Protein AF-A0A9W6WST9-F1 (afdb_monomer_lite)

Structure (mmCIF, N/CA/C/O backbone):
data_AF-A0A9W6WST9-F1
#
_entry.id   AF-A0A9W6WST9-F1
#
loop_
_atom_site.group_PDB
_atom_site.id
_atom_site.type_symbol
_atom_site.label_atom_id
_atom_site.label_alt_id
_atom_site.label_comp_id
_atom_site.label_asym_id
_atom_site.label_entity_id
_atom_site.label_seq_id
_atom_site.pdbx_PDB_ins_code
_atom_site.Cartn_x
_atom_site.Cartn_y
_atom_site.Cartn_z
_atom_site.occupancy
_atom_site.B_iso_or_equiv
_atom_site.auth_seq_id
_atom_site.auth_comp_id
_atom_site.auth_asym_id
_atom_site.auth_atom_id
_atom_site.pdbx_PDB_model_num
ATOM 1 N N . MET A 1 1 ? -61.943 37.077 -4.898 1.00 39.25 1 MET A N 1
ATOM 2 C CA . MET A 1 1 ? -61.217 36.122 -5.769 1.00 39.25 1 MET A CA 1
ATOM 3 C C . MET A 1 1 ? -59.759 36.062 -5.311 1.00 39.25 1 MET A C 1
ATOM 5 O O . MET A 1 1 ? -58.909 36.697 -5.909 1.00 39.25 1 MET A O 1
ATOM 9 N N . GLU A 1 2 ? -59.405 35.470 -4.170 1.00 43.00 2 GLU A N 1
ATOM 10 C CA . GLU A 1 2 ? -60.018 34.331 -3.465 1.00 43.00 2 GLU A CA 1
ATOM 11 C C . GLU A 1 2 ? -59.965 33.047 -4.301 1.00 43.00 2 GLU A C 1
ATOM 13 O O . GLU A 1 2 ? -60.730 32.877 -5.249 1.00 43.00 2 GLU A O 1
ATOM 18 N N . SER A 1 3 ? -59.009 32.182 -3.962 1.00 46.44 3 SER A N 1
ATOM 19 C CA . SER A 1 3 ? -58.945 30.764 -4.328 1.00 46.44 3 SER A CA 1
ATOM 20 C C . SER A 1 3 ? -57.929 30.072 -3.418 1.00 46.44 3 SER A C 1
ATOM 22 O O . SER A 1 3 ? -56.729 30.329 -3.503 1.00 46.44 3 SER A O 1
ATOM 24 N N . ASP A 1 4 ? -58.439 29.214 -2.536 1.00 48.09 4 ASP A N 1
ATOM 25 C CA . ASP A 1 4 ? -57.673 28.337 -1.647 1.00 48.09 4 ASP A CA 1
ATOM 26 C C . ASP A 1 4 ? -56.637 27.489 -2.410 1.00 48.09 4 ASP A C 1
ATOM 28 O O . ASP A 1 4 ? -56.954 26.872 -3.430 1.00 48.09 4 ASP A O 1
ATOM 32 N N . ARG A 1 5 ? -55.452 27.295 -1.815 1.00 50.59 5 ARG A N 1
ATOM 33 C CA . ARG A 1 5 ? -54.716 26.024 -1.935 1.00 50.59 5 ARG A CA 1
ATOM 34 C C . ARG A 1 5 ? -54.197 25.571 -0.575 1.00 50.59 5 ARG A C 1
ATOM 36 O O . ARG A 1 5 ? -53.368 26.229 0.043 1.00 50.59 5 ARG A O 1
ATOM 43 N N . ARG A 1 6 ? -54.705 24.419 -0.135 1.00 49.38 6 ARG A N 1
ATOM 44 C CA . ARG A 1 6 ? -54.267 23.679 1.057 1.00 49.38 6 ARG A CA 1
ATOM 45 C C . ARG A 1 6 ? -53.210 22.643 0.666 1.00 49.38 6 ARG A C 1
ATOM 47 O O . ARG A 1 6 ? -53.208 22.177 -0.471 1.00 49.38 6 ARG A O 1
ATOM 54 N N . GLY A 1 7 ? -52.411 22.223 1.645 1.00 35.31 7 GLY A N 1
ATOM 55 C CA . GLY A 1 7 ? -51.417 21.148 1.528 1.00 35.31 7 GLY A CA 1
ATOM 56 C C . GLY A 1 7 ? -49.984 21.680 1.654 1.00 35.31 7 GLY A C 1
ATOM 57 O O . GLY A 1 7 ? -49.627 22.619 0.954 1.00 35.31 7 GLY A O 1
ATOM 58 N N . SER A 1 8 ? -49.122 21.168 2.532 1.00 37.03 8 SER A N 1
ATOM 59 C CA . SER A 1 8 ? -49.278 20.084 3.521 1.00 37.03 8 SER A CA 1
ATOM 60 C C . SER A 1 8 ? -48.327 20.346 4.702 1.00 37.03 8 SER A C 1
ATOM 62 O O . SER A 1 8 ? -47.291 20.977 4.489 1.00 37.03 8 SER A O 1
ATOM 64 N N . PRO A 1 9 ? -48.620 19.891 5.936 1.00 49.28 9 PRO A N 1
ATOM 65 C CA . PRO A 1 9 ? -47.694 20.073 7.051 1.00 49.28 9 PRO A CA 1
ATOM 66 C C . PRO A 1 9 ? -46.430 19.223 6.857 1.00 49.28 9 PRO A C 1
ATOM 68 O O . PRO A 1 9 ? -46.511 18.032 6.556 1.00 49.28 9 PRO A O 1
ATOM 71 N N . LEU A 1 10 ? -45.261 19.840 7.051 1.00 43.59 10 LEU A N 1
ATOM 72 C CA . LEU A 1 10 ? -43.971 19.149 7.060 1.00 43.59 10 LEU A CA 1
ATOM 73 C C . LEU A 1 10 ? -43.929 18.123 8.203 1.00 43.59 10 LEU A C 1
ATOM 75 O O . LEU A 1 10 ? -44.200 18.456 9.356 1.00 43.59 10 LEU A O 1
ATOM 79 N N . TYR A 1 11 ? -43.528 16.891 7.894 1.00 47.59 11 TYR A N 1
ATOM 80 C CA . TYR A 1 11 ? -43.219 15.882 8.904 1.00 47.59 11 TYR A CA 1
ATOM 81 C C . TYR A 1 11 ? -41.920 16.261 9.630 1.00 47.59 11 TYR A C 1
ATOM 83 O O . TYR A 1 11 ? -40.860 16.327 9.009 1.00 47.59 11 TYR A O 1
ATOM 91 N N . GLN A 1 12 ? -42.002 16.509 10.939 1.00 48.19 12 GLN A N 1
ATOM 92 C CA . GLN A 1 12 ? -40.854 16.855 11.779 1.00 48.19 12 GLN A CA 1
ATOM 93 C C . GLN A 1 12 ? -40.499 15.668 12.696 1.00 48.19 12 GLN A C 1
ATOM 95 O O . GLN A 1 12 ? -41.168 15.463 13.714 1.00 48.19 12 GLN A O 1
ATOM 100 N N . PRO A 1 13 ? -39.468 14.863 12.372 1.00 38.69 13 PRO A N 1
ATOM 101 C CA . PRO A 1 13 ? -39.020 13.792 13.256 1.00 38.69 13 PRO A CA 1
ATOM 102 C C . PRO A 1 13 ? -38.357 14.394 14.506 1.00 38.69 13 PRO A C 1
ATOM 104 O O . PRO A 1 13 ? -37.389 15.142 14.392 1.00 38.69 13 PRO A O 1
ATOM 107 N N . GLY A 1 14 ? -38.873 14.074 15.701 1.00 46.78 14 GLY A N 1
ATOM 108 C CA . GLY A 1 14 ? -38.251 14.481 16.974 1.00 46.78 14 GLY A CA 1
ATOM 109 C C . GLY A 1 14 ? -39.188 14.782 18.154 1.00 46.78 14 GLY A C 1
ATOM 110 O O . GLY A 1 14 ? -38.707 14.921 19.275 1.00 46.78 14 GLY A O 1
ATOM 111 N N . SER A 1 15 ? -40.511 14.864 17.963 1.00 42.41 15 SER A N 1
ATOM 112 C CA . SER A 1 15 ? -41.445 15.146 19.072 1.00 42.41 15 SER A CA 1
ATOM 113 C C . SER A 1 15 ? -41.842 13.875 19.841 1.00 42.41 15 SER A C 1
ATOM 115 O O . SER A 1 15 ? -42.818 13.197 19.514 1.00 42.41 15 SER A O 1
ATOM 117 N N . GLY A 1 16 ? -41.074 13.534 20.879 1.00 51.88 16 GLY A N 1
ATOM 118 C CA . GLY A 1 16 ? -41.308 12.368 21.740 1.00 51.88 16 GLY A CA 1
ATOM 119 C C . GLY A 1 16 ? -42.516 12.513 22.677 1.00 51.88 16 GLY A C 1
ATOM 120 O O . GLY A 1 16 ? -42.343 12.743 23.870 1.00 51.88 16 GLY A O 1
ATOM 121 N N . ARG A 1 17 ? -43.745 12.368 22.158 1.00 48.97 17 ARG A N 1
ATOM 122 C CA . ARG A 1 17 ? -45.002 12.433 22.945 1.00 48.97 17 ARG A CA 1
ATOM 123 C C . ARG A 1 17 ? -46.016 11.312 22.649 1.00 48.97 17 ARG A C 1
ATOM 125 O O . ARG A 1 17 ? -47.220 11.528 22.715 1.00 48.97 17 ARG A O 1
ATOM 132 N N . VAL A 1 18 ? -45.547 10.099 22.352 1.00 49.22 18 VAL A N 1
ATOM 133 C CA . VAL A 1 18 ? -46.431 8.940 22.072 1.00 49.22 18 VAL A CA 1
ATOM 134 C C . VAL A 1 18 ? -46.782 8.126 23.335 1.00 49.22 18 VAL A C 1
ATOM 136 O O . VAL A 1 18 ? -47.789 7.425 23.359 1.00 49.22 18 VAL A O 1
ATOM 139 N N . LEU A 1 19 ? -46.010 8.244 24.424 1.00 49.03 19 LEU A N 1
ATOM 140 C CA . LEU A 1 19 ? -46.149 7.376 25.608 1.00 49.03 19 LEU A CA 1
ATOM 141 C C . LEU A 1 19 ? -47.163 7.843 26.672 1.00 49.03 19 LEU A C 1
ATOM 143 O O . LEU A 1 19 ? -47.475 7.083 27.584 1.00 49.03 19 LEU A O 1
ATOM 147 N N . SER A 1 20 ? -47.737 9.046 26.569 1.00 48.44 20 SER A N 1
ATOM 148 C CA . SER A 1 20 ? -48.661 9.571 27.593 1.00 48.44 20 SER A CA 1
ATOM 149 C C . SER A 1 20 ? -50.091 9.011 27.530 1.00 48.44 20 SER A C 1
ATOM 151 O O . SER A 1 20 ? -50.913 9.394 28.356 1.00 48.44 20 SER A O 1
ATOM 153 N N . HIS A 1 21 ? -50.414 8.134 26.571 1.00 43.66 21 HIS A N 1
ATOM 154 C CA . HIS A 1 21 ? -51.786 7.644 26.360 1.00 43.66 21 HIS A CA 1
ATOM 155 C C . HIS A 1 21 ? -52.118 6.282 26.995 1.00 43.66 21 HIS A C 1
ATOM 157 O O . HIS A 1 21 ? -53.292 5.922 27.039 1.00 43.66 21 HIS A O 1
ATOM 163 N N . PHE A 1 22 ? -51.129 5.541 27.510 1.00 49.09 22 PHE A N 1
ATOM 164 C CA . PHE A 1 22 ? -51.334 4.180 28.038 1.00 49.09 22 PHE A CA 1
ATOM 165 C C . PHE A 1 22 ? -51.337 4.076 29.575 1.00 49.09 22 PHE A C 1
ATOM 167 O O . PHE A 1 22 ? -51.704 3.038 30.118 1.00 49.09 22 PHE A O 1
ATOM 174 N N . ALA A 1 23 ? -51.013 5.151 30.298 1.00 45.59 23 ALA A N 1
ATOM 175 C CA . ALA A 1 23 ? -50.882 5.154 31.761 1.00 45.59 23 ALA A CA 1
ATOM 176 C C . ALA A 1 23 ? -52.216 5.258 32.545 1.00 45.59 23 ALA A C 1
ATOM 178 O O . ALA A 1 23 ? -52.215 5.636 33.713 1.00 45.59 23 ALA A O 1
ATOM 179 N N . SER A 1 24 ? -53.367 4.974 31.921 1.00 37.88 24 SER A N 1
ATOM 180 C CA . SER A 1 24 ? -54.700 5.216 32.515 1.00 37.88 24 SER A CA 1
ATOM 181 C C . SER A 1 24 ? -55.632 3.997 32.534 1.00 37.88 24 SER A C 1
ATOM 183 O O . SER A 1 24 ? -56.822 4.153 32.792 1.00 37.88 24 SER A O 1
ATOM 185 N N . ILE A 1 25 ? -55.123 2.788 32.265 1.00 41.78 25 ILE A N 1
ATOM 186 C CA . ILE A 1 25 ? -55.935 1.559 32.158 1.00 41.78 25 ILE A CA 1
ATOM 187 C C . ILE A 1 25 ? -55.352 0.433 33.035 1.00 41.78 25 ILE A C 1
ATOM 189 O O . ILE A 1 25 ? -54.963 -0.613 32.526 1.00 41.78 25 ILE A O 1
ATOM 193 N N . ALA A 1 26 ? -55.261 0.645 34.357 1.00 37.31 26 ALA A N 1
ATOM 194 C CA . ALA A 1 26 ? -54.903 -0.415 35.316 1.00 37.31 26 ALA A CA 1
ATOM 195 C C . ALA A 1 26 ? -55.245 -0.081 36.789 1.00 37.31 26 ALA A C 1
ATOM 197 O O . ALA A 1 26 ? -54.353 0.063 37.621 1.00 37.31 26 ALA A O 1
ATOM 198 N N . THR A 1 27 ? -56.530 -0.018 37.149 1.00 41.38 27 THR A N 1
ATOM 199 C CA . THR A 1 27 ? -56.964 -0.119 38.560 1.00 41.38 27 THR A CA 1
ATOM 200 C C . THR A 1 27 ? -58.239 -0.960 38.685 1.00 41.38 27 THR A C 1
ATOM 202 O O . THR A 1 27 ? -59.324 -0.475 38.364 1.00 41.38 27 THR A O 1
ATOM 205 N N . PRO A 1 28 ? -58.153 -2.218 39.159 1.00 45.47 28 PRO A N 1
ATOM 206 C CA . PRO A 1 28 ? -59.321 -2.963 39.600 1.00 45.47 28 PRO A CA 1
ATOM 207 C C . PRO A 1 28 ? -59.690 -2.587 41.043 1.00 45.47 28 PRO A C 1
ATOM 209 O O . PRO A 1 28 ? -58.858 -2.588 41.949 1.00 45.47 28 PRO A O 1
ATOM 212 N N . ASP A 1 29 ? -60.969 -2.278 41.233 1.00 43.41 29 ASP A N 1
ATOM 213 C CA . ASP A 1 29 ? -61.613 -1.994 42.515 1.00 43.41 29 ASP A CA 1
ATOM 214 C C . ASP A 1 29 ? -61.688 -3.268 43.386 1.00 43.41 29 ASP A C 1
ATOM 216 O O . ASP A 1 29 ? -62.162 -4.311 42.926 1.00 43.41 29 ASP A O 1
ATOM 220 N N . ALA A 1 30 ? -61.219 -3.203 44.638 1.00 37.31 30 ALA A N 1
ATOM 221 C CA . ALA A 1 30 ? -61.157 -4.345 45.555 1.00 37.31 30 ALA A CA 1
ATOM 222 C C . ALA A 1 30 ? -61.988 -4.082 46.821 1.00 37.31 30 ALA A C 1
ATOM 224 O O . ALA A 1 30 ? -61.817 -3.087 47.526 1.00 37.31 30 ALA A O 1
ATOM 225 N N . ARG A 1 31 ? -62.934 -4.988 47.085 1.00 34.94 31 ARG A N 1
ATOM 226 C CA . ARG A 1 31 ? -64.040 -4.778 48.027 1.00 34.94 31 ARG A CA 1
ATOM 227 C C . ARG A 1 31 ? -63.653 -4.971 49.496 1.00 34.94 31 ARG A C 1
ATOM 229 O O . ARG A 1 31 ? -62.709 -5.671 49.840 1.00 34.94 31 ARG A O 1
ATOM 236 N N . LYS A 1 32 ? -64.485 -4.368 50.350 1.00 40.84 32 LYS A N 1
ATOM 237 C CA . LYS A 1 32 ? -64.546 -4.553 51.808 1.00 40.84 32 LYS A CA 1
ATOM 238 C C . LYS A 1 32 ? -64.665 -6.033 52.191 1.00 40.84 32 LYS A C 1
ATOM 240 O O . LYS A 1 32 ? -65.528 -6.702 51.639 1.00 40.84 32 LYS A O 1
ATOM 245 N N . ASP A 1 33 ? -63.962 -6.426 53.251 1.00 33.44 33 ASP A N 1
ATOM 246 C CA . ASP A 1 33 ? -64.473 -7.343 54.280 1.00 33.44 33 ASP A CA 1
ATOM 247 C C . ASP A 1 33 ? -63.847 -7.013 55.653 1.00 33.44 33 ASP A C 1
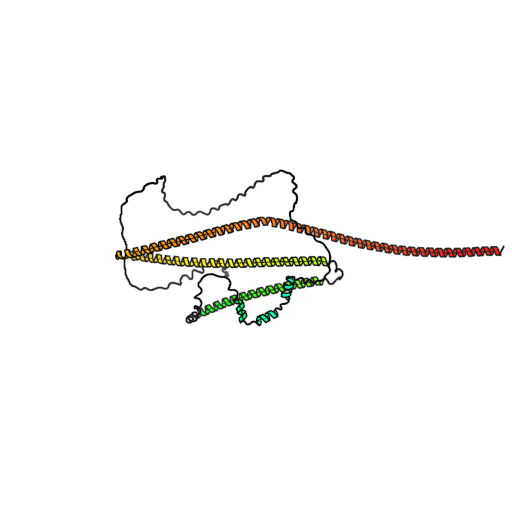ATOM 249 O O . ASP A 1 33 ? -63.050 -6.077 55.764 1.00 33.44 33 ASP A O 1
ATOM 253 N N . GLN A 1 34 ? -64.347 -7.625 56.733 1.00 34.53 34 GLN A N 1
ATOM 254 C CA . GLN A 1 34 ? -64.560 -6.914 58.006 1.00 34.53 34 GLN A CA 1
ATOM 255 C C . GLN A 1 34 ? -64.258 -7.790 59.261 1.00 34.53 34 GLN A C 1
ATOM 257 O O . GLN A 1 34 ? -64.481 -8.993 59.220 1.00 34.53 34 GLN A O 1
ATOM 262 N N . TRP A 1 35 ? -63.892 -7.155 60.399 1.00 31.58 35 TRP A N 1
ATOM 263 C CA . TRP A 1 35 ? -63.718 -7.693 61.791 1.00 31.58 35 TRP A CA 1
ATOM 264 C C . TRP A 1 35 ? -62.331 -8.319 62.179 1.00 31.58 35 TRP A C 1
ATOM 266 O O . TRP A 1 35 ? -61.585 -8.716 61.295 1.00 31.58 35 TRP A O 1
ATOM 276 N N . PRO A 1 36 ? -61.940 -8.414 63.487 1.00 60.44 36 PRO A N 1
ATOM 277 C CA . PRO A 1 36 ? -61.729 -7.277 64.417 1.00 60.44 36 PRO A CA 1
ATOM 278 C C . PRO A 1 36 ? -60.570 -7.449 65.473 1.00 60.44 36 PRO A C 1
ATOM 280 O O . PRO A 1 36 ? -60.089 -8.550 65.706 1.00 60.44 36 PRO A O 1
ATOM 283 N N . ARG A 1 37 ? -60.305 -6.391 66.282 1.00 35.78 37 ARG A N 1
ATOM 284 C CA . ARG A 1 37 ? -59.493 -6.343 67.554 1.00 35.78 37 ARG A CA 1
ATOM 285 C C . ARG A 1 37 ? -57.951 -6.430 67.381 1.00 35.78 37 ARG A C 1
ATOM 287 O O . ARG A 1 37 ? -57.485 -7.111 66.488 1.00 35.78 37 ARG A O 1
ATOM 294 N N . GLY A 1 38 ? -57.099 -5.771 68.190 1.00 33.12 38 GLY A N 1
ATOM 295 C CA . GLY A 1 38 ? -57.303 -4.907 69.376 1.00 33.12 3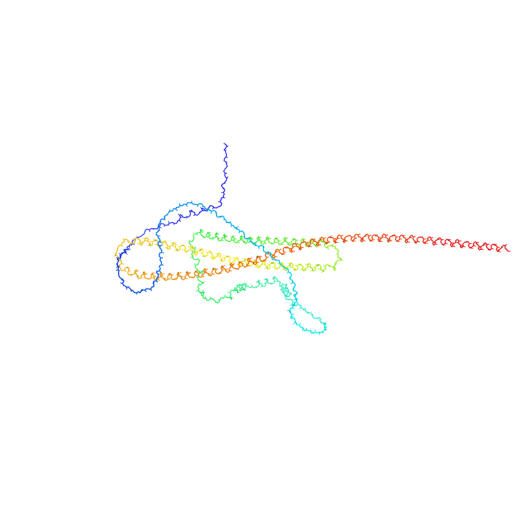8 GLY A CA 1
ATOM 296 C C . GLY A 1 38 ? -56.062 -4.039 69.745 1.00 33.12 38 GLY A C 1
ATOM 297 O O . GLY A 1 38 ? -55.073 -4.050 69.027 1.00 33.12 38 GLY A O 1
ATOM 298 N N . ALA A 1 39 ? -56.150 -3.252 70.833 1.00 42.41 39 ALA A N 1
ATOM 299 C CA . ALA A 1 39 ? -55.135 -2.318 71.403 1.00 42.41 39 ALA A CA 1
ATOM 300 C C . ALA A 1 39 ? -53.803 -3.011 71.868 1.00 42.41 39 ALA A C 1
ATOM 302 O O . ALA A 1 39 ? -53.830 -4.230 71.981 1.00 42.41 39 ALA A O 1
ATOM 303 N N . ALA A 1 40 ? -52.625 -2.413 72.195 1.00 44.94 40 ALA A N 1
ATOM 304 C CA . ALA A 1 40 ? -52.197 -1.061 72.663 1.00 44.94 40 ALA A CA 1
ATOM 305 C C . ALA A 1 40 ? -50.624 -0.864 72.667 1.00 44.94 40 ALA A C 1
ATOM 307 O O . ALA A 1 40 ? -49.932 -1.827 72.371 1.00 44.94 40 ALA A O 1
ATOM 308 N N . ARG A 1 41 ? -49.939 0.194 73.204 1.00 52.31 41 ARG A N 1
ATOM 309 C CA . ARG A 1 41 ? -49.946 1.677 72.951 1.00 52.31 41 ARG A CA 1
ATOM 310 C C . ARG A 1 41 ? -49.236 2.589 74.019 1.00 52.31 41 ARG A C 1
ATOM 312 O O . ARG A 1 41 ? -49.938 3.304 74.719 1.00 52.31 41 ARG A O 1
ATOM 319 N N . SER A 1 42 ? -47.897 2.709 74.121 1.00 56.62 42 SER A N 1
ATOM 320 C CA . SER A 1 42 ? -47.188 3.844 74.835 1.00 56.62 42 SER A CA 1
ATOM 321 C C . SER A 1 42 ? -47.361 3.974 76.391 1.00 56.62 42 SER A C 1
ATOM 323 O O . SER A 1 42 ? -48.300 3.411 76.935 1.00 56.62 42 SER A O 1
ATOM 325 N N . VAL A 1 43 ? -46.598 4.696 77.239 1.00 47.09 43 VAL A N 1
ATOM 326 C CA . VAL A 1 43 ? -45.298 5.431 77.253 1.00 47.09 43 VAL A CA 1
ATOM 327 C C . VAL A 1 43 ? -45.019 5.841 78.729 1.00 47.09 43 VAL A C 1
ATOM 329 O O . VAL A 1 43 ? -45.997 6.055 79.443 1.00 47.09 43 VAL A O 1
ATOM 332 N N . SER A 1 44 ? -43.756 6.014 79.186 1.00 31.78 44 SER A N 1
ATOM 333 C CA . SER A 1 44 ? -43.295 7.141 80.066 1.00 31.78 44 SER A CA 1
ATOM 334 C C . SER A 1 44 ? -41.870 7.010 80.663 1.00 31.78 44 SER A C 1
ATOM 336 O O . SER A 1 44 ? -41.436 5.940 81.073 1.00 31.78 44 SER A O 1
ATOM 338 N N . ARG A 1 45 ? -41.179 8.163 80.730 1.00 42.97 45 ARG A N 1
ATOM 339 C CA . ARG A 1 45 ? -39.933 8.542 81.469 1.00 42.97 45 ARG A CA 1
ATOM 340 C C . ARG A 1 45 ? -40.247 8.780 82.980 1.00 42.97 45 ARG A C 1
ATOM 342 O O . ARG A 1 45 ? -41.438 8.737 83.284 1.00 42.97 45 ARG A O 1
ATOM 349 N N . PRO A 1 46 ? -39.329 9.203 83.902 1.00 62.41 46 PRO A N 1
ATOM 350 C CA . PRO A 1 46 ? -37.852 9.389 83.910 1.00 62.41 46 PRO A CA 1
ATOM 351 C C . PRO A 1 46 ? -37.223 8.576 85.108 1.00 62.41 46 PRO A C 1
ATOM 353 O O . PRO A 1 46 ? -37.648 7.430 85.215 1.00 62.41 46 PRO A O 1
ATOM 356 N N . PRO A 1 47 ? -36.335 9.027 86.053 1.00 54.41 47 PRO A N 1
ATOM 357 C CA . PRO A 1 47 ? -35.283 10.077 86.103 1.00 54.41 47 PRO A CA 1
ATOM 358 C C . PRO A 1 47 ? -33.893 9.705 86.741 1.00 54.41 47 PRO A C 1
ATOM 360 O O . PRO A 1 47 ? -33.780 8.800 87.548 1.00 54.41 47 PRO A O 1
ATOM 363 N N . ARG A 1 48 ? -32.876 10.544 86.438 1.00 38.47 48 ARG A N 1
ATOM 364 C CA . ARG A 1 48 ? -31.718 11.069 87.241 1.00 38.47 48 ARG A CA 1
ATOM 365 C C . ARG A 1 48 ? -30.831 10.226 88.210 1.00 38.47 48 ARG A C 1
ATOM 367 O O . ARG A 1 48 ? -31.324 9.589 89.124 1.00 38.47 48 ARG A O 1
ATOM 374 N N . GLN A 1 49 ? -29.527 10.593 88.162 1.00 36.69 49 GLN A N 1
ATOM 375 C CA . GLN A 1 49 ? -28.456 10.530 89.204 1.00 36.69 49 GLN A CA 1
ATOM 376 C C . GLN A 1 49 ? -27.886 9.120 89.523 1.00 36.69 49 GLN A C 1
ATOM 378 O O . GLN A 1 49 ? -28.603 8.142 89.394 1.00 36.69 49 GLN A O 1
ATOM 383 N N . SER A 1 50 ? -26.602 8.911 89.873 1.00 35.25 50 SER A N 1
ATOM 384 C CA . SER A 1 50 ? -25.457 9.797 90.217 1.00 35.25 50 SER A CA 1
ATOM 385 C C . SER A 1 50 ? -24.084 9.173 89.843 1.00 35.25 50 SER A C 1
ATOM 387 O O . SER A 1 50 ? -23.990 7.963 89.673 1.00 35.25 50 SER A O 1
ATOM 389 N N . ALA A 1 51 ? -23.008 9.975 89.776 1.00 37.66 51 ALA A N 1
ATOM 390 C CA . ALA A 1 51 ? -21.606 9.507 89.645 1.00 37.66 51 ALA A CA 1
ATOM 391 C C . ALA A 1 51 ? -21.039 8.957 90.990 1.00 37.66 51 ALA A C 1
ATOM 393 O O . ALA A 1 51 ? -21.717 9.142 92.007 1.00 37.66 51 ALA A O 1
ATOM 394 N N . PRO A 1 52 ? -19.838 8.315 91.049 1.00 52.56 52 PRO A N 1
ATOM 395 C CA . PRO A 1 52 ? -18.576 9.090 91.042 1.00 52.56 52 PRO A CA 1
ATOM 396 C C . PRO A 1 52 ? -17.282 8.435 90.458 1.00 52.56 52 PRO A C 1
ATOM 398 O O . PRO A 1 52 ? -16.949 7.303 90.777 1.00 52.56 52 PRO A O 1
ATOM 401 N N . LYS A 1 53 ? -16.473 9.291 89.801 1.00 42.91 53 LYS A N 1
ATOM 402 C CA . LYS A 1 53 ? -14.993 9.461 89.897 1.00 42.91 53 LYS A CA 1
ATOM 403 C C . LYS A 1 53 ? -13.961 8.395 89.424 1.00 42.91 53 LYS A C 1
ATOM 405 O O . LYS A 1 53 ? -14.144 7.194 89.533 1.00 42.91 53 LYS A O 1
ATOM 410 N N . VAL A 1 54 ? -12.784 8.967 89.106 1.00 36.22 54 VAL A N 1
ATOM 411 C CA . VAL A 1 54 ? -11.403 8.430 89.009 1.00 36.22 54 VAL A CA 1
ATOM 412 C C . VAL A 1 54 ? -11.010 7.681 87.721 1.00 36.22 54 VAL A C 1
ATOM 414 O O . VAL A 1 54 ? -11.018 6.457 87.674 1.00 36.22 54 VAL A O 1
ATOM 417 N N . PHE A 1 55 ? -10.520 8.419 86.718 1.00 39.28 55 PHE A N 1
ATOM 418 C CA . PHE A 1 55 ? -9.073 8.683 86.625 1.00 39.28 55 PHE A CA 1
ATOM 419 C C . PHE A 1 55 ? -8.793 9.981 85.849 1.00 39.28 55 PHE A C 1
ATOM 421 O O . PHE A 1 55 ? -9.544 10.331 84.940 1.00 39.28 55 PHE A O 1
ATOM 428 N N . ASP A 1 56 ? -7.752 10.697 86.274 1.00 36.75 56 ASP A N 1
ATOM 429 C CA . ASP A 1 56 ? -7.312 11.991 85.741 1.00 36.75 56 ASP A CA 1
ATOM 430 C C . ASP A 1 56 ? -6.287 11.849 84.595 1.00 36.75 56 ASP A C 1
ATOM 432 O O . ASP A 1 56 ? -5.826 10.751 84.282 1.00 36.75 56 ASP A O 1
ATOM 436 N N . ASP A 1 57 ? -5.917 13.004 84.034 1.00 38.31 57 ASP A N 1
ATOM 437 C CA . ASP A 1 57 ? -4.739 13.282 83.205 1.00 38.31 57 ASP A CA 1
ATOM 438 C C . ASP A 1 57 ? -4.604 12.567 81.845 1.00 38.31 57 ASP A C 1
ATOM 440 O O . ASP A 1 57 ? -4.024 11.493 81.707 1.00 38.31 57 ASP A O 1
ATOM 444 N N . PHE A 1 58 ? -4.927 13.313 80.783 1.00 42.97 58 PHE A N 1
ATOM 445 C CA . PHE A 1 58 ? -3.863 14.143 80.202 1.00 42.97 58 PHE A CA 1
ATOM 446 C C . PHE A 1 58 ? -4.391 15.507 79.733 1.00 42.97 58 PHE A C 1
ATOM 448 O O . PHE A 1 58 ? -5.320 15.602 78.934 1.00 42.97 58 PHE A O 1
ATOM 455 N N . VAL A 1 59 ? -3.772 16.565 80.258 1.00 39.25 59 VAL A N 1
ATOM 456 C CA . VAL A 1 59 ? -4.020 17.969 79.906 1.00 39.25 59 VAL A CA 1
ATOM 457 C C . VAL A 1 59 ? -3.322 18.323 78.594 1.00 39.25 59 VAL A C 1
ATOM 459 O O . VAL A 1 59 ? -2.162 17.963 78.411 1.00 39.25 59 VAL A O 1
ATOM 462 N N . LEU A 1 60 ? -4.035 19.059 77.737 1.00 50.34 60 LEU A N 1
ATOM 463 C CA . LEU A 1 60 ? -3.609 20.158 76.847 1.00 50.34 60 LEU A CA 1
ATOM 464 C C . LEU A 1 60 ? -4.918 20.594 76.137 1.00 50.34 60 LEU A C 1
ATOM 466 O O . LEU A 1 60 ? -5.425 19.866 75.290 1.00 50.34 60 LEU A O 1
ATOM 470 N N . ASP A 1 61 ? -5.638 21.647 76.548 1.00 37.28 61 ASP A N 1
ATOM 471 C CA . ASP A 1 61 ? -5.199 23.053 76.638 1.00 37.28 61 ASP A CA 1
ATOM 472 C C . ASP A 1 61 ? -4.343 23.416 75.412 1.00 37.28 61 ASP A C 1
ATOM 474 O O . ASP A 1 61 ? -3.288 22.836 75.197 1.00 37.28 61 ASP A O 1
ATOM 478 N N . ASN A 1 62 ? -4.683 24.360 74.542 1.00 38.66 62 ASN A N 1
ATOM 479 C CA . ASN A 1 62 ? -5.726 25.389 74.480 1.00 38.66 62 ASN A CA 1
ATOM 480 C C . ASN A 1 62 ? -5.833 25.737 72.955 1.00 38.66 62 ASN A C 1
ATOM 482 O O . ASN A 1 62 ? -4.997 25.279 72.180 1.00 38.66 62 ASN A O 1
ATOM 486 N N . GLN A 1 63 ? -6.763 26.495 72.372 1.00 38.78 63 GLN A N 1
ATOM 487 C CA . GLN A 1 63 ? -7.430 27.725 72.795 1.00 38.78 63 GLN A CA 1
ATOM 488 C C . GLN A 1 63 ? -8.438 28.113 71.677 1.00 38.78 63 GLN A C 1
ATOM 490 O O . GLN A 1 63 ? -8.200 27.727 70.539 1.00 38.78 63 GLN A O 1
ATOM 495 N N . THR A 1 64 ? -9.504 28.857 72.019 1.00 38.47 64 THR A N 1
ATOM 496 C CA . THR A 1 64 ? -10.152 29.968 71.253 1.00 38.47 64 THR A CA 1
ATOM 497 C C . THR A 1 64 ? -10.431 29.849 69.720 1.00 38.47 64 THR A C 1
ATOM 499 O O . THR A 1 64 ? -9.715 29.233 68.951 1.00 38.47 64 THR A O 1
ATOM 502 N N . GLU A 1 65 ? -11.470 30.453 69.131 1.00 40.28 65 GLU A N 1
ATOM 503 C CA . GLU A 1 65 ? -12.463 31.423 69.613 1.00 40.28 65 GLU A CA 1
ATOM 504 C C . GLU A 1 65 ? -13.647 31.504 68.635 1.00 40.28 65 GLU A C 1
ATOM 506 O O . GLU A 1 65 ? -13.416 31.744 67.453 1.00 40.28 65 GLU A O 1
ATOM 511 N N . SER A 1 66 ? -14.886 31.521 69.149 1.00 35.38 66 SER A N 1
ATOM 512 C CA . SER A 1 66 ? -16.023 32.262 68.550 1.00 35.38 66 SER A CA 1
ATOM 513 C C . SER A 1 66 ? -16.431 31.887 67.094 1.00 35.38 66 SER A C 1
ATOM 515 O O . SER A 1 66 ? -15.855 31.007 66.471 1.00 35.38 66 SER A O 1
ATOM 517 N N . SER A 1 67 ? -17.473 32.439 66.471 1.00 39.41 67 SER A N 1
ATOM 518 C CA . SER A 1 67 ? -18.587 33.262 66.951 1.00 39.41 67 SER A CA 1
ATOM 519 C C . SER A 1 67 ? -19.822 32.937 66.108 1.00 39.41 67 SER A C 1
ATOM 521 O O . SER A 1 67 ? -19.701 32.468 64.975 1.00 39.41 67 SER A O 1
ATOM 523 N N . ASP A 1 68 ? -21.005 33.252 66.622 1.00 42.03 68 ASP A N 1
ATOM 524 C CA . ASP A 1 68 ? -22.259 33.212 65.874 1.00 42.03 68 ASP A CA 1
ATOM 525 C C . ASP A 1 68 ? -22.206 34.029 64.570 1.00 42.03 68 ASP A C 1
ATOM 527 O O . ASP A 1 68 ? -21.729 35.169 64.568 1.00 42.03 68 ASP A O 1
ATOM 531 N N . ARG A 1 69 ? -22.873 33.537 63.512 1.00 41.06 69 ARG A N 1
ATOM 532 C CA . ARG A 1 69 ? -23.965 34.315 62.894 1.00 41.06 69 ARG A CA 1
ATOM 533 C C . ARG A 1 69 ? -24.883 33.520 61.964 1.00 41.06 69 ARG A C 1
ATOM 535 O O . ARG A 1 69 ? -24.446 32.752 61.114 1.00 41.06 69 ARG A O 1
ATOM 542 N N . SER A 1 70 ? -26.173 33.781 62.150 1.00 40.22 70 SER A N 1
ATOM 543 C CA . SER A 1 70 ? -27.310 33.317 61.352 1.00 40.22 70 SER A CA 1
ATOM 544 C C . SER A 1 70 ? -27.548 34.180 60.096 1.00 40.22 70 SER A C 1
ATOM 546 O O . SER A 1 70 ? -26.792 35.112 59.829 1.00 40.22 70 SER A O 1
ATOM 548 N N . SER A 1 71 ? -28.685 33.911 59.436 1.00 37.00 71 SER A N 1
ATOM 549 C CA . SER A 1 71 ? -29.288 34.589 58.272 1.00 37.00 71 SER A CA 1
ATOM 550 C C . SER A 1 71 ? -28.694 34.160 56.924 1.00 37.00 71 SER A C 1
ATOM 552 O O . SER A 1 71 ? -27.491 34.225 56.722 1.00 37.00 71 SER A O 1
ATOM 554 N N . GLU A 1 72 ? -29.425 33.550 55.985 1.00 38.72 72 GLU A N 1
ATOM 555 C CA . GLU A 1 72 ? -30.778 33.759 55.410 1.00 38.72 72 GLU A CA 1
ATOM 556 C C . GLU A 1 72 ? -30.658 34.322 53.986 1.00 38.72 72 GLU A C 1
ATOM 558 O O . GLU A 1 72 ? -30.007 35.332 53.758 1.00 38.72 72 GLU A O 1
ATOM 563 N N . LEU A 1 73 ? -31.351 33.648 53.063 1.00 39.62 73 LEU A N 1
ATOM 564 C CA . LEU A 1 73 ? -32.030 34.190 51.880 1.00 39.62 73 LEU A CA 1
ATOM 565 C C . LEU A 1 73 ? -31.340 35.306 51.068 1.00 39.62 73 LEU A C 1
ATOM 567 O O . LEU A 1 73 ? -31.394 36.478 51.429 1.00 39.62 73 LEU A O 1
ATOM 571 N N . SER A 1 74 ? -30.974 34.984 49.824 1.00 38.59 74 SER A N 1
ATOM 572 C CA . SER A 1 74 ? -31.617 35.614 48.653 1.00 38.59 74 SER A CA 1
ATOM 573 C C . SER A 1 74 ? -31.343 34.838 47.367 1.00 38.59 74 SER A C 1
ATOM 575 O O . SER A 1 74 ? -30.279 34.249 47.191 1.00 38.59 74 SER A O 1
ATOM 577 N N . ALA A 1 75 ? -32.327 34.839 46.470 1.00 48.53 75 ALA A N 1
ATOM 578 C CA . ALA A 1 75 ? -32.158 34.411 45.090 1.00 48.53 75 ALA A CA 1
ATOM 579 C C . ALA A 1 75 ? -31.830 35.639 44.237 1.00 48.53 75 ALA A C 1
ATOM 581 O O . ALA A 1 75 ? -32.558 36.627 44.305 1.00 48.53 75 ALA A O 1
ATOM 582 N N . GLU A 1 76 ? -30.794 35.565 43.404 1.00 37.44 76 GLU A N 1
ATOM 583 C CA . GLU A 1 76 ? -30.552 36.577 42.378 1.00 37.44 76 GLU A CA 1
ATOM 584 C C . GLU A 1 76 ? -30.005 35.926 41.102 1.00 37.44 76 GLU A C 1
ATOM 586 O O . GLU A 1 76 ? -29.086 35.105 41.125 1.00 37.44 76 GLU A O 1
ATOM 591 N N . THR A 1 77 ? -30.637 36.254 39.979 1.00 49.12 77 THR A N 1
ATOM 592 C CA . THR A 1 77 ? -30.289 35.779 38.639 1.00 49.12 77 THR A CA 1
ATOM 593 C C . THR A 1 77 ? -29.077 36.529 38.099 1.00 49.12 77 THR A C 1
ATOM 595 O O . THR A 1 77 ? -29.140 37.747 37.951 1.00 49.12 77 THR A O 1
ATOM 598 N N . ALA A 1 78 ? -28.018 35.813 37.713 1.00 40.59 78 ALA A N 1
ATOM 599 C CA . ALA A 1 78 ? -26.872 36.389 37.012 1.00 40.59 78 ALA A CA 1
ATOM 600 C C . ALA A 1 78 ? -26.433 35.512 35.828 1.00 40.59 78 ALA A C 1
ATOM 602 O O . ALA A 1 78 ? -26.362 34.287 35.927 1.00 40.59 78 ALA A O 1
ATOM 603 N N . GLU A 1 79 ? -26.149 36.164 34.702 1.00 46.44 79 GLU A N 1
ATOM 604 C CA . GLU A 1 79 ? -25.756 35.553 33.429 1.00 46.44 79 GLU A CA 1
ATOM 605 C C . GLU A 1 79 ? -24.366 34.878 33.485 1.00 46.44 79 GLU A C 1
ATOM 607 O O . GLU A 1 79 ? -23.502 35.282 34.274 1.00 46.44 79 GLU A O 1
ATOM 612 N N . PRO A 1 80 ? -24.090 33.878 32.624 1.00 54.59 80 PRO A N 1
ATOM 613 C CA . PRO A 1 80 ? -22.794 33.210 32.594 1.00 54.59 80 PRO A CA 1
ATOM 614 C C . PRO A 1 80 ? -21.694 34.114 32.013 1.00 54.59 80 PRO A C 1
ATOM 616 O O . PRO A 1 80 ? -21.625 34.358 30.809 1.00 54.59 80 PRO A O 1
ATOM 619 N N . LYS A 1 81 ? -20.760 34.549 32.869 1.00 48.25 81 LYS A N 1
ATOM 620 C CA . LYS A 1 81 ? -19.502 35.182 32.441 1.00 48.25 81 LYS A CA 1
ATOM 621 C C . LYS A 1 81 ? -18.664 34.210 31.606 1.00 48.25 81 LYS A C 1
ATOM 623 O O . LYS A 1 81 ? -18.215 33.177 32.097 1.00 48.25 81 LYS A O 1
ATOM 628 N N . SER A 1 82 ? -18.391 34.587 30.360 1.00 47.94 82 SER A N 1
ATOM 629 C CA . SER A 1 82 ? -17.471 33.881 29.467 1.00 47.94 82 SER A CA 1
ATOM 630 C C . SER A 1 82 ? -16.025 33.956 29.975 1.00 47.94 82 SER A C 1
ATOM 632 O O . SER A 1 82 ? -15.448 35.043 30.045 1.00 47.94 82 SER A O 1
ATOM 634 N N . TYR A 1 83 ? -15.413 32.808 30.273 1.00 42.25 83 TYR A N 1
ATOM 635 C CA . TYR A 1 83 ? -13.979 32.723 30.563 1.00 42.25 83 TYR A CA 1
ATOM 636 C C . TYR A 1 83 ? -13.156 32.802 29.271 1.00 42.25 83 TYR A C 1
ATOM 638 O O . TYR A 1 83 ? -13.243 31.928 28.410 1.00 42.25 83 TYR A O 1
ATOM 646 N N . ALA A 1 84 ? -12.314 33.830 29.154 1.00 41.19 84 ALA A N 1
ATOM 647 C CA . ALA A 1 84 ? -11.318 33.928 28.093 1.00 41.19 84 ALA A CA 1
ATOM 648 C C . ALA A 1 84 ? -10.071 33.101 28.458 1.00 41.19 84 ALA A C 1
ATOM 650 O O . ALA A 1 84 ? -9.316 33.466 29.359 1.00 41.19 84 ALA A O 1
ATOM 651 N N . MET A 1 85 ? -9.842 31.994 27.748 1.00 45.22 85 MET A N 1
ATOM 652 C CA . MET A 1 85 ? -8.648 31.154 27.906 1.00 45.22 85 MET A CA 1
ATOM 653 C C . MET A 1 85 ? -7.460 31.753 27.137 1.00 45.22 85 MET A C 1
ATOM 655 O O . MET A 1 85 ? -7.294 31.511 25.941 1.00 45.22 85 MET A O 1
ATOM 659 N N . SER A 1 86 ? -6.618 32.536 27.814 1.00 42.81 86 SER A N 1
ATOM 660 C CA . SER A 1 86 ? -5.390 33.099 27.240 1.00 42.81 86 SER A CA 1
ATOM 661 C C . SER A 1 86 ? -4.206 32.128 27.351 1.00 42.81 86 SER A C 1
ATOM 663 O O . SER A 1 86 ? -3.492 32.082 28.352 1.00 42.81 86 SER A O 1
ATOM 665 N N . PHE A 1 87 ? -3.935 31.375 26.284 1.00 48.06 87 PHE A N 1
ATOM 666 C CA . PHE A 1 87 ? -2.708 30.579 26.179 1.00 48.06 87 PHE A CA 1
ATOM 667 C C . PHE A 1 87 ? -1.534 31.440 25.692 1.00 48.06 87 PHE A C 1
ATOM 669 O O . PHE A 1 87 ? -1.500 31.875 24.542 1.00 48.06 87 PHE A O 1
ATOM 676 N N . SER A 1 88 ? -0.542 31.657 26.560 1.00 45.88 88 SER A N 1
ATOM 677 C CA . SER A 1 88 ? 0.759 32.221 26.167 1.00 45.88 88 SER A CA 1
ATOM 678 C C . SER A 1 88 ? 1.722 31.101 25.744 1.00 45.88 88 SER A C 1
ATOM 680 O O . SER A 1 88 ? 1.893 30.153 26.512 1.00 45.88 88 SER A O 1
ATOM 682 N N . PRO A 1 89 ? 2.382 31.179 24.572 1.00 57.59 89 PRO A N 1
ATOM 683 C CA . PRO A 1 89 ? 3.303 30.138 24.118 1.00 57.59 89 PRO A CA 1
ATOM 684 C C . PRO A 1 89 ? 4.684 30.233 24.808 1.00 57.59 89 PRO A C 1
ATOM 686 O O . PRO A 1 89 ? 5.169 31.345 25.053 1.00 57.59 89 PRO A O 1
ATOM 689 N N . PRO A 1 90 ? 5.377 29.106 25.079 1.00 52.84 90 PRO A N 1
ATOM 690 C CA . PRO A 1 90 ? 6.706 29.126 25.691 1.00 52.84 90 PRO A CA 1
ATOM 691 C C . PRO A 1 90 ? 7.780 29.678 24.742 1.00 52.84 90 PRO A C 1
ATOM 693 O O . PRO A 1 90 ? 7.957 29.200 23.621 1.00 52.84 90 PRO A O 1
ATOM 696 N N . ARG A 1 91 ? 8.572 30.648 25.214 1.00 43.50 91 ARG A N 1
ATOM 697 C CA . ARG A 1 91 ? 9.781 31.106 24.513 1.00 43.50 91 ARG A CA 1
ATOM 698 C C . ARG A 1 91 ? 10.958 30.181 24.829 1.00 43.50 91 ARG A C 1
ATOM 700 O O . ARG A 1 91 ? 11.583 30.329 25.877 1.00 43.50 91 ARG A O 1
ATOM 707 N N . HIS A 1 92 ? 11.323 29.294 23.905 1.00 44.69 92 HIS A N 1
ATOM 708 C CA . HIS A 1 92 ? 12.611 28.599 23.982 1.00 44.69 92 HIS A CA 1
ATOM 709 C C . HIS A 1 92 ? 13.752 29.481 23.459 1.00 44.69 92 HIS A C 1
ATOM 711 O O . HIS A 1 92 ? 13.629 30.180 22.454 1.00 44.69 92 HIS A O 1
ATOM 717 N N . SER A 1 93 ? 14.864 29.484 24.194 1.00 37.88 93 SER A N 1
ATOM 718 C CA . SER A 1 93 ? 15.985 30.397 23.983 1.00 37.88 93 SER A CA 1
ATOM 719 C C . SER A 1 93 ? 17.081 29.766 23.120 1.00 37.88 93 SER A C 1
ATOM 721 O O . SER A 1 93 ? 17.671 28.746 23.468 1.00 37.88 93 SER A O 1
ATOM 723 N N . LEU A 1 94 ? 17.409 30.422 22.005 1.00 42.62 94 LEU A N 1
ATOM 724 C CA . LEU A 1 94 ? 18.568 30.078 21.183 1.00 42.62 94 LEU A CA 1
ATOM 725 C C . LEU A 1 94 ? 19.867 30.489 21.894 1.00 42.62 94 LEU A C 1
ATOM 727 O O . LEU A 1 94 ? 20.300 31.638 21.795 1.00 42.62 94 LEU A O 1
ATOM 731 N N . LYS A 1 95 ? 20.534 29.542 22.561 1.00 46.53 95 LYS A N 1
ATOM 732 C CA . LYS A 1 95 ? 21.949 29.684 22.935 1.00 46.53 95 LYS A CA 1
ATOM 733 C C . LYS A 1 95 ? 22.839 28.933 21.949 1.00 46.53 95 LYS A C 1
ATOM 735 O O . LYS A 1 95 ? 22.944 27.713 21.978 1.00 46.53 95 LYS A O 1
ATOM 740 N N . LYS A 1 96 ? 23.520 29.704 21.097 1.00 44.72 96 LYS A N 1
ATOM 741 C CA . LYS A 1 96 ? 24.663 29.238 20.304 1.00 44.72 96 LYS A CA 1
ATOM 742 C C . LYS A 1 96 ? 25.765 28.733 21.242 1.00 44.72 96 LYS A C 1
ATOM 744 O O . LYS A 1 96 ? 26.138 29.448 22.170 1.00 44.72 96 LYS A O 1
ATOM 749 N N . SER A 1 97 ? 26.355 27.585 20.924 1.00 41.97 97 SER A N 1
ATOM 750 C CA . SER A 1 97 ? 27.714 27.242 21.350 1.00 41.97 97 SER A CA 1
ATOM 751 C C . SER A 1 97 ? 28.559 26.976 20.108 1.00 41.97 97 SER A C 1
ATOM 753 O O . SER A 1 97 ? 28.115 26.313 19.175 1.00 41.97 97 SER A O 1
ATOM 755 N N . ARG A 1 98 ? 29.755 27.563 20.079 1.00 42.97 98 ARG A N 1
ATOM 756 C CA . ARG A 1 98 ? 30.695 27.573 18.954 1.00 42.97 98 ARG A CA 1
ATOM 757 C C . ARG A 1 98 ? 32.059 27.163 19.493 1.00 42.97 98 ARG A C 1
ATOM 759 O O . ARG A 1 98 ? 32.675 27.976 20.181 1.00 42.97 98 ARG A O 1
ATOM 766 N N . ARG A 1 99 ? 32.559 25.980 19.124 1.00 43.31 99 ARG A N 1
ATOM 767 C CA . ARG A 1 99 ? 34.000 25.751 18.914 1.00 43.31 99 ARG A CA 1
ATOM 768 C C . ARG A 1 99 ? 34.291 24.455 18.160 1.00 43.31 99 ARG A C 1
ATOM 770 O O . ARG A 1 99 ? 33.415 23.617 17.986 1.00 43.31 99 ARG A O 1
ATOM 777 N N . GLU A 1 100 ? 35.509 24.395 17.643 1.00 39.00 100 GLU A N 1
ATOM 778 C CA . GLU A 1 100 ? 35.955 23.561 16.525 1.00 39.00 100 GLU A CA 1
ATOM 779 C C . GLU A 1 100 ? 36.918 22.445 16.978 1.00 39.00 100 GLU A C 1
ATOM 781 O O . GLU A 1 100 ? 37.402 22.490 18.104 1.00 39.00 100 GLU A O 1
ATOM 786 N N . LEU A 1 101 ? 37.248 21.536 16.043 1.00 38.78 101 LEU A N 1
ATOM 787 C CA . LEU A 1 101 ? 38.464 20.693 15.964 1.00 38.78 101 LEU A CA 1
ATOM 788 C C . LEU A 1 101 ? 38.854 19.879 17.230 1.00 38.78 101 LEU A C 1
ATOM 790 O O . LEU A 1 101 ? 39.293 20.412 18.239 1.00 38.78 101 LEU A O 1
ATOM 794 N N . SER A 1 102 ? 38.957 18.546 17.181 1.00 34.25 102 SER A N 1
ATOM 795 C CA . SER A 1 102 ? 39.976 17.866 16.361 1.00 34.25 102 SER A CA 1
ATOM 796 C C . SER A 1 102 ? 39.957 16.327 16.515 1.00 34.25 102 SER A C 1
ATOM 798 O O . SER A 1 102 ? 39.640 15.791 17.569 1.00 34.25 102 SER A O 1
ATOM 800 N N . THR A 1 103 ? 40.358 15.641 15.439 1.00 33.59 103 THR A N 1
ATOM 801 C CA . THR A 1 103 ? 41.209 14.431 15.392 1.00 33.59 103 THR A CA 1
ATOM 802 C C . THR A 1 103 ? 41.064 13.320 16.454 1.00 33.59 103 THR A C 1
ATOM 804 O O . THR A 1 103 ? 41.726 13.371 17.486 1.00 33.59 103 THR A O 1
ATOM 807 N N . ALA A 1 104 ? 40.429 12.190 16.094 1.00 36.25 104 ALA A N 1
ATOM 808 C CA . ALA A 1 104 ? 40.871 10.856 16.543 1.00 36.25 104 ALA A CA 1
ATOM 809 C C . ALA A 1 104 ? 40.396 9.702 15.630 1.00 36.25 104 ALA A C 1
ATOM 811 O O . ALA A 1 104 ? 39.248 9.270 15.641 1.00 36.25 104 ALA A O 1
ATOM 812 N N . ARG A 1 105 ? 41.356 9.163 14.879 1.00 38.41 105 ARG A N 1
ATOM 813 C CA . ARG A 1 105 ? 41.380 7.850 14.214 1.00 38.41 105 ARG A CA 1
ATOM 814 C C . ARG A 1 105 ? 40.942 6.711 15.156 1.00 38.41 105 ARG A C 1
ATOM 816 O O . ARG A 1 105 ? 41.649 6.439 16.121 1.00 38.41 105 ARG A O 1
ATOM 823 N N . ALA A 1 106 ? 39.874 5.984 14.817 1.00 36.28 106 ALA A N 1
ATOM 824 C CA . ALA A 1 106 ? 39.498 4.726 15.473 1.00 36.28 106 ALA A CA 1
ATOM 825 C C . ALA A 1 106 ? 39.287 3.609 14.436 1.00 36.28 106 ALA A C 1
ATOM 827 O O . ALA A 1 106 ? 38.464 3.699 13.531 1.00 36.28 106 ALA A O 1
ATOM 828 N N . THR A 1 107 ? 40.097 2.565 14.566 1.00 36.69 107 THR A N 1
ATOM 829 C CA . THR A 1 107 ? 40.155 1.366 13.725 1.00 36.69 107 THR A CA 1
ATOM 830 C C . THR A 1 107 ? 38.870 0.540 13.722 1.00 36.69 107 THR A C 1
ATOM 832 O O . THR A 1 107 ? 38.381 0.157 14.783 1.00 36.69 107 THR A O 1
ATOM 835 N N . PHE A 1 108 ? 38.449 0.105 12.530 1.00 42.41 108 PHE A N 1
ATOM 836 C CA . PHE A 1 108 ? 37.719 -1.154 12.355 1.00 42.41 108 PHE A CA 1
ATOM 837 C C . PHE A 1 108 ? 38.487 -2.303 13.030 1.00 42.41 108 PHE A C 1
ATOM 839 O O . PHE A 1 108 ? 39.663 -2.517 12.728 1.00 42.41 108 PHE A O 1
ATOM 846 N N . ARG A 1 109 ? 37.820 -3.087 13.883 1.00 35.34 109 ARG A N 1
ATOM 847 C CA . ARG A 1 109 ? 38.294 -4.428 14.250 1.00 35.34 109 ARG A CA 1
ATOM 848 C C . ARG A 1 109 ? 37.121 -5.360 14.533 1.00 35.34 109 ARG A C 1
ATOM 850 O O . ARG A 1 109 ? 36.637 -5.458 15.656 1.00 35.34 109 ARG A O 1
ATOM 857 N N . SER A 1 110 ? 36.666 -6.027 13.480 1.00 32.06 110 SER A N 1
ATOM 858 C CA . SER A 1 110 ? 35.673 -7.094 13.568 1.00 32.06 110 SER A CA 1
ATOM 859 C C . SER A 1 110 ? 36.285 -8.319 14.252 1.00 32.06 110 SER A C 1
ATOM 861 O O . SER A 1 110 ? 37.398 -8.728 13.920 1.00 32.06 110 SER A O 1
ATOM 863 N N . SER A 1 111 ? 35.545 -8.900 15.194 1.00 37.09 111 SER A N 1
ATOM 864 C CA . SER A 1 111 ? 35.940 -10.089 15.949 1.00 37.09 111 SER A CA 1
ATOM 865 C C . SER A 1 111 ? 34.899 -11.182 15.750 1.00 37.09 111 SER A C 1
ATOM 867 O O . SER A 1 111 ? 33.875 -11.195 16.424 1.00 37.09 111 SER A O 1
ATOM 869 N N . SER A 1 112 ? 35.187 -12.118 14.851 1.00 37.97 112 SER A N 1
ATOM 870 C CA . SER A 1 112 ? 34.542 -13.429 14.831 1.00 37.97 112 SER A CA 1
ATOM 871 C C . SER A 1 112 ? 35.537 -14.472 14.328 1.00 37.97 112 SER A C 1
ATOM 873 O O . SER A 1 112 ? 35.881 -14.522 13.148 1.00 37.97 112 SER A O 1
ATOM 875 N N . SER A 1 113 ? 36.006 -15.278 15.279 1.00 37.72 113 SER A N 1
ATOM 876 C CA . SER A 1 113 ? 36.199 -16.728 15.150 1.00 37.72 113 SER A CA 1
ATOM 877 C C . SER A 1 113 ? 35.631 -17.341 13.853 1.00 37.72 113 SER A C 1
ATOM 879 O O . SER A 1 113 ? 34.455 -17.153 13.561 1.00 37.72 113 SER A O 1
ATOM 881 N N . GLY A 1 114 ? 36.354 -18.128 13.059 1.00 34.28 114 GLY A N 1
ATOM 882 C CA . GLY A 1 114 ? 37.618 -18.807 13.340 1.00 34.28 114 GLY A CA 1
ATOM 883 C C . GLY A 1 114 ? 37.402 -20.299 13.578 1.00 34.28 114 GLY A C 1
ATOM 884 O O . GLY A 1 114 ? 37.470 -20.753 14.714 1.00 34.28 114 GLY A O 1
ATOM 885 N N . LEU A 1 115 ? 37.210 -21.055 12.496 1.00 42.25 115 LEU A N 1
ATOM 886 C CA . LEU A 1 115 ? 37.553 -22.474 12.428 1.00 42.25 115 LEU A CA 1
ATOM 887 C C . LEU A 1 115 ? 38.242 -22.756 11.093 1.00 42.25 115 LEU A C 1
ATOM 889 O O . LEU A 1 115 ? 37.855 -22.242 10.046 1.00 42.25 115 LEU A O 1
ATOM 893 N N . ARG A 1 116 ? 39.311 -23.548 11.166 1.00 36.00 116 ARG A N 1
ATOM 894 C CA . ARG A 1 116 ? 40.206 -23.881 10.059 1.00 36.00 116 ARG A CA 1
ATOM 895 C C . ARG A 1 116 ? 40.420 -25.387 10.093 1.00 36.00 116 ARG A C 1
ATOM 897 O O . ARG A 1 116 ? 41.148 -25.874 10.949 1.00 36.00 116 ARG A O 1
ATOM 904 N N . ALA A 1 117 ? 39.812 -26.104 9.160 1.00 36.94 117 ALA A N 1
ATOM 905 C CA . ALA A 1 117 ? 40.113 -27.503 8.894 1.00 36.94 117 ALA A CA 1
ATOM 906 C C . ALA A 1 117 ? 40.062 -27.694 7.379 1.00 36.94 117 ALA A C 1
ATOM 908 O O . ALA A 1 117 ? 39.003 -27.585 6.771 1.00 36.94 117 ALA A O 1
ATOM 909 N N . GLY A 1 118 ? 41.226 -27.894 6.768 1.00 37.44 118 GLY A N 1
ATOM 910 C CA . GLY A 1 118 ? 41.324 -28.263 5.364 1.00 37.44 118 GLY A CA 1
ATOM 911 C C . GLY A 1 118 ? 41.698 -29.732 5.255 1.00 37.44 118 GLY A C 1
ATOM 912 O O . GLY A 1 118 ? 42.585 -30.190 5.972 1.00 37.44 118 GLY A O 1
ATOM 913 N N . SER A 1 119 ? 41.074 -30.436 4.319 1.00 36.31 119 SER A N 1
ATOM 914 C CA . SER A 1 119 ? 41.689 -31.584 3.661 1.00 36.31 119 SER A CA 1
ATOM 915 C C . SER A 1 119 ? 41.353 -31.542 2.171 1.00 36.31 119 SER A C 1
ATOM 917 O O . SER A 1 119 ? 40.490 -30.781 1.734 1.00 36.31 119 SER A O 1
ATOM 919 N N . ARG A 1 120 ? 42.124 -32.289 1.394 1.00 38.50 120 ARG A N 1
ATOM 920 C CA . ARG A 1 120 ? 42.302 -32.195 -0.059 1.00 38.50 120 ARG A CA 1
ATOM 921 C C . ARG A 1 120 ? 42.066 -33.584 -0.670 1.00 38.50 120 ARG A C 1
ATOM 923 O O . ARG A 1 120 ? 42.148 -34.560 0.066 1.00 38.50 120 ARG A O 1
ATOM 930 N N . VAL A 1 121 ? 41.949 -33.628 -2.004 1.00 36.47 121 VAL A N 1
ATOM 931 C CA . VAL A 1 121 ? 42.150 -34.784 -2.920 1.00 36.47 121 VAL A CA 1
ATOM 932 C C . VAL A 1 121 ? 40.868 -35.333 -3.585 1.00 36.47 121 VAL A C 1
ATOM 934 O O . VAL A 1 121 ? 40.109 -36.087 -2.999 1.00 36.47 121 VAL A O 1
ATOM 937 N N . GLU A 1 122 ? 40.702 -34.893 -4.840 1.00 34.97 122 GLU A N 1
ATOM 938 C CA . GLU A 1 122 ? 40.451 -35.665 -6.081 1.00 34.97 122 GLU A CA 1
ATOM 939 C C . GLU A 1 122 ? 39.215 -36.583 -6.254 1.00 34.97 122 GLU A C 1
ATOM 941 O O . GLU A 1 122 ? 39.104 -37.663 -5.693 1.00 34.97 122 GLU A O 1
ATOM 946 N N . THR A 1 123 ? 38.363 -36.146 -7.195 1.00 41.22 123 THR A N 1
ATOM 947 C CA . THR A 1 123 ? 37.689 -36.909 -8.273 1.00 41.22 123 THR A CA 1
ATOM 948 C C . THR A 1 123 ? 37.348 -38.393 -8.085 1.00 41.22 123 THR A C 1
ATOM 950 O O . THR A 1 123 ? 38.211 -39.260 -8.212 1.00 41.22 123 THR A O 1
ATOM 953 N N . ALA A 1 124 ? 36.043 -38.673 -8.111 1.00 32.25 124 ALA A N 1
ATOM 954 C CA . ALA A 1 124 ? 35.470 -39.829 -8.801 1.00 32.25 124 ALA A CA 1
ATOM 955 C C . ALA A 1 124 ? 34.185 -39.398 -9.535 1.00 32.25 124 ALA A C 1
ATOM 957 O O . ALA A 1 124 ? 33.469 -38.515 -9.065 1.00 32.25 124 ALA A O 1
ATOM 958 N N . VAL A 1 125 ? 33.925 -39.988 -10.704 1.00 47.06 125 VAL A N 1
ATOM 959 C CA . VAL A 1 125 ? 32.687 -39.798 -11.475 1.00 47.06 125 VAL A CA 1
ATOM 960 C C . VAL A 1 125 ? 31.787 -40.994 -11.193 1.00 47.06 125 VAL A C 1
ATOM 962 O O . VAL A 1 125 ? 32.086 -42.089 -11.657 1.00 47.06 125 VAL A O 1
ATOM 965 N N . GLU A 1 126 ? 30.684 -40.778 -10.481 1.00 36.78 126 GLU A N 1
ATOM 966 C CA . GLU A 1 126 ? 29.586 -41.743 -10.380 1.00 36.78 126 GLU A CA 1
ATOM 967 C C . GLU A 1 126 ? 28.254 -41.032 -10.616 1.00 36.78 126 GLU A C 1
ATOM 969 O O . GLU A 1 126 ? 27.905 -40.064 -9.943 1.00 36.78 126 GLU A O 1
ATOM 974 N N . THR A 1 127 ? 27.513 -41.515 -11.611 1.00 45.38 127 THR A N 1
ATOM 975 C CA . THR A 1 127 ? 26.134 -41.111 -11.882 1.00 45.38 127 THR A CA 1
ATOM 976 C C . THR A 1 127 ? 25.213 -41.843 -10.914 1.00 45.38 127 THR A C 1
ATOM 978 O O . THR A 1 127 ? 24.753 -42.947 -11.206 1.00 45.38 127 THR A O 1
ATOM 981 N N . VAL A 1 128 ? 24.966 -41.231 -9.760 1.00 37.78 128 VAL A N 1
ATOM 982 C CA . VAL A 1 128 ? 23.883 -41.620 -8.853 1.00 37.78 128 VAL A CA 1
ATOM 983 C C . VAL A 1 128 ? 22.709 -40.684 -9.116 1.00 37.78 128 VAL A C 1
ATOM 985 O O . VAL A 1 128 ? 22.869 -39.465 -9.056 1.00 37.78 128 VAL A O 1
ATOM 988 N N . GLU A 1 129 ? 21.535 -41.237 -9.418 1.00 47.00 129 GLU A N 1
ATOM 989 C CA . GLU A 1 129 ? 20.304 -40.450 -9.471 1.00 47.00 129 GLU A CA 1
ATOM 990 C C . GLU A 1 129 ? 19.888 -40.080 -8.042 1.00 47.00 129 GLU A C 1
ATOM 992 O O . GLU A 1 129 ? 19.193 -40.826 -7.355 1.00 47.00 129 GLU A O 1
ATOM 997 N N . GLU A 1 130 ? 20.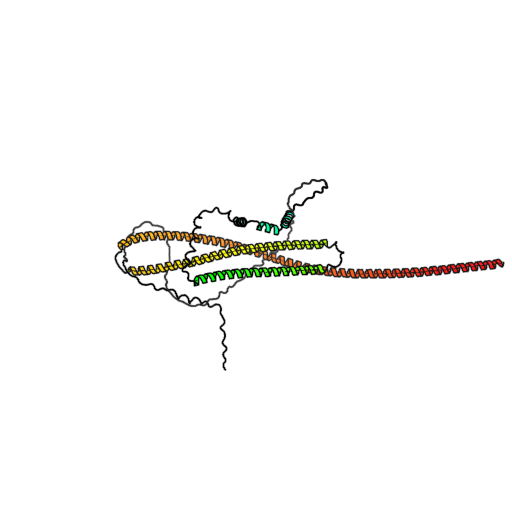348 -38.918 -7.571 1.00 42.00 130 GLU A N 1
ATOM 998 C CA . GLU A 1 130 ? 19.788 -38.281 -6.381 1.00 42.00 130 GLU A CA 1
ATOM 999 C C . GLU A 1 130 ? 18.370 -37.785 -6.697 1.00 42.00 130 GLU A C 1
ATOM 1001 O O . GLU A 1 130 ? 18.159 -36.627 -7.074 1.00 42.00 130 GLU A O 1
ATOM 1006 N N . GLU A 1 131 ? 17.384 -38.667 -6.503 1.00 49.84 131 GLU A N 1
ATOM 1007 C CA . GLU A 1 131 ? 15.983 -38.285 -6.324 1.00 49.84 131 GLU A CA 1
ATOM 1008 C C . GLU A 1 131 ? 15.899 -37.264 -5.188 1.00 49.84 131 GLU A C 1
ATOM 1010 O O . GLU A 1 131 ? 15.828 -37.594 -4.002 1.00 49.84 131 GLU A O 1
ATOM 1015 N N . SER A 1 132 ? 15.938 -35.990 -5.565 1.00 44.56 132 SER A N 1
ATOM 1016 C CA . SER A 1 132 ? 15.930 -34.862 -4.648 1.00 44.56 132 SER A CA 1
ATOM 1017 C C . SER A 1 132 ? 14.585 -34.819 -3.931 1.00 44.56 132 SER A C 1
ATOM 1019 O O . SER A 1 132 ? 13.632 -34.218 -4.428 1.00 44.56 132 SER A O 1
ATOM 1021 N N . HIS A 1 133 ? 14.517 -35.465 -2.762 1.00 52.28 133 HIS A N 1
ATOM 1022 C CA . HIS A 1 133 ? 13.347 -35.562 -1.888 1.00 52.28 133 HIS A CA 1
ATOM 1023 C C . HIS A 1 133 ? 12.987 -34.186 -1.300 1.00 52.28 133 HIS A C 1
ATOM 1025 O O . HIS A 1 133 ? 13.138 -33.905 -0.111 1.00 52.28 133 HIS A O 1
ATOM 1031 N N . SER A 1 134 ? 12.506 -33.298 -2.166 1.00 53.34 134 SER A N 1
ATOM 1032 C CA . SER A 1 134 ? 11.927 -32.022 -1.795 1.00 53.34 134 SER A CA 1
ATOM 1033 C C . SER A 1 134 ? 10.563 -32.289 -1.159 1.00 53.34 134 SER A C 1
ATOM 1035 O O . SER A 1 134 ? 9.669 -32.797 -1.845 1.00 53.34 134 SER A O 1
ATOM 1037 N N . PRO A 1 135 ? 10.337 -31.910 0.114 1.00 61.16 135 PRO A N 1
ATOM 1038 C CA . PRO A 1 135 ? 9.032 -32.091 0.749 1.00 61.16 135 PRO A CA 1
ATOM 1039 C C . PRO A 1 135 ? 7.923 -31.314 0.022 1.00 61.16 135 PRO A C 1
ATOM 1041 O O . PRO A 1 135 ? 6.751 -31.662 0.142 1.00 61.16 135 PRO A O 1
ATOM 1044 N N . VAL A 1 136 ? 8.279 -30.298 -0.776 1.00 64.19 136 VAL A N 1
ATOM 1045 C CA . VAL A 1 136 ? 7.343 -29.563 -1.636 1.00 64.19 136 VAL A CA 1
ATOM 1046 C C . VAL A 1 136 ? 6.895 -30.412 -2.829 1.00 64.19 136 VAL A C 1
ATOM 1048 O O . VAL A 1 136 ? 5.706 -30.430 -3.126 1.00 64.19 136 VAL A O 1
ATOM 1051 N N . ALA A 1 137 ? 7.803 -31.152 -3.477 1.00 67.69 137 ALA A N 1
ATOM 1052 C CA . ALA A 1 137 ? 7.462 -32.001 -4.623 1.00 67.69 137 ALA A CA 1
ATOM 1053 C C . ALA A 1 137 ? 6.507 -33.132 -4.209 1.00 67.69 137 ALA A C 1
ATOM 1055 O O . ALA A 1 137 ? 5.424 -33.252 -4.776 1.00 67.69 137 ALA A O 1
ATOM 1056 N N . ALA A 1 138 ? 6.839 -33.854 -3.133 1.00 68.50 138 ALA A N 1
ATOM 1057 C CA . ALA A 1 138 ? 5.976 -34.896 -2.574 1.00 68.50 138 ALA A CA 1
ATOM 1058 C C . ALA A 1 138 ? 4.607 -34.354 -2.109 1.00 68.50 138 ALA A C 1
ATOM 1060 O O . ALA A 1 138 ? 3.588 -35.022 -2.264 1.00 68.50 138 ALA A O 1
ATOM 1061 N N . SER A 1 139 ? 4.553 -33.123 -1.580 1.00 68.31 139 SER A N 1
ATOM 1062 C CA . SER A 1 139 ? 3.284 -32.484 -1.191 1.00 68.31 139 SER A CA 1
ATOM 1063 C C . SER A 1 139 ? 2.420 -32.095 -2.395 1.00 68.31 139 SER A C 1
ATOM 1065 O O . SER A 1 139 ? 1.198 -32.202 -2.326 1.00 68.31 139 SER A O 1
ATOM 1067 N N . VAL A 1 140 ? 3.031 -31.650 -3.498 1.00 74.69 140 VAL A N 1
ATOM 1068 C CA . VAL A 1 140 ? 2.314 -31.328 -4.743 1.00 74.69 140 VAL A CA 1
ATOM 1069 C C . VAL A 1 140 ? 1.801 -32.604 -5.407 1.00 74.69 140 VAL A C 1
ATOM 1071 O O . VAL A 1 140 ? 0.632 -32.662 -5.774 1.00 74.69 140 VAL A O 1
ATOM 1074 N N . GLU A 1 141 ? 2.620 -33.650 -5.489 1.00 75.06 141 GLU A N 1
ATOM 1075 C CA . GLU A 1 141 ? 2.220 -34.941 -6.056 1.00 75.06 141 GLU A CA 1
ATOM 1076 C C . GLU A 1 141 ? 1.098 -35.604 -5.233 1.00 75.06 141 GLU A C 1
ATOM 1078 O O . GLU A 1 141 ? 0.126 -36.103 -5.798 1.00 75.06 141 GLU A O 1
ATOM 1083 N N . PHE A 1 142 ? 1.137 -35.495 -3.900 1.00 73.25 142 PHE A N 1
ATOM 1084 C CA . PHE A 1 142 ? 0.051 -35.925 -3.008 1.00 73.25 142 PHE A CA 1
ATOM 1085 C C . PHE A 1 142 ? -1.256 -35.126 -3.175 1.00 73.25 142 PHE A C 1
ATOM 1087 O O . PHE A 1 142 ? -2.342 -35.664 -2.964 1.00 73.25 142 PHE A O 1
ATOM 1094 N N . LEU A 1 143 ? -1.179 -33.845 -3.551 1.00 70.44 143 LEU A N 1
ATOM 1095 C CA . LEU A 1 143 ? -2.362 -33.024 -3.840 1.00 70.44 143 LEU A CA 1
ATOM 1096 C C . LEU A 1 143 ? -2.916 -33.269 -5.251 1.00 70.44 143 LEU A C 1
ATOM 1098 O O . LEU A 1 143 ? -4.124 -33.188 -5.442 1.00 70.44 143 LEU A O 1
ATOM 1102 N N . MET A 1 144 ? -2.058 -33.582 -6.225 1.00 72.12 144 MET A N 1
ATOM 1103 C CA . MET A 1 144 ? -2.456 -33.840 -7.617 1.00 72.12 144 MET A CA 1
ATOM 1104 C C . MET A 1 144 ? -2.929 -35.281 -7.863 1.00 72.12 144 MET A C 1
ATOM 1106 O O . MET A 1 144 ? -3.634 -35.523 -8.837 1.00 72.12 144 MET A O 1
ATOM 1110 N N . SER A 1 145 ? -2.574 -36.229 -6.990 1.00 75.31 145 SER A N 1
ATOM 1111 C CA . SER A 1 145 ? -2.994 -37.640 -7.067 1.00 75.31 145 SER A CA 1
ATOM 1112 C C . SER A 1 145 ? -4.340 -37.944 -6.393 1.00 75.31 145 SER A C 1
ATOM 1114 O O . SER A 1 145 ? -4.803 -39.082 -6.453 1.00 75.31 145 SER A O 1
ATOM 1116 N N . ARG A 1 146 ? -4.993 -36.955 -5.768 1.00 74.25 146 ARG A N 1
ATOM 1117 C CA . ARG A 1 146 ? -6.337 -37.110 -5.189 1.00 74.25 146 ARG A CA 1
ATOM 1118 C C . ARG A 1 146 ? -7.402 -36.687 -6.191 1.00 74.25 146 ARG A C 1
ATOM 1120 O O . ARG A 1 146 ? -7.590 -35.497 -6.430 1.00 74.25 146 ARG A O 1
ATOM 1127 N N . ASP A 1 147 ? -8.128 -37.665 -6.723 1.00 75.88 147 ASP A N 1
ATOM 1128 C CA . ASP A 1 147 ? -9.354 -37.418 -7.477 1.00 75.88 147 ASP A CA 1
ATOM 1129 C C . ASP A 1 147 ? -10.491 -37.042 -6.497 1.00 75.88 147 ASP A C 1
ATOM 1131 O O . ASP A 1 147 ? -10.900 -37.879 -5.678 1.00 75.88 147 ASP A O 1
ATOM 1135 N N . PRO A 1 148 ? -11.014 -35.798 -6.532 1.00 72.56 148 PRO A N 1
ATOM 1136 C CA . PRO A 1 148 ? -12.072 -35.371 -5.621 1.00 72.56 148 PRO A CA 1
ATOM 1137 C C . PRO A 1 148 ? -13.373 -36.163 -5.815 1.00 72.56 148 PRO A C 1
ATOM 1139 O O . PRO A 1 148 ? -14.132 -36.325 -4.857 1.00 72.56 148 PRO A O 1
ATOM 1142 N N . GLU A 1 149 ? -13.629 -36.707 -7.011 1.00 77.88 149 GLU A N 1
ATOM 1143 C CA . GLU A 1 149 ? -14.817 -37.527 -7.244 1.00 77.88 149 GLU A CA 1
ATOM 1144 C C . GLU A 1 149 ? -14.720 -38.901 -6.570 1.00 77.88 149 GLU A C 1
ATOM 1146 O O . GLU A 1 149 ? -15.749 -39.505 -6.252 1.00 77.88 149 GLU A O 1
ATOM 1151 N N . GLU A 1 150 ? -13.511 -39.429 -6.363 1.00 79.56 150 GLU A N 1
ATOM 1152 C CA . GLU A 1 150 ? -13.313 -40.710 -5.684 1.00 79.56 150 GLU A CA 1
ATOM 1153 C C . GLU A 1 150 ? -13.450 -40.554 -4.161 1.00 79.56 150 GLU A C 1
ATOM 1155 O O . GLU A 1 150 ? -14.128 -41.363 -3.519 1.00 79.56 150 GLU A O 1
ATOM 1160 N N . GLU A 1 151 ? -12.942 -39.459 -3.579 1.00 73.06 151 GLU A N 1
ATOM 1161 C CA . GLU A 1 151 ? -13.183 -39.149 -2.161 1.00 73.06 151 GLU A CA 1
ATOM 1162 C C . GLU A 1 151 ? -14.665 -38.886 -1.858 1.00 73.06 151 GLU A C 1
ATOM 1164 O O . GLU A 1 151 ? -15.169 -39.372 -0.841 1.00 73.06 151 GLU A O 1
ATOM 1169 N N . GLU A 1 152 ? -15.408 -38.202 -2.738 1.00 74.50 152 GLU A N 1
ATOM 1170 C CA . GLU A 1 152 ? -16.852 -38.010 -2.549 1.00 74.50 152 GLU A CA 1
ATOM 1171 C C . GLU A 1 152 ? -17.625 -39.343 -2.620 1.00 74.50 152 GLU A C 1
ATOM 1173 O O . GLU A 1 152 ? -18.513 -39.594 -1.796 1.00 74.50 152 GLU A O 1
ATOM 1178 N N . LYS A 1 153 ? -17.245 -40.257 -3.526 1.00 79.38 153 LYS A N 1
ATOM 1179 C CA . LYS A 1 153 ? -17.812 -41.619 -3.592 1.00 79.38 153 LYS A CA 1
ATOM 1180 C C . LYS A 1 153 ? -17.515 -42.411 -2.308 1.00 79.38 153 LYS A C 1
ATOM 1182 O O . LYS A 1 153 ? -18.424 -43.038 -1.761 1.00 79.38 153 LYS A O 1
ATOM 1187 N N . VAL A 1 154 ? -16.299 -42.324 -1.760 1.00 75.50 154 VAL A N 1
ATOM 1188 C CA . VAL A 1 154 ? -15.927 -42.961 -0.478 1.00 75.50 154 VAL A CA 1
ATOM 1189 C C . VAL A 1 154 ? -16.672 -42.342 0.716 1.00 75.50 154 VAL A C 1
ATOM 1191 O O . VAL A 1 154 ? -17.077 -43.063 1.632 1.00 75.50 154 VAL A O 1
ATOM 1194 N N . LEU A 1 155 ? -16.908 -41.027 0.719 1.00 60.91 155 LEU A N 1
ATOM 1195 C CA . LEU A 1 155 ? -17.677 -40.337 1.763 1.00 60.91 155 LEU A CA 1
ATOM 1196 C C . LEU A 1 155 ? -19.186 -40.613 1.679 1.00 60.91 155 LEU A C 1
ATOM 1198 O O . LEU A 1 155 ? -19.859 -40.632 2.713 1.00 60.91 155 LEU A O 1
ATOM 1202 N N . ASN A 1 156 ? -19.727 -40.874 0.489 1.00 68.00 156 ASN A N 1
ATOM 1203 C CA . ASN A 1 156 ? -21.123 -41.281 0.308 1.00 68.00 156 ASN A CA 1
ATOM 1204 C C . ASN A 1 156 ? -21.355 -42.783 0.546 1.00 68.00 156 ASN A C 1
ATOM 1206 O O . ASN A 1 156 ? -22.444 -43.158 0.974 1.00 68.00 156 ASN A O 1
ATOM 1210 N N . ALA A 1 157 ? -20.332 -43.630 0.391 1.00 72.56 157 ALA A N 1
ATOM 1211 C CA . ALA A 1 157 ? -20.391 -45.045 0.768 1.00 72.56 157 ALA A CA 1
ATOM 1212 C C . ALA A 1 157 ? -20.385 -45.285 2.295 1.00 72.56 157 ALA A C 1
ATOM 1214 O O . ALA A 1 157 ? -20.808 -46.347 2.758 1.00 72.56 157 ALA A O 1
ATOM 1215 N N . LYS A 1 158 ? -19.925 -44.316 3.101 1.00 64.25 158 LYS A N 1
ATOM 1216 C CA . LYS A 1 158 ? -19.931 -44.420 4.569 1.00 64.25 158 LYS A CA 1
ATOM 1217 C C . LYS A 1 158 ? -21.306 -44.104 5.150 1.00 64.25 158 LYS A C 1
ATOM 1219 O O . LYS A 1 158 ? -21.809 -42.987 5.031 1.00 64.25 158 LYS A O 1
ATOM 1224 N N . SER A 1 159 ? -21.872 -45.105 5.826 1.00 64.00 159 SER A N 1
ATOM 1225 C CA . SER A 1 159 ? -23.161 -45.045 6.523 1.00 64.00 159 SER A CA 1
ATOM 1226 C C . SER A 1 159 ? -23.274 -43.816 7.432 1.00 64.00 159 SER A C 1
ATOM 1228 O O . SER A 1 159 ? -22.337 -43.486 8.162 1.00 64.00 159 SER A O 1
ATOM 1230 N N . ASP A 1 160 ? -24.461 -43.203 7.482 1.00 65.31 160 ASP A N 1
ATOM 1231 C CA . ASP A 1 160 ? -24.772 -42.051 8.349 1.00 65.31 160 ASP A CA 1
ATOM 1232 C C . ASP A 1 160 ? -24.425 -42.283 9.831 1.00 65.31 160 ASP A C 1
ATOM 1234 O O . ASP A 1 160 ? -24.149 -41.344 10.582 1.00 65.31 160 ASP A O 1
ATOM 1238 N N . LYS A 1 161 ? -24.365 -43.554 10.249 1.00 62.53 161 LYS A N 1
ATOM 1239 C CA . LYS A 1 161 ? -23.962 -43.974 11.593 1.00 62.53 161 LYS A CA 1
ATOM 1240 C C . LYS A 1 161 ? -22.491 -43.664 11.918 1.00 62.53 161 LYS A C 1
ATOM 1242 O O . LYS A 1 161 ? -22.185 -43.411 13.081 1.00 62.53 161 LYS A O 1
ATOM 1247 N N . GLU A 1 162 ? -21.598 -43.639 10.923 1.00 60.34 162 GLU A N 1
ATOM 1248 C CA . GLU A 1 162 ? -20.206 -43.182 11.081 1.00 60.34 162 GLU A CA 1
ATOM 1249 C C . GLU A 1 162 ? -20.084 -41.657 10.980 1.00 60.34 162 GLU A C 1
ATOM 1251 O O . GLU A 1 162 ? -19.343 -41.050 11.757 1.00 60.34 162 GLU A O 1
ATOM 1256 N N . LYS A 1 163 ? -20.860 -41.010 10.095 1.00 62.25 163 LYS A N 1
ATOM 1257 C CA . LYS A 1 163 ? -20.893 -39.538 9.974 1.00 62.25 163 LYS A CA 1
ATOM 1258 C C . LYS A 1 163 ? -21.290 -38.874 11.302 1.00 62.25 163 LYS A C 1
ATOM 1260 O O . LYS A 1 163 ? -20.679 -37.886 11.708 1.00 62.25 163 LYS A O 1
ATOM 1265 N N . ALA A 1 164 ? -22.218 -39.480 12.046 1.00 62.62 164 ALA A N 1
ATOM 1266 C CA . ALA A 1 164 ? -22.598 -39.046 13.393 1.00 62.62 164 ALA A CA 1
ATOM 1267 C C . ALA A 1 164 ? -21.481 -39.183 14.458 1.00 62.62 164 ALA A C 1
ATOM 1269 O O . ALA A 1 164 ? -21.528 -38.502 15.484 1.00 62.62 164 ALA A O 1
ATOM 1270 N N . TYR A 1 165 ? -20.476 -40.042 14.248 1.00 56.47 165 TYR A N 1
ATOM 1271 C CA . TYR A 1 165 ? -19.388 -40.255 15.212 1.00 56.47 165 TYR A CA 1
ATOM 1272 C C . TYR A 1 165 ? -18.291 -39.185 15.127 1.00 56.47 165 TYR A C 1
ATOM 1274 O O . TYR A 1 165 ? -17.720 -38.822 16.157 1.00 56.47 165 TYR A O 1
ATOM 1282 N N . LEU A 1 166 ? -18.031 -38.636 13.935 1.00 54.22 166 LEU A N 1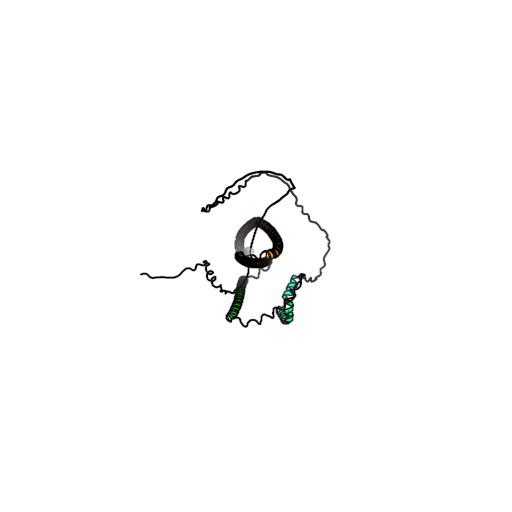
ATOM 1283 C CA . LEU A 1 166 ? -17.030 -37.579 13.736 1.00 54.22 166 LEU A CA 1
ATOM 1284 C C . LEU A 1 166 ? -17.421 -36.270 14.442 1.00 54.22 166 LEU A C 1
ATOM 1286 O O . LEU A 1 166 ? -16.596 -35.675 15.131 1.00 54.22 166 LEU A O 1
ATOM 1290 N N . TYR A 1 167 ? -18.699 -35.883 14.392 1.00 53.97 167 TYR A N 1
ATOM 1291 C CA . TYR A 1 167 ? -19.200 -34.686 15.084 1.00 53.97 167 TYR A CA 1
ATOM 1292 C C . TYR A 1 167 ? -19.288 -34.817 16.615 1.00 53.97 167 TYR A C 1
ATOM 1294 O O . TYR A 1 167 ? -19.508 -33.823 17.302 1.00 53.97 167 TYR A O 1
ATOM 1302 N N . LYS A 1 168 ? -19.095 -36.018 17.180 1.00 51.25 168 LYS A N 1
ATOM 1303 C CA . LYS A 1 168 ? -19.179 -36.253 18.632 1.00 51.25 168 LYS A CA 1
ATOM 1304 C C . LYS A 1 168 ? -17.823 -36.202 19.352 1.00 51.25 168 LYS A C 1
ATOM 1306 O O . LYS A 1 168 ? -17.789 -36.289 20.577 1.00 51.25 168 LYS A O 1
ATOM 1311 N N . LYS A 1 169 ? -16.705 -36.062 18.625 1.00 48.03 169 LYS A N 1
ATOM 1312 C CA . LYS A 1 169 ? -15.343 -36.231 19.171 1.00 48.03 169 LYS A CA 1
ATOM 1313 C C . LYS A 1 169 ? -14.513 -34.937 19.268 1.00 48.03 169 LYS A C 1
ATOM 1315 O O . LYS A 1 169 ? -13.293 -34.990 19.178 1.00 48.03 169 LYS A O 1
ATOM 1320 N N . VAL A 1 170 ? -15.166 -33.792 19.491 1.00 48.28 170 VAL A N 1
ATOM 1321 C CA . VAL A 1 170 ? -14.524 -32.474 19.724 1.00 48.28 170 VAL A CA 1
ATOM 1322 C C . VAL A 1 170 ? -15.071 -31.823 21.010 1.00 48.28 170 VAL A C 1
ATOM 1324 O O . VAL A 1 170 ? -15.438 -30.656 21.042 1.00 48.28 170 VAL A O 1
ATOM 1327 N N . GLY A 1 171 ? -15.218 -32.618 22.075 1.00 43.66 171 GLY A N 1
ATOM 1328 C CA . GLY A 1 171 ? -15.847 -32.178 23.332 1.00 43.66 171 GLY A CA 1
ATOM 1329 C C . GLY A 1 171 ? -15.412 -32.956 24.575 1.00 43.66 171 GLY A C 1
ATOM 1330 O O . GLY A 1 171 ? -16.159 -33.018 25.547 1.00 43.66 171 GLY A O 1
ATOM 1331 N N . VAL A 1 172 ? -14.240 -33.597 24.527 1.00 46.91 172 VAL A N 1
ATOM 1332 C CA . VAL A 1 172 ? -13.610 -34.282 25.664 1.00 46.91 172 VAL A CA 1
ATOM 1333 C C . VAL A 1 172 ? -12.103 -34.073 25.543 1.00 46.91 172 VAL A C 1
ATOM 1335 O O . VAL A 1 172 ? -11.522 -34.609 24.607 1.00 46.91 172 VAL A O 1
ATOM 1338 N N . GLU A 1 173 ? -11.549 -33.262 26.449 1.00 45.53 173 GLU A N 1
ATOM 1339 C CA . GLU A 1 173 ? -10.136 -33.097 26.882 1.00 45.53 173 GLU A CA 1
ATOM 1340 C C . GLU A 1 173 ? -9.914 -31.641 27.364 1.00 45.53 173 GLU A C 1
ATOM 1342 O O . GLU A 1 173 ? -9.061 -30.934 26.851 1.00 45.53 173 GLU A O 1
ATOM 1347 N N . GLU A 1 174 ? -10.737 -31.167 28.315 1.00 47.38 174 GLU A N 1
ATOM 1348 C CA . GLU A 1 174 ? -10.372 -30.173 29.348 1.00 47.38 174 GLU A CA 1
ATOM 1349 C C . GLU A 1 174 ? -11.579 -29.900 30.267 1.00 47.38 174 GLU A C 1
ATOM 1351 O O . GLU A 1 174 ? -12.545 -29.271 29.855 1.00 47.38 174 GLU A O 1
ATOM 1356 N N . GLU A 1 175 ? -11.545 -30.439 31.494 1.00 40.12 175 GLU A N 1
ATOM 1357 C CA . GLU A 1 175 ? -11.979 -29.786 32.751 1.00 40.12 175 GLU A CA 1
ATOM 1358 C C . GLU A 1 175 ? -11.994 -30.804 33.910 1.00 40.12 175 GLU A C 1
ATOM 1360 O O . GLU A 1 175 ? -12.956 -31.539 34.146 1.00 40.12 175 GLU A O 1
ATOM 1365 N N . LYS A 1 176 ? -10.924 -30.810 34.716 1.00 47.97 176 LYS A N 1
ATOM 1366 C CA . LYS A 1 176 ? -10.978 -31.339 36.089 1.00 47.97 176 LYS A CA 1
ATOM 1367 C C . LYS A 1 176 ? -11.556 -30.248 36.999 1.00 47.97 176 LYS A C 1
ATOM 1369 O O . LYS A 1 176 ? -10.800 -29.528 37.643 1.00 47.97 176 LYS A O 1
ATOM 1374 N N . GLY A 1 177 ? -12.884 -30.125 37.037 1.00 40.97 177 GLY A N 1
ATOM 1375 C CA . GLY A 1 177 ? -13.588 -29.038 37.736 1.00 40.97 177 GLY A CA 1
ATOM 1376 C C . GLY A 1 177 ? -14.900 -29.468 38.400 1.00 40.97 177 GLY A C 1
ATOM 1377 O O . GLY A 1 177 ? -15.975 -29.252 37.864 1.00 40.97 177 GLY A O 1
ATOM 1378 N N . THR A 1 178 ? -14.792 -30.100 39.570 1.00 46.88 178 THR A N 1
ATOM 1379 C CA . THR A 1 178 ? -15.823 -30.246 40.626 1.00 46.88 178 THR A CA 1
ATOM 1380 C C . THR A 1 178 ? -17.312 -29.974 40.305 1.00 46.88 178 THR A C 1
ATOM 1382 O O . THR A 1 178 ? -17.771 -28.838 40.371 1.00 46.88 178 THR A O 1
ATOM 1385 N N . GLY A 1 179 ? -18.105 -31.054 40.269 1.00 51.75 179 GLY A N 1
ATOM 1386 C CA . GLY A 1 179 ? -19.411 -31.098 40.950 1.00 51.75 179 GLY A CA 1
ATOM 1387 C C . GLY A 1 179 ? -20.663 -30.643 40.181 1.00 51.75 179 GLY A C 1
ATOM 1388 O O . GLY A 1 179 ? -20.672 -29.654 39.465 1.00 51.75 179 GLY A O 1
ATOM 1389 N N . CYS A 1 180 ? -21.772 -31.353 40.433 1.00 47.62 180 CYS A N 1
ATOM 1390 C CA . CYS A 1 180 ? -23.150 -31.009 40.037 1.00 47.62 180 CYS A CA 1
ATOM 1391 C C . CYS A 1 180 ? -23.563 -31.219 38.561 1.00 47.62 180 CYS A C 1
ATOM 1393 O O . CYS A 1 180 ? -24.022 -30.296 37.893 1.00 47.62 180 CYS A O 1
ATOM 1395 N N . ARG A 1 181 ? -23.601 -32.481 38.099 1.00 40.41 181 ARG A N 1
ATOM 1396 C CA . ARG A 1 181 ? -24.528 -32.905 37.023 1.00 40.41 181 ARG A CA 1
ATOM 1397 C C . ARG A 1 181 ? -25.338 -34.140 37.415 1.00 40.41 181 ARG A C 1
ATOM 1399 O O . ARG A 1 181 ? -24.987 -35.269 37.103 1.00 40.41 181 ARG A O 1
ATOM 1406 N N . GLY A 1 182 ? -26.464 -33.888 38.076 1.00 43.97 182 GLY A N 1
ATOM 1407 C CA . GLY A 1 182 ? -27.475 -34.893 38.399 1.00 43.97 182 GLY A CA 1
ATOM 1408 C C . GLY A 1 182 ? -28.803 -34.227 38.747 1.00 43.97 182 GLY A C 1
ATOM 1409 O O . GLY A 1 182 ? -29.088 -34.087 39.930 1.00 43.97 182 GLY A O 1
ATOM 1410 N N . LYS A 1 183 ? -29.534 -33.752 37.716 1.00 48.66 183 LYS A N 1
ATOM 1411 C CA . LYS A 1 183 ? -30.941 -33.254 37.687 1.00 48.66 183 LYS A CA 1
ATOM 1412 C C . LYS A 1 183 ? -31.189 -32.441 36.393 1.00 48.66 183 LYS A C 1
ATOM 1414 O O . LYS A 1 183 ? -31.355 -31.229 36.442 1.00 48.66 183 LYS A O 1
ATOM 1419 N N . ALA A 1 184 ? -31.154 -33.080 35.219 1.00 43.50 184 ALA A N 1
ATOM 1420 C CA . ALA A 1 184 ? -31.341 -32.372 33.935 1.00 43.50 184 ALA A CA 1
ATOM 1421 C C . ALA A 1 184 ? -32.072 -33.180 32.838 1.00 43.50 184 ALA A C 1
ATOM 1423 O O . ALA A 1 184 ? -31.984 -32.832 31.666 1.00 43.50 184 ALA A O 1
ATOM 1424 N N . LEU A 1 185 ? -32.780 -34.261 33.193 1.00 45.50 185 LEU A N 1
ATOM 1425 C CA . LEU A 1 185 ? -33.433 -35.164 32.224 1.00 45.50 185 LEU A CA 1
ATOM 1426 C C . LEU A 1 185 ? -34.929 -35.425 32.487 1.00 45.50 185 LEU A C 1
ATOM 1428 O O . LEU A 1 185 ? -35.517 -36.295 31.856 1.00 45.50 185 LEU A O 1
ATOM 1432 N N . THR A 1 186 ? -35.570 -34.661 33.377 1.00 45.47 186 THR A N 1
ATOM 1433 C CA . THR A 1 186 ? -36.998 -34.830 33.728 1.00 45.47 186 THR A CA 1
ATOM 1434 C C . THR A 1 186 ? -37.911 -33.671 33.308 1.00 45.47 186 THR A C 1
ATOM 1436 O O . THR A 1 186 ? -39.122 -33.791 33.448 1.00 45.47 186 THR A O 1
ATOM 1439 N N . CYS A 1 187 ? -37.387 -32.568 32.756 1.00 41.62 187 CYS A N 1
ATOM 1440 C CA . CYS A 1 187 ? -38.204 -31.383 32.434 1.00 41.62 187 CYS A CA 1
ATOM 1441 C C . CYS A 1 187 ? -38.846 -31.378 31.032 1.00 41.62 187 CYS A C 1
ATOM 1443 O O . CYS A 1 187 ? -39.677 -30.518 30.762 1.00 41.62 187 CYS A O 1
ATOM 1445 N N . PHE A 1 188 ? -38.510 -32.317 30.139 1.00 42.91 188 PHE A N 1
ATOM 1446 C CA . PHE A 1 188 ? -39.068 -32.345 28.774 1.00 42.91 188 PHE A CA 1
ATOM 1447 C C . PHE A 1 188 ? -40.437 -33.042 28.650 1.00 42.91 188 PHE A C 1
ATOM 1449 O O . PHE A 1 188 ? -41.055 -32.978 27.593 1.00 42.91 188 PHE A O 1
ATOM 1456 N N . GLY A 1 189 ? -40.930 -33.688 29.714 1.00 39.44 189 GLY A N 1
ATOM 1457 C CA . GLY A 1 189 ? -42.180 -34.463 29.685 1.00 39.44 189 GLY A CA 1
ATOM 1458 C C . GLY A 1 189 ? -43.466 -33.695 30.017 1.00 39.44 189 GLY A C 1
ATOM 1459 O O . GLY A 1 189 ? -44.531 -34.288 29.945 1.00 39.44 189 GLY A O 1
ATOM 1460 N N . TRP A 1 190 ? -43.392 -32.418 30.414 1.00 43.31 190 TRP A N 1
ATOM 1461 C CA . TRP A 1 190 ? -44.540 -31.670 30.970 1.00 43.31 190 TRP A CA 1
ATOM 1462 C C . TRP A 1 190 ? -45.066 -30.523 30.086 1.00 43.31 190 TRP A C 1
ATOM 1464 O O . TRP A 1 190 ? -46.010 -29.841 30.471 1.00 43.31 190 TRP A O 1
ATOM 1474 N N . LEU A 1 191 ? -44.491 -30.298 28.897 1.00 46.25 191 LEU A N 1
ATOM 1475 C CA . LEU A 1 191 ? -44.819 -29.129 28.061 1.00 46.25 191 LEU A CA 1
ATOM 1476 C C . LEU A 1 191 ? -45.903 -29.369 26.987 1.00 46.25 191 LEU A C 1
ATOM 1478 O O . LEU A 1 191 ? -46.148 -28.489 26.169 1.00 46.25 191 LEU A O 1
ATOM 1482 N N . VAL A 1 192 ? -46.529 -30.551 26.948 1.00 48.19 192 VAL A N 1
ATOM 1483 C CA . VAL A 1 192 ? -47.463 -30.939 25.865 1.00 48.19 192 VAL A CA 1
ATOM 1484 C C . VAL A 1 192 ? -48.943 -30.840 26.279 1.00 48.19 192 VAL A C 1
ATOM 1486 O O . VAL A 1 192 ? -49.811 -30.724 25.420 1.00 48.19 192 VAL A O 1
ATOM 1489 N N . GLU A 1 193 ? -49.254 -30.802 27.579 1.00 46.38 193 GLU A N 1
ATOM 1490 C CA . GLU A 1 193 ? -50.618 -31.042 28.095 1.00 46.38 193 GLU A CA 1
ATOM 1491 C C . GLU A 1 193 ? -51.354 -29.806 28.667 1.00 46.38 193 GLU A C 1
ATOM 1493 O O . GLU A 1 193 ? -52.342 -29.947 29.382 1.00 46.38 193 GLU A O 1
ATOM 1498 N N . GLN A 1 194 ? -50.925 -28.578 28.333 1.00 47.50 194 GLN A N 1
ATOM 1499 C CA . GLN A 1 194 ? -51.588 -27.329 28.778 1.00 47.50 194 GLN A CA 1
ATOM 1500 C C . GLN A 1 194 ? -52.219 -26.460 27.665 1.00 47.50 194 GLN A C 1
ATOM 1502 O O . GLN A 1 194 ? -52.768 -25.399 27.954 1.00 47.50 194 GLN A O 1
ATOM 1507 N N . HIS A 1 195 ? -52.230 -26.895 26.401 1.00 47.62 195 HIS A N 1
ATOM 1508 C CA . HIS A 1 195 ? -52.711 -26.082 25.264 1.00 47.62 195 HIS A CA 1
ATOM 1509 C C . HIS A 1 195 ? -54.209 -26.244 24.908 1.00 47.62 195 HIS A C 1
ATOM 1511 O O . HIS A 1 195 ? -54.572 -26.195 23.736 1.00 47.62 195 HIS A O 1
ATOM 1517 N N . LEU A 1 196 ? -55.100 -26.404 25.897 1.00 50.06 196 LEU A N 1
ATOM 1518 C CA . LEU A 1 196 ? -56.555 -26.533 25.659 1.00 50.06 196 LEU A CA 1
ATOM 1519 C C . LEU A 1 196 ? -57.401 -25.284 25.979 1.00 50.06 196 LEU A C 1
ATOM 1521 O O . LEU A 1 196 ? -58.598 -25.305 25.723 1.00 50.06 196 LEU A O 1
ATOM 1525 N N . ASN A 1 197 ? -56.808 -24.198 26.492 1.00 52.25 197 ASN A N 1
ATOM 1526 C CA . ASN A 1 197 ? -57.516 -22.938 26.797 1.00 52.25 197 ASN A CA 1
ATOM 1527 C C . ASN A 1 197 ? -56.729 -21.663 26.404 1.00 52.25 197 ASN A C 1
ATOM 1529 O O . ASN A 1 197 ? -56.956 -20.591 26.962 1.00 52.25 197 ASN A O 1
ATOM 1533 N N . GLU A 1 198 ? -55.804 -21.741 25.439 1.00 51.09 198 GLU A N 1
ATOM 1534 C CA . GLU A 1 198 ? -55.261 -20.527 24.806 1.00 51.09 198 GLU A CA 1
ATOM 1535 C C . GLU A 1 198 ? -56.283 -19.973 23.793 1.00 51.09 198 GLU A C 1
ATOM 1537 O O . GLU A 1 198 ? -56.732 -20.730 22.928 1.00 51.09 198 GLU A O 1
ATOM 1542 N N . PRO A 1 199 ? -56.644 -18.674 23.838 1.00 65.50 199 PRO A N 1
ATOM 1543 C CA . PRO A 1 199 ? -57.528 -18.085 22.836 1.00 65.50 199 PRO A CA 1
ATOM 1544 C C . PRO A 1 199 ? -56.885 -18.164 21.444 1.00 65.50 199 PRO A C 1
ATOM 1546 O O . PRO A 1 199 ? -55.679 -17.942 21.291 1.00 65.50 199 PRO A O 1
ATOM 1549 N N . ALA A 1 200 ? -57.695 -18.466 20.423 1.00 71.00 200 ALA A N 1
ATOM 1550 C CA . ALA A 1 200 ? -57.228 -18.738 19.058 1.00 71.00 200 ALA A CA 1
ATOM 1551 C C . ALA A 1 200 ? -56.333 -17.620 18.484 1.00 71.00 200 ALA A C 1
ATOM 1553 O O . ALA A 1 200 ? -55.338 -17.906 17.813 1.00 71.00 200 ALA A O 1
ATOM 1554 N N . ASP A 1 201 ? -56.620 -16.365 18.835 1.00 73.56 201 ASP A N 1
ATOM 1555 C CA . ASP A 1 201 ? -55.849 -15.185 18.432 1.00 73.56 201 ASP A CA 1
ATOM 1556 C C . ASP A 1 201 ? -54.385 -15.233 18.905 1.00 73.56 201 ASP A C 1
ATOM 1558 O O . ASP A 1 201 ? -53.481 -14.801 18.191 1.00 73.56 201 ASP A O 1
ATOM 1562 N N . TYR A 1 202 ? -54.110 -15.806 20.083 1.00 77.25 202 TYR A N 1
ATOM 1563 C CA . TYR A 1 202 ? -52.753 -15.894 20.632 1.00 77.25 202 TYR A CA 1
ATOM 1564 C C . TYR A 1 202 ? -51.926 -16.999 19.953 1.00 77.25 202 TYR A C 1
ATOM 1566 O O . TYR A 1 202 ? -50.741 -16.818 19.660 1.00 77.25 202 TYR A O 1
ATOM 1574 N N . GLN A 1 203 ? -52.571 -18.116 19.602 1.00 80.62 203 GLN A N 1
ATOM 1575 C CA . GLN A 1 203 ? -51.999 -19.149 18.728 1.00 80.62 203 GLN A CA 1
ATOM 1576 C C . GLN A 1 203 ? -51.700 -18.590 17.325 1.00 80.62 203 GLN A C 1
ATOM 1578 O O . GLN A 1 203 ? -50.643 -18.873 16.753 1.00 80.62 203 GLN A O 1
ATOM 1583 N N . GLN A 1 204 ? -52.587 -17.752 16.780 1.00 84.94 204 GLN A N 1
ATOM 1584 C CA . GLN A 1 204 ? -52.372 -17.075 15.501 1.00 84.94 204 GLN A CA 1
ATOM 1585 C C . GLN A 1 204 ? -51.228 -16.050 15.575 1.00 84.94 204 GLN A C 1
ATOM 1587 O O . GLN A 1 204 ? -50.368 -16.047 14.695 1.00 84.94 204 GLN A O 1
ATOM 1592 N N . ALA A 1 205 ? -51.139 -15.255 16.646 1.00 80.56 205 ALA A N 1
ATOM 1593 C CA . ALA A 1 205 ? -50.034 -14.323 16.873 1.00 80.56 205 ALA A CA 1
ATOM 1594 C C . ALA A 1 205 ? -48.671 -15.038 16.955 1.00 80.56 205 ALA A C 1
ATOM 1596 O O . ALA A 1 205 ? -47.715 -14.608 16.307 1.00 80.56 205 ALA A O 1
ATOM 1597 N N . LYS A 1 206 ? -48.587 -16.175 17.665 1.00 86.81 206 LYS A N 1
ATOM 1598 C CA . LYS A 1 206 ? -47.381 -17.026 17.702 1.00 86.81 206 LYS A CA 1
ATOM 1599 C C . LYS A 1 206 ? -46.986 -17.539 16.311 1.00 86.81 206 LYS A C 1
ATOM 1601 O O . LYS A 1 206 ? -45.808 -17.483 15.960 1.00 86.81 206 LYS A O 1
ATOM 1606 N N . LYS A 1 207 ? -47.951 -17.989 15.496 1.00 89.94 207 LYS A N 1
ATOM 1607 C CA . LYS A 1 207 ? -47.702 -18.433 14.108 1.00 89.94 207 LYS A CA 1
ATOM 1608 C C . LYS A 1 207 ? -47.215 -17.294 13.210 1.00 89.94 207 LYS A C 1
ATOM 1610 O O . LYS A 1 207 ? -46.249 -17.483 12.478 1.00 89.94 207 LYS A O 1
ATOM 1615 N N . ILE A 1 208 ? -47.825 -16.111 13.303 1.00 87.69 208 ILE A N 1
ATOM 1616 C CA . ILE A 1 208 ? -47.382 -14.914 12.570 1.00 87.69 208 ILE A CA 1
ATOM 1617 C C . ILE A 1 208 ? -45.955 -14.537 12.989 1.00 87.69 208 ILE A C 1
ATOM 1619 O O . ILE A 1 208 ? -45.109 -14.309 12.131 1.00 87.69 208 ILE A O 1
ATOM 1623 N N . GLN A 1 209 ? -45.643 -14.540 14.289 1.00 90.38 209 GLN A N 1
ATOM 1624 C CA . GLN A 1 209 ? -44.295 -14.229 14.770 1.00 90.38 209 GLN A CA 1
ATOM 1625 C C . GLN A 1 209 ? -43.245 -15.247 14.288 1.00 90.38 209 GLN A C 1
ATOM 1627 O O . GLN A 1 209 ? -42.131 -14.848 13.948 1.00 90.38 209 GLN A O 1
ATOM 1632 N N . ALA A 1 210 ? -43.586 -16.539 14.234 1.00 90.19 210 ALA A N 1
ATOM 1633 C CA . ALA A 1 210 ? -42.714 -17.575 13.681 1.00 90.19 210 ALA A CA 1
ATOM 1634 C C . ALA A 1 210 ? -42.454 -17.353 12.180 1.00 90.19 210 ALA A C 1
ATOM 1636 O O . ALA A 1 210 ? -41.295 -17.292 11.772 1.00 90.19 210 ALA A O 1
ATOM 1637 N N . LEU A 1 211 ? -43.509 -17.117 11.392 1.00 93.50 211 LEU A N 1
ATOM 1638 C CA . LEU A 1 211 ? -43.406 -16.804 9.962 1.00 93.50 211 LEU A CA 1
ATOM 1639 C C . LEU A 1 211 ? -42.579 -15.537 9.702 1.00 93.50 211 LEU A C 1
ATOM 1641 O O . LEU A 1 211 ? -41.734 -15.536 8.815 1.00 93.50 211 LEU A O 1
ATOM 1645 N N . CYS A 1 212 ? -42.742 -14.474 10.496 1.00 90.75 212 CYS A N 1
ATOM 1646 C CA . CYS A 1 212 ? -41.922 -13.266 10.359 1.00 90.75 212 CYS A CA 1
ATOM 1647 C C . CYS A 1 212 ? -40.426 -13.539 10.597 1.00 90.75 212 CYS A C 1
ATOM 1649 O O . CYS A 1 212 ? -39.582 -12.973 9.899 1.00 90.75 212 CYS A O 1
ATOM 1651 N N . ARG A 1 213 ? -40.076 -14.419 11.548 1.00 90.56 213 ARG A N 1
ATOM 1652 C CA . ARG A 1 213 ? -38.678 -14.833 11.780 1.00 90.56 213 ARG A CA 1
ATOM 1653 C C . ARG A 1 213 ? -38.135 -15.653 10.609 1.00 90.56 213 ARG A C 1
ATOM 1655 O O . ARG A 1 213 ? -37.017 -15.404 10.171 1.00 90.56 213 ARG A O 1
ATOM 1662 N N . GLU A 1 214 ? -38.931 -16.581 10.084 1.00 93.00 214 GLU A N 1
ATOM 1663 C CA . GLU A 1 214 ? -38.571 -17.416 8.933 1.00 93.00 214 GLU A CA 1
ATOM 1664 C C . GLU A 1 214 ? -38.372 -16.582 7.657 1.00 93.00 214 GLU A C 1
ATOM 1666 O O . GLU A 1 214 ? -37.323 -16.672 7.023 1.00 93.00 214 GLU A O 1
ATOM 1671 N N . VAL A 1 215 ? -39.307 -15.678 7.343 1.00 94.69 215 VAL A N 1
ATOM 1672 C CA . VAL A 1 215 ? -39.194 -14.728 6.222 1.00 94.69 215 VAL A CA 1
ATOM 1673 C C . VAL A 1 215 ? -37.960 -13.835 6.372 1.00 94.69 215 VAL A C 1
ATOM 1675 O O . VAL A 1 215 ? -37.243 -13.630 5.397 1.00 94.69 215 VAL A O 1
ATOM 1678 N N . THR A 1 216 ? -37.654 -13.354 7.583 1.00 91.75 216 THR A N 1
ATOM 1679 C CA . THR A 1 216 ? -36.427 -12.573 7.831 1.00 91.75 216 THR A CA 1
ATOM 1680 C C . THR A 1 216 ? -35.170 -13.402 7.543 1.00 91.75 216 THR A C 1
ATOM 1682 O O . THR A 1 216 ? -34.258 -12.920 6.871 1.00 91.75 216 THR A O 1
ATOM 1685 N N . GLY A 1 217 ? -35.135 -14.666 7.981 1.00 90.25 217 GLY A N 1
ATOM 1686 C CA . GLY A 1 217 ? -34.036 -15.590 7.688 1.00 90.25 217 GLY A CA 1
ATOM 1687 C C . GLY A 1 217 ? -33.859 -15.857 6.189 1.00 90.25 217 GLY A C 1
ATOM 1688 O O . GLY A 1 217 ? -32.738 -15.799 5.686 1.00 90.25 217 GLY A O 1
ATOM 1689 N N . LEU A 1 218 ? -34.957 -16.069 5.458 1.00 90.88 218 LEU A N 1
ATOM 1690 C CA . LEU A 1 218 ? -34.939 -16.257 4.003 1.00 90.88 218 LEU A CA 1
ATOM 1691 C C . LEU A 1 218 ? -34.464 -15.000 3.259 1.00 90.88 218 LEU A C 1
ATOM 1693 O O . LEU A 1 218 ? -33.670 -15.115 2.330 1.00 90.88 218 LEU A O 1
ATOM 1697 N N . VAL A 1 219 ? -34.876 -13.800 3.685 1.00 91.69 219 VAL A N 1
ATOM 1698 C CA . VAL A 1 219 ? -34.398 -12.528 3.109 1.00 91.69 219 VAL A CA 1
ATOM 1699 C C . VAL A 1 219 ? -32.894 -12.342 3.338 1.00 91.69 219 VAL A C 1
ATOM 1701 O O . VAL A 1 219 ? -32.182 -11.947 2.414 1.00 91.69 219 VAL A O 1
ATOM 1704 N N . MET A 1 220 ? -32.379 -12.684 4.525 1.00 87.00 220 MET A N 1
ATOM 1705 C CA . MET A 1 220 ? -30.933 -12.656 4.791 1.00 87.00 220 MET A CA 1
ATOM 1706 C C . MET A 1 220 ? -30.163 -13.653 3.914 1.00 87.00 220 MET A C 1
ATOM 1708 O O . MET A 1 220 ? -29.122 -13.300 3.360 1.00 87.00 220 MET A O 1
ATOM 1712 N N . GLN A 1 221 ? -30.681 -14.873 3.738 1.00 89.06 221 GLN A N 1
ATOM 1713 C CA . GLN A 1 221 ? -30.090 -15.863 2.829 1.00 89.06 221 GLN A CA 1
ATOM 1714 C C . GLN A 1 221 ? -30.125 -15.400 1.366 1.00 89.06 221 GLN A C 1
ATOM 1716 O O . GLN A 1 221 ? -29.163 -15.632 0.635 1.00 89.06 221 GLN A O 1
ATOM 1721 N N . LEU A 1 222 ? -31.189 -14.715 0.933 1.00 91.25 222 LEU A N 1
ATOM 1722 C CA . LEU A 1 222 ? -31.277 -14.154 -0.416 1.00 91.25 222 LEU A CA 1
ATOM 1723 C C . LEU A 1 222 ? -30.182 -13.099 -0.642 1.00 91.25 222 LEU A C 1
ATOM 1725 O O . LEU A 1 222 ? -29.412 -13.221 -1.589 1.00 91.25 222 LEU A O 1
ATOM 1729 N N . GLY A 1 223 ? -30.011 -12.154 0.291 1.00 89.56 223 GLY A N 1
ATOM 1730 C CA . GLY A 1 223 ? -28.956 -11.134 0.206 1.00 89.56 223 GLY A CA 1
ATOM 1731 C C . GLY A 1 223 ? -27.526 -11.702 0.232 1.00 89.56 223 GLY A C 1
ATOM 1732 O O . GLY A 1 223 ? -26.625 -11.159 -0.412 1.00 89.56 223 GLY A O 1
ATOM 1733 N N . GLN A 1 224 ? -27.309 -12.834 0.912 1.00 87.81 224 GLN A N 1
ATOM 1734 C CA . GLN A 1 224 ? -26.041 -13.579 0.851 1.00 87.81 224 GLN A CA 1
ATOM 1735 C C . GLN A 1 224 ? -25.816 -14.235 -0.522 1.00 87.81 224 GLN A C 1
ATOM 1737 O O . GLN A 1 224 ? -24.686 -14.297 -1.004 1.00 87.81 224 GLN A O 1
ATOM 1742 N N . ARG A 1 225 ? -26.881 -14.699 -1.188 1.00 90.38 225 ARG A N 1
ATOM 1743 C CA . ARG A 1 225 ? -26.790 -15.247 -2.550 1.00 90.38 225 ARG A CA 1
ATOM 1744 C C . ARG A 1 225 ? -26.567 -14.149 -3.588 1.00 90.38 225 ARG A C 1
ATOM 1746 O O . ARG A 1 225 ? -25.739 -14.339 -4.471 1.00 90.38 225 ARG A O 1
ATOM 1753 N N . ASP A 1 226 ? -27.225 -13.001 -3.455 1.00 93.19 226 ASP A N 1
ATOM 1754 C CA . ASP A 1 226 ? -27.054 -11.867 -4.373 1.00 93.19 226 ASP A CA 1
ATOM 1755 C C . ASP A 1 226 ? -25.633 -11.282 -4.303 1.00 93.19 226 ASP A C 1
ATOM 1757 O O . ASP A 1 226 ? -25.023 -10.986 -5.331 1.00 93.19 226 ASP A O 1
ATOM 1761 N N . THR A 1 227 ? -25.052 -11.187 -3.102 1.00 90.69 227 THR A N 1
ATOM 1762 C CA . THR A 1 227 ? -23.646 -10.775 -2.930 1.00 90.69 227 THR A CA 1
ATOM 1763 C C . THR A 1 227 ? -22.661 -11.786 -3.528 1.00 90.69 227 THR A C 1
ATOM 1765 O O . THR A 1 227 ? -21.705 -11.372 -4.186 1.00 90.69 227 THR A O 1
ATOM 1768 N N . LEU A 1 228 ? -22.919 -13.095 -3.405 1.00 91.62 228 LEU A N 1
ATOM 1769 C CA . LEU A 1 228 ? -22.131 -14.135 -4.081 1.00 91.62 228 LEU A CA 1
ATOM 1770 C C . LEU A 1 228 ? -22.243 -14.056 -5.617 1.00 91.62 228 LEU A C 1
ATOM 1772 O O . LEU A 1 228 ? -21.230 -14.135 -6.307 1.00 91.62 228 LEU A O 1
ATOM 1776 N N . ILE A 1 229 ? -23.449 -13.860 -6.162 1.00 89.75 229 ILE A N 1
ATOM 1777 C CA . ILE A 1 229 ? -23.678 -13.716 -7.612 1.00 89.75 229 ILE A CA 1
ATOM 1778 C C . ILE A 1 229 ? -22.931 -12.494 -8.163 1.00 89.75 229 ILE A C 1
ATOM 1780 O O . ILE A 1 229 ? -22.280 -12.590 -9.204 1.00 89.75 229 ILE A O 1
ATOM 1784 N N . ASN A 1 230 ? -22.967 -11.364 -7.453 1.00 90.56 230 ASN A N 1
ATOM 1785 C CA . ASN A 1 230 ? -22.226 -10.165 -7.846 1.00 90.56 230 ASN A CA 1
ATOM 1786 C C . ASN A 1 230 ? -20.707 -10.402 -7.830 1.00 90.56 230 ASN A C 1
ATOM 1788 O O . ASN A 1 230 ? -20.028 -10.041 -8.789 1.00 90.56 230 ASN A O 1
ATOM 1792 N N . SER A 1 231 ? -20.185 -11.088 -6.806 1.00 90.81 231 SER A N 1
ATOM 1793 C CA . SER A 1 231 ? -18.768 -11.466 -6.733 1.00 90.81 231 SER A CA 1
ATOM 1794 C C . SER A 1 231 ? -18.334 -12.346 -7.916 1.00 90.81 231 SER A C 1
ATOM 1796 O O . SER A 1 231 ? -17.310 -12.068 -8.540 1.00 90.81 231 SER A O 1
ATOM 1798 N N . LEU A 1 232 ? -19.146 -13.339 -8.297 1.00 88.12 232 LEU A N 1
ATOM 1799 C CA . LEU A 1 232 ? -18.875 -14.207 -9.452 1.00 88.12 232 LEU A CA 1
ATOM 1800 C C . LEU A 1 232 ? -18.930 -13.453 -10.792 1.00 88.12 232 LEU A C 1
ATOM 1802 O O . LEU A 1 232 ? -18.132 -13.732 -11.690 1.00 88.12 232 LEU A O 1
ATOM 1806 N N . HIS A 1 233 ? -19.831 -12.476 -10.944 1.00 89.75 233 HIS A N 1
ATOM 1807 C CA . HIS A 1 233 ? -19.841 -11.602 -12.121 1.00 89.75 233 HIS A CA 1
ATOM 1808 C C . HIS A 1 233 ? -18.581 -10.730 -12.199 1.00 89.75 233 HIS A C 1
ATOM 1810 O O . HIS A 1 233 ? -17.971 -10.644 -13.265 1.00 89.75 233 HIS A O 1
ATOM 1816 N N . GLU A 1 234 ? -18.140 -10.140 -11.085 1.00 90.19 234 GLU A N 1
ATOM 1817 C CA . GLU A 1 234 ? -16.890 -9.379 -11.055 1.00 90.19 234 GLU A CA 1
ATOM 1818 C C . GLU A 1 234 ? -15.668 -10.236 -11.398 1.00 90.19 234 GLU A C 1
ATOM 1820 O O . GLU A 1 234 ? -14.788 -9.769 -12.123 1.00 90.19 234 GLU A O 1
ATOM 1825 N N . GLU A 1 235 ? -15.593 -11.471 -10.893 1.00 85.00 235 GLU A N 1
ATOM 1826 C CA . GLU A 1 235 ? -14.513 -12.401 -11.229 1.00 85.00 235 GLU A CA 1
ATOM 1827 C C . GLU A 1 235 ? -14.524 -12.764 -12.710 1.00 85.00 235 GLU A C 1
ATOM 1829 O O . GLU A 1 235 ? -13.496 -12.619 -13.371 1.00 85.00 235 GLU A O 1
ATOM 1834 N N . ARG A 1 236 ? -15.686 -13.123 -13.271 1.00 91.75 236 ARG A N 1
ATOM 1835 C CA . ARG A 1 236 ? -15.836 -13.378 -14.711 1.00 91.75 236 ARG A CA 1
ATOM 1836 C C . ARG A 1 236 ? -15.368 -12.182 -15.545 1.00 91.75 236 ARG A C 1
ATOM 1838 O O . ARG A 1 236 ? -14.651 -12.359 -16.529 1.00 91.75 236 ARG A O 1
ATOM 1845 N N . ASP A 1 237 ? -15.732 -10.967 -15.147 1.00 90.69 237 ASP A N 1
ATOM 1846 C CA . ASP A 1 237 ? -15.377 -9.746 -15.872 1.00 90.69 237 ASP A CA 1
ATOM 1847 C C . ASP A 1 237 ? -13.897 -9.360 -15.664 1.00 90.69 237 ASP A C 1
ATOM 1849 O O . ASP A 1 237 ? -13.273 -8.755 -16.540 1.00 90.69 237 ASP A O 1
ATOM 1853 N N . ARG A 1 238 ? -13.280 -9.723 -14.529 1.00 90.44 238 ARG A N 1
ATOM 1854 C CA . ARG A 1 238 ? -11.815 -9.682 -14.340 1.00 90.44 238 ARG A CA 1
ATOM 1855 C C . ARG A 1 238 ? -11.119 -10.687 -15.270 1.00 90.44 238 ARG A C 1
ATOM 1857 O O . ARG A 1 238 ? -10.228 -10.284 -16.012 1.00 90.44 238 ARG A O 1
ATOM 1864 N N . SER A 1 239 ? -11.564 -11.944 -15.321 1.00 86.06 239 SER A N 1
ATOM 1865 C CA . SER A 1 239 ? -11.016 -12.969 -16.223 1.00 86.06 239 SER A CA 1
ATOM 1866 C C . SER A 1 239 ? -11.159 -12.589 -17.700 1.00 86.06 239 SER A C 1
ATOM 1868 O O . SER A 1 239 ? -10.218 -12.768 -18.470 1.00 86.06 239 SER A O 1
ATOM 1870 N N . ALA A 1 240 ? -12.291 -12.005 -18.103 1.00 85.31 240 ALA A N 1
ATOM 1871 C CA . ALA A 1 240 ? -12.505 -11.531 -19.469 1.00 85.31 240 ALA A CA 1
ATOM 1872 C C . ALA A 1 240 ? -11.518 -10.418 -19.872 1.00 85.31 240 ALA A C 1
ATOM 1874 O O . ALA A 1 240 ? -11.023 -10.425 -21.000 1.00 85.31 240 ALA A O 1
ATOM 1875 N N . ARG A 1 241 ? -11.182 -9.498 -18.953 1.00 90.25 241 ARG A N 1
ATOM 1876 C CA . ARG A 1 241 ? -10.136 -8.480 -19.172 1.00 90.25 241 ARG A CA 1
ATOM 1877 C C . ARG A 1 241 ? -8.765 -9.121 -19.380 1.00 90.25 241 ARG A C 1
ATOM 1879 O O . ARG A 1 241 ? -8.154 -8.872 -20.413 1.00 90.25 241 ARG A O 1
ATOM 1886 N N . VAL A 1 242 ? -8.351 -10.027 -18.491 1.00 86.19 242 VAL A N 1
ATOM 1887 C CA . VAL A 1 242 ? -7.063 -10.743 -18.598 1.00 86.19 242 VAL A CA 1
ATOM 1888 C C . VAL A 1 242 ? -6.958 -11.546 -19.903 1.00 86.19 242 VAL A C 1
ATOM 1890 O O . VAL A 1 242 ? -5.926 -11.516 -20.568 1.00 86.19 242 VAL A O 1
ATOM 1893 N N . ILE A 1 243 ? -8.031 -12.222 -20.331 1.00 79.88 243 ILE A N 1
ATOM 1894 C CA . ILE A 1 243 ? -8.059 -12.961 -21.607 1.00 79.88 243 ILE A CA 1
ATOM 1895 C C . ILE A 1 243 ? -7.941 -12.013 -22.811 1.00 79.88 243 ILE A C 1
ATOM 1897 O O . ILE A 1 243 ? -7.284 -12.355 -23.795 1.00 79.88 243 ILE A O 1
ATOM 1901 N N . ASN A 1 244 ? -8.554 -10.829 -22.759 1.00 80.75 244 ASN A N 1
ATOM 1902 C CA . ASN A 1 244 ? -8.440 -9.840 -23.830 1.00 80.75 244 ASN A CA 1
ATOM 1903 C C . ASN A 1 244 ? -7.042 -9.200 -23.875 1.00 80.75 244 ASN A C 1
ATOM 1905 O O . ASN A 1 244 ? -6.497 -9.033 -24.963 1.00 80.75 244 ASN A O 1
ATOM 1909 N N . GLU A 1 245 ? -6.426 -8.917 -22.726 1.00 83.19 245 GLU A N 1
ATOM 1910 C CA . GLU A 1 245 ? -5.034 -8.448 -22.627 1.00 83.19 245 GLU A CA 1
ATOM 1911 C C . GLU A 1 245 ? -4.039 -9.495 -23.156 1.00 83.19 245 GLU A C 1
ATOM 1913 O O . GLU A 1 245 ? -3.146 -9.160 -23.940 1.00 83.19 245 GLU A O 1
ATOM 1918 N N . LEU A 1 246 ? -4.240 -10.778 -22.829 1.00 78.00 246 LEU A N 1
ATOM 1919 C CA . LEU A 1 246 ? -3.479 -11.897 -23.400 1.00 78.00 246 LEU A CA 1
ATOM 1920 C C . LEU A 1 246 ? -3.648 -11.992 -24.922 1.00 78.00 246 LEU A C 1
ATOM 1922 O O . LEU A 1 246 ? -2.664 -12.130 -25.640 1.00 78.00 246 LEU A O 1
ATOM 1926 N N . LYS A 1 247 ? -4.872 -11.860 -25.447 1.00 78.19 247 LYS A N 1
ATOM 1927 C CA . LYS A 1 247 ? -5.111 -11.872 -26.902 1.00 78.19 247 LYS A CA 1
ATOM 1928 C C . LYS A 1 247 ? -4.484 -10.675 -27.619 1.00 78.19 247 LYS A C 1
ATOM 1930 O O . LYS A 1 247 ? -3.981 -10.841 -28.726 1.00 78.19 247 LYS A O 1
ATOM 1935 N N . LEU A 1 248 ? -4.484 -9.491 -27.006 1.00 73.69 248 LEU A N 1
ATOM 1936 C CA . LEU A 1 248 ? -3.837 -8.297 -27.562 1.00 73.69 248 LEU A CA 1
ATOM 1937 C C . LEU A 1 248 ? -2.309 -8.428 -27.574 1.00 73.69 248 LEU A C 1
ATOM 1939 O O . LEU A 1 248 ? -1.678 -8.090 -28.572 1.00 73.69 248 LEU A O 1
ATOM 1943 N N . SER A 1 249 ? -1.714 -8.969 -26.508 1.00 72.00 249 SER A N 1
ATOM 1944 C CA . SER A 1 249 ? -0.264 -9.203 -26.436 1.00 72.00 249 SER A CA 1
ATOM 1945 C C . SER A 1 249 ? 0.199 -10.367 -27.328 1.00 72.00 249 SER A C 1
ATOM 1947 O O . SER A 1 249 ? 1.259 -10.279 -27.943 1.00 72.00 249 SER A O 1
ATOM 1949 N N . GLN A 1 250 ? -0.619 -11.409 -27.501 1.00 64.00 250 GLN A N 1
ATOM 1950 C CA . GLN A 1 250 ? -0.345 -12.523 -28.420 1.00 64.00 250 GLN A CA 1
ATOM 1951 C C . GLN A 1 250 ? -0.615 -12.171 -29.899 1.00 64.00 250 GLN A C 1
ATOM 1953 O O . GLN A 1 250 ? -0.032 -12.776 -30.794 1.00 64.00 250 GLN A O 1
ATOM 1958 N N . GLY A 1 251 ? -1.449 -11.163 -30.176 1.00 54.06 251 GLY A N 1
ATOM 1959 C CA . GLY A 1 251 ? -1.713 -10.659 -31.530 1.00 54.06 251 GLY A CA 1
ATOM 1960 C C . GLY A 1 251 ? -0.565 -9.856 -32.158 1.00 54.06 251 GLY A C 1
ATOM 1961 O O . GLY A 1 251 ? -0.598 -9.600 -33.359 1.00 54.06 251 GLY A O 1
ATOM 1962 N N . LEU A 1 252 ? 0.450 -9.471 -31.374 1.00 51.97 252 LEU A N 1
ATOM 1963 C CA . LEU A 1 252 ? 1.593 -8.665 -31.828 1.00 51.97 252 LEU A CA 1
ATOM 1964 C C . LEU A 1 252 ? 2.888 -9.473 -32.041 1.00 51.97 252 LEU A C 1
ATOM 1966 O O . LEU A 1 252 ? 3.878 -8.911 -32.499 1.00 51.97 252 LEU A O 1
ATOM 1970 N N . SER A 1 253 ? 2.897 -10.781 -31.760 1.00 45.66 253 SER A N 1
ATOM 1971 C CA . SER A 1 253 ? 4.092 -11.641 -31.863 1.00 45.66 253 SER A CA 1
ATOM 1972 C C . SER A 1 253 ? 4.169 -12.491 -33.144 1.00 45.66 253 SER A C 1
ATOM 1974 O O . SER A 1 253 ? 5.019 -13.371 -33.259 1.00 45.66 253 SER A O 1
ATOM 1976 N N . SER A 1 254 ? 3.335 -12.205 -34.151 1.00 41.16 254 SER A N 1
ATOM 1977 C CA . SER A 1 254 ? 3.364 -12.870 -35.467 1.00 41.16 254 SER A CA 1
ATOM 1978 C C . SER A 1 254 ? 4.326 -12.203 -36.471 1.00 41.16 254 SER A C 1
ATOM 1980 O O . SER A 1 254 ? 3.976 -12.011 -37.637 1.00 41.16 254 SER A O 1
ATOM 1982 N N . SER A 1 255 ? 5.548 -11.866 -36.049 1.00 43.00 255 SER A N 1
ATOM 1983 C CA . SER A 1 255 ? 6.660 -11.585 -36.970 1.00 43.00 255 SER A CA 1
ATOM 1984 C C . SER A 1 255 ? 8.011 -11.856 -36.304 1.00 43.00 255 SER A C 1
ATOM 1986 O O . SER A 1 255 ? 8.233 -11.467 -35.164 1.00 43.00 255 SER A O 1
ATOM 1988 N N . ASN A 1 256 ? 8.929 -12.444 -37.075 1.00 42.41 256 ASN A N 1
ATOM 1989 C CA . ASN A 1 256 ? 10.375 -12.534 -36.816 1.00 42.41 256 ASN A CA 1
ATOM 1990 C C . ASN A 1 256 ? 10.832 -13.562 -35.760 1.00 42.41 256 ASN A C 1
ATOM 1992 O O . ASN A 1 256 ? 11.377 -13.239 -34.705 1.00 42.41 256 ASN A O 1
ATOM 1996 N N . VAL A 1 257 ? 10.761 -14.841 -36.140 1.00 47.75 257 VAL A N 1
ATOM 1997 C CA . VAL A 1 257 ? 11.558 -15.926 -35.537 1.00 47.75 257 VAL A CA 1
ATOM 1998 C C . VAL A 1 257 ? 13.042 -15.732 -35.904 1.00 47.75 257 VAL A C 1
ATOM 2000 O O . VAL A 1 257 ? 13.530 -16.343 -36.852 1.00 47.75 257 VAL A O 1
ATOM 2003 N N . SER A 1 258 ? 13.764 -14.834 -35.219 1.00 45.44 258 SER A N 1
ATOM 2004 C CA . SER A 1 258 ? 15.215 -14.618 -35.445 1.00 45.44 258 SER A CA 1
ATOM 2005 C C . SER A 1 258 ? 16.025 -14.045 -34.263 1.00 45.44 258 SER A C 1
ATOM 2007 O O . SER A 1 258 ? 17.222 -13.834 -34.425 1.00 45.44 258 SER A O 1
ATOM 2009 N N . GLU A 1 259 ? 15.452 -13.835 -33.067 1.00 45.22 259 GLU A N 1
ATOM 2010 C CA . GLU A 1 259 ? 16.175 -13.196 -31.936 1.00 45.22 259 GLU A CA 1
ATOM 2011 C C . GLU A 1 259 ? 16.193 -14.025 -30.628 1.00 45.22 259 GLU A C 1
ATOM 2013 O O . GLU A 1 259 ? 16.325 -13.519 -29.514 1.00 45.22 259 GLU A O 1
ATOM 2018 N N . ALA A 1 260 ? 16.103 -15.351 -30.757 1.00 44.44 260 ALA A N 1
ATOM 2019 C CA . ALA A 1 260 ? 15.884 -16.299 -29.658 1.00 44.44 260 ALA A CA 1
ATOM 2020 C C . ALA A 1 260 ? 17.084 -16.560 -28.707 1.00 44.44 260 ALA A C 1
ATOM 2022 O O . ALA A 1 260 ? 17.087 -17.569 -28.005 1.00 44.44 260 ALA A O 1
ATOM 2023 N N . MET A 1 261 ? 18.113 -15.699 -28.672 1.00 48.44 261 MET A N 1
ATOM 2024 C CA . MET A 1 261 ? 19.303 -15.892 -27.812 1.00 48.44 261 MET A CA 1
ATOM 2025 C C . MET A 1 261 ? 19.777 -14.664 -27.013 1.00 48.44 261 MET A C 1
ATOM 2027 O O . MET A 1 261 ? 20.798 -14.751 -26.332 1.00 48.44 261 MET A O 1
ATOM 2031 N N . ARG A 1 262 ? 19.041 -13.540 -27.016 1.00 47.56 262 ARG A N 1
ATOM 2032 C CA . ARG A 1 262 ? 19.288 -12.427 -26.065 1.00 47.56 262 ARG A CA 1
ATOM 2033 C C . ARG A 1 262 ? 18.163 -12.195 -25.049 1.00 47.56 262 ARG A C 1
ATOM 2035 O O . ARG A 1 262 ? 18.448 -11.723 -23.954 1.00 47.56 262 ARG A O 1
ATOM 2042 N N . SER A 1 263 ? 16.926 -12.605 -25.333 1.00 51.62 263 SER A N 1
ATOM 2043 C CA . SER A 1 263 ? 15.764 -12.345 -24.460 1.00 51.62 263 SER A CA 1
ATOM 2044 C C . SER A 1 263 ? 15.646 -13.249 -23.220 1.00 51.62 263 SER A C 1
ATOM 2046 O O . SER A 1 263 ? 14.916 -12.921 -22.290 1.00 51.62 263 SER A O 1
ATOM 2048 N N . THR A 1 264 ? 16.391 -14.358 -23.128 1.00 56.75 264 THR A N 1
ATOM 2049 C CA . THR A 1 264 ? 16.363 -15.287 -21.969 1.00 56.75 264 THR A CA 1
ATOM 2050 C C . THR A 1 264 ? 16.979 -14.739 -20.670 1.00 56.75 264 THR A C 1
ATOM 2052 O O . THR A 1 264 ? 16.958 -15.430 -19.646 1.00 56.75 264 THR A O 1
ATOM 2055 N N . GLY A 1 265 ? 17.573 -13.541 -20.709 1.00 62.12 265 GLY A N 1
ATOM 2056 C CA . GLY A 1 265 ? 17.944 -12.770 -19.517 1.00 62.12 265 GLY A CA 1
ATOM 2057 C C . GLY A 1 265 ? 16.748 -11.975 -18.999 1.00 62.12 265 GLY A C 1
ATOM 2058 O O . GLY A 1 265 ? 16.224 -12.277 -17.933 1.00 62.12 265 GLY A O 1
ATOM 2059 N N . GLU A 1 266 ? 16.249 -11.048 -19.819 1.00 69.19 266 GLU A N 1
ATOM 2060 C CA . GLU A 1 266 ? 15.112 -10.172 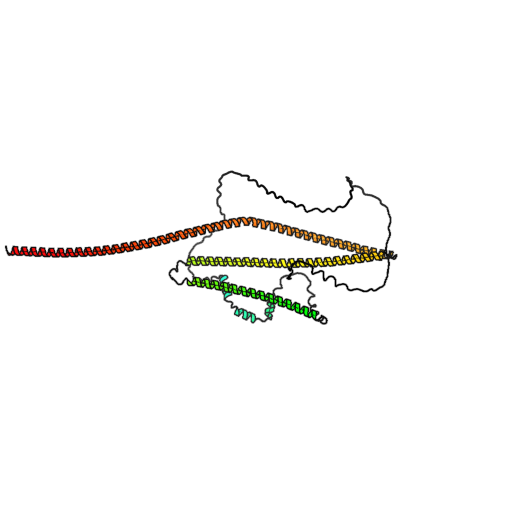-19.496 1.00 69.19 266 GLU A CA 1
ATOM 2061 C C . GLU A 1 266 ? 13.854 -10.958 -19.096 1.00 69.19 266 GLU A C 1
ATOM 2063 O O . GLU A 1 266 ? 13.164 -10.593 -18.147 1.00 69.19 266 GLU A O 1
ATOM 2068 N N . LEU A 1 267 ? 13.582 -12.089 -19.757 1.00 73.38 267 LEU A N 1
ATOM 2069 C CA . LEU A 1 267 ? 12.433 -12.939 -19.438 1.00 73.38 267 LEU A CA 1
ATOM 2070 C C . LEU A 1 267 ? 12.572 -13.610 -18.055 1.00 73.38 267 LEU A C 1
ATOM 2072 O O . LEU A 1 267 ? 11.574 -13.764 -17.355 1.00 73.38 267 LEU A O 1
ATOM 2076 N N . ARG A 1 268 ? 13.803 -13.919 -17.613 1.00 80.00 268 ARG A N 1
ATOM 2077 C CA . ARG A 1 268 ? 14.077 -14.406 -16.248 1.00 80.00 268 ARG A CA 1
ATOM 2078 C C . ARG A 1 268 ? 13.989 -13.303 -15.198 1.00 80.00 268 ARG A C 1
ATOM 2080 O O . ARG A 1 268 ? 13.554 -13.584 -14.084 1.00 80.00 268 ARG A O 1
ATOM 2087 N N . ASP A 1 269 ? 14.358 -12.071 -15.531 1.00 80.38 269 ASP A N 1
ATOM 2088 C CA . ASP A 1 269 ? 14.196 -10.933 -14.619 1.00 80.38 269 ASP A CA 1
ATOM 2089 C C . ASP A 1 269 ? 12.708 -10.598 -14.420 1.00 80.38 269 ASP A C 1
ATOM 2091 O O . ASP A 1 269 ? 12.265 -10.397 -13.288 1.00 80.38 269 ASP A O 1
ATOM 2095 N N . VAL A 1 270 ? 11.902 -10.643 -15.489 1.00 79.94 270 VAL A N 1
ATOM 2096 C CA . VAL A 1 270 ? 10.435 -10.509 -15.416 1.00 79.94 270 VAL A CA 1
ATOM 2097 C C . VAL A 1 270 ? 9.801 -11.665 -14.631 1.00 79.94 270 VAL A C 1
ATOM 2099 O O . VAL A 1 270 ? 8.916 -11.431 -13.810 1.00 79.94 270 VAL A O 1
ATOM 2102 N N . GLU A 1 271 ? 10.269 -12.903 -14.809 1.00 83.06 271 GLU A N 1
ATOM 2103 C CA . GLU A 1 271 ? 9.805 -14.055 -14.025 1.00 83.06 271 GLU A CA 1
ATOM 2104 C C . GLU A 1 271 ? 10.137 -13.907 -12.527 1.00 83.06 271 GLU A C 1
ATOM 2106 O O . GLU A 1 271 ? 9.286 -14.159 -11.670 1.00 83.06 271 GLU A O 1
ATOM 2111 N N . GLN A 1 272 ? 11.337 -13.421 -12.187 1.00 88.50 272 GLN A N 1
ATOM 2112 C CA . GLN A 1 272 ? 11.718 -13.118 -10.804 1.00 88.50 272 GLN A CA 1
ATOM 2113 C C . GLN A 1 272 ? 10.877 -11.984 -10.202 1.00 88.50 272 GLN A C 1
ATOM 2115 O O . GLN A 1 272 ? 10.438 -12.104 -9.055 1.00 88.50 272 GLN A O 1
ATOM 2120 N N . GLN A 1 273 ? 10.599 -10.920 -10.965 1.00 88.75 273 GLN A N 1
ATOM 2121 C CA . GLN A 1 273 ? 9.700 -9.838 -10.546 1.00 88.75 273 GLN A CA 1
ATOM 2122 C C . GLN A 1 273 ? 8.270 -10.343 -10.320 1.00 88.75 273 GLN A C 1
ATOM 2124 O O . GLN A 1 273 ? 7.662 -10.014 -9.301 1.00 88.75 273 GLN A O 1
ATOM 2129 N N . LEU A 1 274 ? 7.749 -11.201 -11.202 1.00 90.25 274 LEU A N 1
ATOM 2130 C CA . LEU A 1 274 ? 6.429 -11.812 -11.041 1.00 90.25 274 LEU A CA 1
ATOM 2131 C C . LEU A 1 274 ? 6.371 -12.696 -9.786 1.00 90.25 274 LEU A C 1
ATOM 2133 O O . LEU A 1 274 ? 5.425 -12.593 -9.006 1.00 90.25 274 LEU A O 1
ATOM 2137 N N . GLN A 1 275 ? 7.397 -13.515 -9.532 1.00 91.12 275 GLN A N 1
ATOM 2138 C CA . GLN A 1 275 ? 7.482 -14.288 -8.290 1.00 91.12 275 GLN A CA 1
ATOM 2139 C C . GLN A 1 275 ? 7.594 -13.394 -7.045 1.00 91.12 275 GLN A C 1
ATOM 2141 O O . GLN A 1 275 ? 7.036 -13.735 -6.002 1.00 91.12 275 GLN A O 1
ATOM 2146 N N . ALA A 1 276 ? 8.308 -12.267 -7.114 1.00 91.56 276 ALA A N 1
ATOM 2147 C CA . ALA A 1 276 ? 8.382 -11.305 -6.015 1.00 91.56 276 ALA A CA 1
ATOM 2148 C C . ALA A 1 276 ? 7.004 -10.686 -5.726 1.00 91.56 276 ALA A C 1
ATOM 2150 O O . ALA A 1 276 ? 6.542 -10.758 -4.588 1.00 91.56 276 ALA A O 1
ATOM 2151 N N . ALA A 1 277 ? 6.304 -10.206 -6.758 1.00 89.50 277 ALA A N 1
ATOM 2152 C CA . ALA A 1 277 ? 4.953 -9.655 -6.647 1.00 89.50 277 ALA A CA 1
ATOM 2153 C C . ALA A 1 277 ? 3.933 -10.686 -6.123 1.00 89.50 277 ALA A C 1
ATOM 2155 O O . ALA A 1 277 ? 3.073 -10.353 -5.308 1.00 89.50 277 ALA A O 1
ATOM 2156 N N . LEU A 1 278 ? 4.044 -11.959 -6.527 1.00 91.00 278 LEU A N 1
ATOM 2157 C CA . LEU A 1 278 ? 3.205 -13.039 -5.994 1.00 91.00 278 LEU A CA 1
ATOM 2158 C C . LEU A 1 278 ? 3.476 -13.304 -4.505 1.00 91.00 278 LEU A C 1
ATOM 2160 O O . LEU A 1 278 ? 2.521 -13.437 -3.741 1.00 91.00 278 LEU A O 1
ATOM 2164 N N . ARG A 1 279 ? 4.744 -13.324 -4.065 1.00 92.31 279 ARG A N 1
ATOM 2165 C CA . ARG A 1 279 ? 5.087 -13.441 -2.632 1.00 92.31 279 ARG A CA 1
ATOM 2166 C C . ARG A 1 279 ? 4.583 -12.241 -1.830 1.00 92.31 279 ARG A C 1
ATOM 2168 O O . ARG A 1 279 ? 4.063 -12.422 -0.734 1.00 92.31 279 ARG A O 1
ATOM 2175 N N . GLU A 1 280 ? 4.708 -11.031 -2.365 1.00 90.88 280 GLU A N 1
ATOM 2176 C CA . GLU A 1 280 ? 4.242 -9.812 -1.701 1.00 90.88 280 GLU A CA 1
ATOM 2177 C C . GLU A 1 280 ? 2.711 -9.783 -1.574 1.00 90.88 280 GLU A C 1
ATOM 2179 O O . GLU A 1 280 ? 2.190 -9.509 -0.491 1.00 90.88 280 GLU A O 1
ATOM 2184 N N . LYS A 1 281 ? 1.986 -10.189 -2.626 1.00 93.06 281 LYS A N 1
ATOM 2185 C CA . LYS A 1 281 ? 0.529 -10.391 -2.593 1.00 93.06 281 LYS A CA 1
ATOM 2186 C C . LYS A 1 281 ? 0.115 -11.459 -1.574 1.00 93.06 281 LYS A C 1
ATOM 2188 O O . LYS A 1 281 ? -0.855 -11.253 -0.849 1.00 93.06 281 LYS A O 1
ATOM 2193 N N . GLN A 1 282 ? 0.845 -12.574 -1.491 1.00 92.88 282 GLN A N 1
ATOM 2194 C CA . GLN A 1 282 ? 0.597 -13.621 -0.495 1.00 92.88 282 GLN A CA 1
ATOM 2195 C C . GLN A 1 282 ? 0.740 -13.062 0.931 1.00 92.88 282 GLN A C 1
ATOM 2197 O O . GLN A 1 282 ? -0.165 -13.215 1.747 1.00 92.88 282 GLN A O 1
ATOM 2202 N N . GLN A 1 283 ? 1.818 -12.320 1.207 1.00 92.25 283 GLN A N 1
ATOM 2203 C CA . GLN A 1 283 ? 2.014 -11.660 2.501 1.00 92.25 283 GLN A CA 1
ATOM 2204 C C . GLN A 1 283 ? 0.961 -10.577 2.789 1.00 92.25 283 GLN A C 1
ATOM 2206 O O . GLN A 1 283 ? 0.603 -10.363 3.945 1.00 92.25 283 GLN A O 1
ATOM 2211 N N . ALA A 1 284 ? 0.468 -9.861 1.773 1.00 88.19 284 ALA A N 1
ATOM 2212 C CA . ALA A 1 284 ? -0.624 -8.903 1.941 1.00 88.19 284 ALA A CA 1
ATOM 2213 C C . ALA A 1 284 ? -1.919 -9.609 2.377 1.00 88.19 284 ALA A C 1
ATOM 2215 O O . ALA A 1 284 ? -2.519 -9.201 3.370 1.00 88.19 284 ALA A O 1
ATOM 2216 N N . LEU A 1 285 ? -2.279 -10.722 1.729 1.00 91.81 285 LEU A N 1
ATOM 2217 C CA . LEU A 1 285 ? -3.424 -11.556 2.117 1.00 91.81 285 LEU A CA 1
ATOM 2218 C C . LEU A 1 285 ? -3.270 -12.154 3.525 1.00 91.81 285 LEU A C 1
ATOM 2220 O O . LEU A 1 285 ? -4.239 -12.205 4.278 1.00 91.81 285 LEU A O 1
ATOM 2224 N N . GLU A 1 286 ? -2.063 -12.562 3.924 1.00 93.62 286 GLU A N 1
ATOM 2225 C CA . GLU A 1 286 ? -1.786 -13.032 5.291 1.00 93.62 286 GLU A CA 1
ATOM 2226 C C . GLU A 1 286 ? -1.955 -11.915 6.337 1.00 93.62 286 GLU A C 1
ATOM 2228 O O . GLU A 1 286 ? -2.534 -12.143 7.405 1.00 93.62 286 GLU A O 1
ATOM 2233 N N . ARG A 1 287 ? -1.520 -10.684 6.024 1.00 91.25 287 ARG A N 1
ATOM 2234 C CA . ARG A 1 287 ? -1.747 -9.500 6.873 1.00 91.25 287 ARG A CA 1
ATOM 2235 C C . ARG A 1 287 ? -3.238 -9.170 6.978 1.00 91.25 287 ARG A C 1
ATOM 2237 O O . ARG A 1 287 ? -3.725 -8.968 8.088 1.00 91.25 287 ARG A O 1
ATOM 2244 N N . GLU A 1 288 ? -3.973 -9.175 5.866 1.00 90.12 288 GLU A N 1
ATOM 2245 C CA . GLU A 1 288 ? -5.428 -8.968 5.854 1.00 90.12 288 GLU A CA 1
ATOM 2246 C C . GLU A 1 288 ? -6.163 -10.045 6.662 1.00 90.12 288 GLU A C 1
ATOM 2248 O O . GLU A 1 288 ? -6.978 -9.715 7.522 1.00 90.12 288 GLU A O 1
ATOM 2253 N N . ALA A 1 289 ? -5.831 -11.326 6.474 1.00 92.44 289 ALA A N 1
ATOM 2254 C CA . ALA A 1 289 ? -6.415 -12.429 7.237 1.00 92.44 289 ALA A CA 1
ATOM 2255 C C . ALA A 1 289 ? -6.145 -12.300 8.749 1.00 92.44 289 ALA A C 1
ATOM 2257 O O . ALA A 1 289 ? -7.037 -12.553 9.565 1.00 92.44 289 ALA A O 1
ATOM 2258 N N . SER A 1 290 ? -4.944 -11.849 9.132 1.00 94.94 290 SER A N 1
ATOM 2259 C CA . SER A 1 290 ? -4.600 -11.544 10.525 1.00 94.94 290 SER A CA 1
ATOM 2260 C C . SER A 1 290 ? -5.447 -10.395 11.089 1.00 94.94 290 SER A C 1
ATOM 2262 O O . SER A 1 290 ? -5.987 -10.520 12.190 1.00 94.94 290 SER A O 1
ATOM 2264 N N . VAL A 1 291 ? -5.620 -9.299 10.342 1.00 93.12 291 VAL A N 1
ATOM 2265 C CA . VAL A 1 291 ? -6.459 -8.158 10.756 1.00 93.12 291 VAL A CA 1
ATOM 2266 C C . VAL A 1 291 ? -7.936 -8.557 10.850 1.00 93.12 291 VAL A C 1
ATOM 2268 O O . VAL A 1 291 ? -8.597 -8.219 11.829 1.00 93.12 291 VAL A O 1
ATOM 2271 N N . VAL A 1 292 ? -8.456 -9.344 9.904 1.00 93.00 292 VAL A N 1
ATOM 2272 C CA . VAL A 1 292 ? -9.833 -9.870 9.946 1.00 93.00 292 VAL A CA 1
ATOM 2273 C C . VAL A 1 292 ? -10.052 -10.770 11.165 1.00 93.00 292 VAL A C 1
ATOM 2275 O O . VAL A 1 292 ? -11.118 -10.714 11.780 1.00 93.00 292 VAL A O 1
ATOM 2278 N N . LYS A 1 293 ? -9.054 -11.572 11.560 1.00 94.31 293 LYS A N 1
ATOM 2279 C CA . LYS A 1 293 ? -9.113 -12.352 12.804 1.00 94.31 293 LYS A CA 1
ATOM 2280 C C . LYS A 1 293 ? -9.175 -11.437 14.033 1.00 94.31 293 LYS A C 1
ATOM 2282 O O . LYS A 1 293 ? -10.089 -11.586 14.838 1.00 94.31 293 LYS A O 1
ATOM 2287 N N . GLN A 1 294 ? -8.277 -10.454 14.133 1.00 94.44 294 GLN A N 1
ATOM 2288 C CA . GLN A 1 294 ? -8.274 -9.477 15.232 1.00 94.44 294 GLN A CA 1
ATOM 2289 C C . GLN A 1 294 ? -9.597 -8.700 15.327 1.00 94.44 294 GLN A C 1
ATOM 2291 O O . GLN A 1 294 ? -10.091 -8.454 16.425 1.00 94.44 294 GLN A O 1
ATOM 2296 N N . LEU A 1 295 ? -10.204 -8.351 14.189 1.00 94.00 295 LEU A N 1
ATOM 2297 C CA . LEU A 1 295 ? -11.483 -7.644 14.136 1.00 94.00 295 LEU A CA 1
ATOM 2298 C C . LEU A 1 295 ? -12.647 -8.522 14.627 1.00 94.00 295 LEU A C 1
ATOM 2300 O O . LEU A 1 295 ? -13.505 -8.031 15.358 1.00 94.00 295 LEU A O 1
ATOM 2304 N N . LYS A 1 296 ? -12.645 -9.827 14.317 1.00 95.38 296 LYS A N 1
ATOM 2305 C CA . LYS A 1 296 ? -13.604 -10.797 14.884 1.00 95.38 296 LYS A CA 1
ATOM 2306 C C . LYS A 1 296 ? -13.417 -10.984 16.392 1.00 95.38 296 LYS A C 1
ATOM 2308 O O . LYS A 1 296 ? -14.405 -11.008 17.123 1.00 95.38 296 LYS A O 1
ATOM 2313 N N . ASP A 1 297 ? -12.174 -11.066 16.864 1.00 94.81 297 ASP A N 1
ATOM 2314 C CA . ASP A 1 297 ? -11.867 -11.175 18.296 1.00 94.81 297 ASP A CA 1
ATOM 2315 C C . ASP A 1 297 ? -12.324 -9.910 19.061 1.00 94.81 297 ASP A C 1
ATOM 2317 O O . ASP A 1 297 ? -12.908 -10.011 20.143 1.00 94.81 297 ASP A O 1
ATOM 2321 N N . LEU A 1 298 ? -12.145 -8.720 18.468 1.00 94.69 298 LEU A N 1
ATOM 2322 C CA . LEU A 1 298 ? -12.657 -7.444 18.986 1.00 94.69 298 LEU A CA 1
ATOM 2323 C C . LEU A 1 298 ? -14.190 -7.361 18.976 1.00 94.69 298 LEU A C 1
ATOM 2325 O O . LEU A 1 298 ? -14.771 -6.897 19.957 1.00 94.69 298 LEU A O 1
ATOM 2329 N N . GLN A 1 299 ? -14.853 -7.827 17.914 1.00 95.56 299 GLN A N 1
ATOM 2330 C CA . GLN A 1 299 ? -16.317 -7.884 17.852 1.00 95.56 299 GLN A CA 1
ATOM 2331 C C . GLN A 1 299 ? -16.878 -8.781 18.967 1.00 95.56 299 GLN A C 1
ATOM 2333 O O . GLN A 1 299 ? -17.778 -8.375 19.698 1.00 95.56 299 GLN A O 1
ATOM 2338 N N . LEU A 1 300 ? -16.295 -9.965 19.167 1.00 95.75 300 LEU A N 1
ATOM 2339 C CA . LEU A 1 300 ? -16.714 -10.904 20.209 1.00 95.75 300 LEU A CA 1
ATOM 2340 C C . LEU A 1 300 ? -16.449 -10.362 21.630 1.00 95.75 300 LEU A C 1
ATOM 2342 O O . LEU A 1 300 ? -17.191 -10.664 22.567 1.00 95.75 300 LEU A O 1
ATOM 2346 N N . LEU A 1 301 ? -15.413 -9.534 21.808 1.00 95.56 301 LEU A N 1
ATOM 2347 C CA . LEU A 1 301 ? -15.196 -8.751 23.029 1.00 95.56 301 LEU A CA 1
ATOM 2348 C C . LEU A 1 301 ? -16.269 -7.669 23.225 1.00 95.56 301 LEU A C 1
ATOM 2350 O O . LEU A 1 301 ? -16.765 -7.512 24.341 1.00 95.56 301 LEU A O 1
ATOM 2354 N N . TYR A 1 302 ? -16.655 -6.956 22.164 1.00 95.81 302 TYR A N 1
ATOM 2355 C CA . TYR A 1 302 ? -17.713 -5.945 22.214 1.00 95.81 302 TYR A CA 1
ATOM 2356 C C . TYR A 1 302 ? -19.067 -6.557 22.599 1.00 95.81 302 TYR A C 1
ATOM 2358 O O . TYR A 1 302 ? -19.697 -6.082 23.541 1.00 95.81 302 TYR A O 1
ATOM 2366 N N . GLU A 1 303 ? -19.467 -7.656 21.956 1.00 95.69 303 GLU A N 1
ATOM 2367 C CA . GLU A 1 303 ? -20.713 -8.383 22.248 1.00 95.69 303 GLU A CA 1
ATOM 2368 C C . GLU A 1 303 ? -20.765 -8.867 23.712 1.00 95.69 303 GLU A C 1
ATOM 2370 O O . GLU A 1 303 ? -21.789 -8.730 24.385 1.00 95.69 303 GLU A O 1
ATOM 2375 N N . LYS A 1 304 ? -19.639 -9.350 24.263 1.00 95.94 304 LYS A N 1
ATOM 2376 C CA . LYS A 1 304 ? -19.523 -9.696 25.694 1.00 95.94 304 LYS A CA 1
ATOM 2377 C C . LYS A 1 304 ? -19.694 -8.482 26.611 1.00 95.94 304 LYS A C 1
ATOM 2379 O O . LYS A 1 304 ? -20.381 -8.580 27.629 1.00 95.94 304 LYS A O 1
ATOM 2384 N N . CYS A 1 305 ? -19.079 -7.350 26.272 1.00 93.88 305 CYS A N 1
ATOM 2385 C CA . CYS A 1 305 ? -19.212 -6.105 27.030 1.00 93.88 305 CYS A CA 1
ATOM 2386 C C . CYS A 1 305 ? -20.641 -5.544 26.974 1.00 93.88 305 CYS A C 1
ATOM 2388 O O . CYS A 1 305 ? -21.150 -5.065 27.988 1.00 93.88 305 CYS A O 1
ATOM 2390 N N . GLU A 1 306 ? -21.318 -5.640 25.829 1.00 96.12 306 GLU A N 1
ATOM 2391 C CA . GLU A 1 306 ? -22.714 -5.227 25.683 1.00 96.12 306 GLU A CA 1
ATOM 2392 C C . GLU A 1 306 ? -23.671 -6.128 26.477 1.00 96.12 306 GLU A C 1
ATOM 2394 O O . GLU A 1 306 ? -24.540 -5.617 27.191 1.00 96.12 306 GLU A O 1
ATOM 2399 N N . ALA A 1 307 ? -23.476 -7.449 26.433 1.00 92.94 307 ALA A N 1
ATOM 2400 C CA . ALA A 1 307 ? -24.246 -8.393 27.241 1.00 92.94 307 ALA A CA 1
ATOM 2401 C C . ALA A 1 307 ? -24.065 -8.134 28.748 1.00 92.94 307 ALA A C 1
ATOM 2403 O O . ALA A 1 307 ? -25.043 -8.111 29.496 1.00 92.94 307 ALA A O 1
ATOM 2404 N N . ALA A 1 308 ? -22.832 -7.860 29.195 1.00 93.50 308 ALA A N 1
ATOM 2405 C CA . ALA A 1 308 ? -22.551 -7.488 30.581 1.00 93.50 308 ALA A CA 1
ATOM 2406 C C . ALA A 1 308 ? -23.206 -6.151 30.976 1.00 93.50 308 ALA A C 1
ATOM 2408 O O . ALA A 1 308 ? -23.769 -6.043 32.065 1.00 93.50 308 ALA A O 1
ATOM 2409 N N . ARG A 1 309 ? -23.187 -5.146 30.089 1.00 93.38 309 ARG A N 1
ATOM 2410 C CA . ARG A 1 309 ? -23.865 -3.856 30.305 1.00 93.38 309 ARG A CA 1
ATOM 2411 C C . ARG A 1 309 ? -25.382 -4.025 30.429 1.00 93.38 309 ARG A C 1
ATOM 2413 O O . ARG A 1 309 ? -25.977 -3.427 31.318 1.00 93.38 309 ARG A O 1
ATOM 2420 N N . SER A 1 310 ? -25.985 -4.854 29.579 1.00 94.75 310 SER A N 1
ATOM 2421 C CA . SER A 1 310 ? -27.426 -5.139 29.611 1.00 94.75 310 SER A CA 1
ATOM 2422 C C . SER A 1 310 ? -27.815 -5.852 30.909 1.00 94.75 310 SER A C 1
ATOM 2424 O O . SER A 1 310 ? -28.691 -5.383 31.623 1.00 94.75 310 SER A O 1
ATOM 2426 N N . ALA A 1 311 ? -27.066 -6.888 31.307 1.00 93.56 311 ALA A N 1
ATOM 2427 C CA . ALA A 1 311 ? -27.292 -7.597 32.569 1.00 93.56 311 ALA A CA 1
ATOM 2428 C C . ALA A 1 311 ? -27.122 -6.708 33.821 1.00 93.56 311 ALA A C 1
ATOM 2430 O O . ALA A 1 311 ? -27.776 -6.948 34.838 1.00 93.56 311 ALA A O 1
ATOM 2431 N N . LEU A 1 312 ? -26.258 -5.685 33.761 1.00 93.12 312 LEU A N 1
ATOM 2432 C CA . LEU A 1 312 ? -26.139 -4.665 34.809 1.00 93.12 312 LEU A CA 1
ATOM 2433 C C . LEU A 1 312 ? -27.328 -3.695 34.817 1.00 93.12 312 LEU A C 1
ATOM 2435 O O . LEU A 1 312 ? -27.778 -3.340 35.903 1.00 93.12 312 LEU A O 1
ATOM 2439 N N . SER A 1 313 ? -27.861 -3.312 33.650 1.00 94.12 313 SER A N 1
ATOM 2440 C CA . SER A 1 313 ? -29.090 -2.506 33.546 1.00 94.12 313 SER A CA 1
ATOM 2441 C C . SER A 1 313 ? -30.279 -3.255 34.150 1.00 94.12 313 SER A C 1
ATOM 2443 O O . SER A 1 313 ? -30.868 -2.779 35.114 1.00 94.12 313 SER A O 1
ATOM 2445 N N . ASP A 1 314 ? -30.520 -4.496 33.714 1.00 94.00 314 ASP A N 1
ATOM 2446 C CA . ASP A 1 314 ? -31.565 -5.368 34.269 1.00 94.00 314 ASP A CA 1
ATOM 2447 C C . ASP A 1 314 ? -31.378 -5.611 35.780 1.00 94.00 314 ASP A C 1
ATOM 2449 O O . ASP A 1 314 ? -32.314 -5.951 36.505 1.00 94.00 314 ASP A O 1
ATOM 2453 N N . GLY A 1 315 ? -30.137 -5.549 36.273 1.00 94.88 315 GLY A N 1
ATOM 2454 C CA . GLY A 1 315 ? -29.810 -5.633 37.697 1.00 94.88 315 GLY A CA 1
ATOM 2455 C C . GLY A 1 315 ? -30.184 -4.367 38.471 1.00 94.88 315 GLY A C 1
ATOM 2456 O O . GLY A 1 315 ? -30.699 -4.473 39.584 1.00 94.88 315 GLY A O 1
ATOM 2457 N N . LEU A 1 316 ? -29.952 -3.193 37.878 1.00 94.06 316 LEU A N 1
ATOM 2458 C CA . LEU A 1 316 ? -30.296 -1.891 38.443 1.00 94.06 316 LEU A CA 1
ATOM 2459 C C . LEU A 1 316 ? -31.815 -1.706 38.519 1.00 94.06 316 LEU A C 1
ATOM 2461 O O . LEU A 1 316 ? -32.323 -1.388 39.592 1.00 94.06 316 LEU A O 1
ATOM 2465 N N . ASP A 1 317 ? -32.531 -2.003 37.433 1.00 93.81 317 ASP A N 1
ATOM 2466 C CA . ASP A 1 317 ? -33.987 -1.845 37.347 1.00 93.81 317 ASP A CA 1
ATOM 2467 C C . ASP A 1 317 ? -34.697 -2.694 38.421 1.00 93.81 317 ASP A C 1
ATOM 2469 O O . ASP A 1 317 ? -35.535 -2.203 39.176 1.00 93.81 317 ASP A O 1
ATOM 2473 N N . ARG A 1 318 ? -34.270 -3.955 38.604 1.00 94.00 318 ARG A N 1
ATOM 2474 C CA . ARG A 1 318 ? -34.783 -4.828 39.680 1.00 94.00 318 ARG A CA 1
ATOM 2475 C C . ARG A 1 318 ? -34.438 -4.332 41.086 1.00 94.00 318 ARG A C 1
ATOM 2477 O O . ARG A 1 318 ? -35.202 -4.580 42.019 1.00 94.00 318 ARG A O 1
ATOM 2484 N N . ALA A 1 319 ? -33.299 -3.664 41.274 1.00 92.19 319 ALA A N 1
ATOM 2485 C CA . ALA A 1 319 ? -32.953 -3.060 42.560 1.00 92.19 319 ALA A CA 1
ATOM 2486 C C . ALA A 1 319 ? -33.816 -1.816 42.847 1.00 92.19 319 ALA A C 1
ATOM 2488 O O . ALA A 1 319 ? -34.218 -1.597 43.993 1.00 92.19 319 ALA A O 1
ATOM 2489 N N . GLU A 1 320 ? -34.164 -1.034 41.821 1.00 95.44 320 GLU A N 1
ATOM 2490 C CA . GLU A 1 320 ? -35.112 0.080 41.926 1.00 95.44 320 GLU A CA 1
ATOM 2491 C C . GLU A 1 320 ? -36.533 -0.419 42.249 1.00 95.44 320 GLU A C 1
ATOM 2493 O O . GLU A 1 320 ? -37.160 0.068 43.192 1.00 95.44 320 GLU A O 1
ATOM 2498 N N . GLU A 1 321 ? -37.016 -1.471 41.581 1.00 94.12 321 GLU A N 1
ATOM 2499 C CA . GLU A 1 321 ? -38.295 -2.125 41.911 1.00 94.12 321 GLU A CA 1
ATOM 2500 C C . GLU A 1 321 ? -38.330 -2.646 43.361 1.00 94.12 321 GLU A C 1
ATOM 2502 O O . GLU A 1 321 ? -39.295 -2.419 44.093 1.00 94.12 321 GLU A O 1
ATOM 2507 N N . GLN A 1 322 ? -37.263 -3.306 43.826 1.00 95.69 322 GLN A N 1
ATOM 2508 C CA . GLN A 1 322 ? -37.187 -3.813 45.202 1.00 95.69 322 GLN A CA 1
ATOM 2509 C C . GLN A 1 322 ? -37.136 -2.687 46.242 1.00 95.69 322 GLN A C 1
ATOM 2511 O O . GLN A 1 322 ? -37.811 -2.764 47.270 1.00 95.69 322 GLN A O 1
ATOM 2516 N N . THR A 1 323 ? -36.358 -1.631 45.995 1.00 93.38 323 THR A N 1
ATOM 2517 C CA . THR A 1 323 ? -36.241 -0.504 46.935 1.00 93.38 323 THR A CA 1
ATOM 2518 C C . THR A 1 323 ? -37.511 0.343 46.983 1.00 93.38 323 THR A C 1
ATOM 2520 O O . THR A 1 323 ? -37.926 0.743 48.073 1.00 93.38 323 THR A O 1
ATOM 2523 N N . THR A 1 324 ? -38.190 0.552 45.852 1.00 92.38 324 THR A N 1
ATOM 2524 C CA . THR A 1 324 ? -39.498 1.228 45.812 1.00 92.38 324 THR A CA 1
ATOM 2525 C C . THR A 1 324 ? -40.594 0.404 46.495 1.00 92.38 324 THR A C 1
ATOM 2527 O O . THR A 1 324 ? -41.364 0.968 47.277 1.00 92.38 324 THR A O 1
ATOM 2530 N N . ALA A 1 325 ? -40.622 -0.922 46.311 1.00 93.19 325 ALA A N 1
ATOM 2531 C CA . ALA A 1 325 ? -41.546 -1.814 47.016 1.00 93.19 325 ALA A CA 1
ATOM 2532 C C . ALA A 1 325 ? -41.329 -1.803 48.542 1.00 93.19 325 ALA A C 1
ATOM 2534 O O . ALA A 1 325 ? -42.284 -1.613 49.301 1.00 93.19 325 ALA A O 1
ATOM 2535 N N . LEU A 1 326 ? -40.077 -1.921 49.004 1.00 94.19 326 LEU A N 1
ATOM 2536 C CA . LEU A 1 326 ? -39.733 -1.829 50.430 1.00 94.19 326 LEU A CA 1
ATOM 2537 C C . LEU A 1 326 ? -40.076 -0.453 51.019 1.00 94.19 326 LEU A C 1
ATOM 2539 O O . LEU A 1 326 ? -40.578 -0.367 52.141 1.00 94.19 326 LEU A O 1
ATOM 2543 N N . HIS A 1 327 ? -39.861 0.631 50.266 1.00 91.88 327 HIS A N 1
ATOM 2544 C CA . HIS A 1 327 ? -40.246 1.970 50.706 1.00 91.88 327 HIS A CA 1
ATOM 2545 C C . HIS A 1 327 ? -41.770 2.116 50.831 1.00 91.88 327 HIS A C 1
ATOM 2547 O O . HIS A 1 327 ? -42.254 2.671 51.819 1.00 91.88 327 HIS A O 1
ATOM 2553 N N . ALA A 1 328 ? -42.538 1.582 49.876 1.00 91.56 328 ALA A N 1
ATOM 2554 C CA . ALA A 1 328 ? -43.998 1.579 49.931 1.00 91.56 328 ALA A CA 1
ATOM 2555 C C . ALA A 1 328 ? -44.525 0.793 51.146 1.00 91.56 328 ALA A C 1
ATOM 2557 O O . ALA A 1 328 ? -45.388 1.301 51.868 1.00 91.56 328 ALA A O 1
ATOM 2558 N N . GLN A 1 329 ? -43.957 -0.388 51.423 1.00 94.12 329 GLN A N 1
ATOM 2559 C CA . GLN A 1 329 ? -44.269 -1.177 52.618 1.00 94.12 329 GLN A CA 1
ATOM 2560 C C . GLN A 1 329 ? -43.962 -0.390 53.901 1.00 94.12 329 GLN A C 1
ATOM 2562 O O . GLN A 1 329 ? -44.836 -0.242 54.753 1.00 94.12 329 GLN A O 1
ATOM 2567 N N . TRP A 1 330 ? -42.768 0.197 54.021 1.00 94.50 330 TRP A N 1
ATOM 2568 C CA . TRP A 1 330 ? -42.389 0.988 55.196 1.00 94.50 330 TRP A CA 1
ATOM 2569 C C . TRP A 1 330 ? -43.299 2.208 55.417 1.00 94.50 330 TRP A C 1
ATOM 2571 O O . TRP A 1 330 ? -43.684 2.510 56.548 1.00 94.50 330 TRP A O 1
ATOM 2581 N N . VAL A 1 331 ? -43.694 2.909 54.347 1.00 90.12 331 VAL A N 1
ATOM 2582 C CA . VAL A 1 331 ? -44.657 4.021 54.429 1.00 90.12 331 VAL A CA 1
ATOM 2583 C C . VAL A 1 331 ? -46.029 3.536 54.907 1.00 90.12 331 VAL A C 1
ATOM 2585 O O . VAL A 1 331 ? -46.696 4.256 55.656 1.00 90.12 331 VAL A O 1
ATOM 2588 N N . GLN A 1 332 ? -46.454 2.338 54.503 1.00 90.19 332 GLN A N 1
ATOM 2589 C CA . GLN A 1 332 ? -47.711 1.734 54.940 1.00 90.19 332 GLN A CA 1
ATOM 2590 C C . GLN A 1 332 ? -47.656 1.321 56.419 1.00 90.19 332 GLN A C 1
ATOM 2592 O O . GLN A 1 332 ? -48.475 1.796 57.206 1.00 90.19 332 GLN A O 1
ATOM 2597 N N . GLU A 1 333 ? -46.638 0.563 56.833 1.00 87.56 333 GLU A N 1
ATOM 2598 C CA . GLU A 1 333 ? -46.413 0.176 58.235 1.00 87.56 333 GLU A CA 1
ATOM 2599 C C . GLU A 1 333 ? -46.320 1.406 59.151 1.00 87.56 333 GLU A C 1
ATOM 2601 O O . GLU A 1 333 ? -46.922 1.450 60.224 1.00 87.56 333 GLU A O 1
ATOM 2606 N N . LYS A 1 334 ? -45.645 2.473 58.706 1.00 83.06 334 LYS A N 1
ATOM 2607 C CA . LYS A 1 334 ? -45.574 3.751 59.428 1.00 83.06 334 LYS A CA 1
ATOM 2608 C C . LYS A 1 334 ? -46.950 4.404 59.609 1.00 83.06 334 LYS A C 1
ATOM 2610 O O . LYS A 1 334 ? -47.220 4.944 60.683 1.00 83.06 334 LYS A O 1
ATOM 2615 N N . LYS A 1 335 ? -47.828 4.371 58.599 1.00 82.38 335 LYS A N 1
ATOM 2616 C CA . LYS A 1 335 ? -49.215 4.870 58.716 1.00 82.38 335 LYS A CA 1
ATOM 2617 C C . LYS A 1 335 ? -50.032 4.018 59.690 1.00 82.38 335 LYS A C 1
ATOM 2619 O O . LYS A 1 335 ? -50.774 4.570 60.500 1.00 82.38 335 LYS A O 1
ATOM 2624 N N . GLU A 1 336 ? -49.872 2.699 59.642 1.00 79.31 336 GLU A N 1
ATOM 2625 C CA . GLU A 1 336 ? -50.581 1.747 60.503 1.00 79.31 336 GLU A CA 1
ATOM 2626 C C . GLU A 1 336 ? -50.138 1.847 61.971 1.00 79.31 336 GLU A C 1
ATOM 2628 O O . GLU A 1 336 ? -50.984 1.896 62.865 1.00 79.31 336 GLU A O 1
ATOM 2633 N N . LEU A 1 337 ? -48.838 2.005 62.235 1.00 76.44 337 LEU A N 1
ATOM 2634 C CA . LEU A 1 337 ? -48.299 2.277 63.572 1.00 76.44 337 LEU A CA 1
ATOM 2635 C C . LEU A 1 337 ? -48.796 3.621 64.130 1.00 76.44 337 LEU A C 1
ATOM 2637 O O . LEU A 1 337 ? -49.203 3.707 65.289 1.00 76.44 337 LEU A O 1
ATOM 2641 N N . LEU A 1 338 ? -48.848 4.673 63.307 1.00 69.81 338 LEU A N 1
ATOM 2642 C CA . LEU A 1 338 ? -49.429 5.960 63.714 1.00 69.81 338 LEU A CA 1
ATOM 2643 C C . LEU A 1 338 ? -50.943 5.870 63.997 1.00 69.81 338 LEU A C 1
ATOM 2645 O O . LEU A 1 338 ? -51.467 6.665 64.782 1.00 69.81 338 LEU A O 1
ATOM 2649 N N . ALA A 1 339 ? -51.646 4.895 63.411 1.00 66.69 339 ALA A N 1
ATOM 2650 C CA . ALA A 1 339 ? -53.047 4.607 63.709 1.00 66.69 339 ALA A CA 1
ATOM 2651 C C . ALA A 1 339 ? -53.230 3.741 64.975 1.00 66.69 339 ALA A C 1
ATOM 2653 O O . ALA A 1 339 ? -54.153 3.993 65.756 1.00 66.69 339 ALA A O 1
ATOM 2654 N N . SER A 1 340 ? -52.355 2.757 65.221 1.00 61.28 340 SER A N 1
ATOM 2655 C CA . SER A 1 340 ? -52.445 1.845 66.375 1.00 61.28 340 SER A CA 1
ATOM 2656 C C . SER A 1 340 ? -52.080 2.515 67.710 1.00 61.28 340 SER A C 1
ATOM 2658 O O . SER A 1 340 ? -52.644 2.177 68.754 1.00 61.28 340 SER A O 1
ATOM 2660 N N . VAL A 1 341 ? -51.256 3.570 67.681 1.00 54.31 341 VAL A N 1
ATOM 2661 C CA . VAL A 1 341 ? -50.851 4.403 68.838 1.00 54.31 341 VAL A CA 1
ATOM 2662 C C . VAL A 1 341 ? -52.009 5.249 69.442 1.00 54.31 341 VAL A C 1
ATOM 2664 O O . VAL A 1 341 ? -51.790 6.128 70.279 1.00 54.31 341 VAL A O 1
ATOM 2667 N N . LYS A 1 342 ? -53.282 4.947 69.131 1.00 52.50 342 LYS A N 1
ATOM 2668 C CA . LYS A 1 342 ? -54.485 5.639 69.655 1.00 52.50 342 LYS A CA 1
ATOM 2669 C C . LYS A 1 342 ? -55.415 4.859 70.613 1.00 52.50 342 LYS A C 1
ATOM 2671 O O . LYS A 1 342 ? -56.379 5.467 71.071 1.00 52.50 342 LYS A O 1
ATOM 2676 N N . LYS A 1 343 ? -55.185 3.580 70.952 1.00 45.06 343 LYS A N 1
ATOM 2677 C CA . LYS A 1 343 ? -56.044 2.810 71.902 1.00 45.06 343 LYS A CA 1
ATOM 2678 C C . LYS A 1 343 ? -55.247 2.060 72.968 1.00 45.06 343 LYS A C 1
ATOM 2680 O O . LYS A 1 343 ? -54.169 1.592 72.653 1.00 45.06 343 LYS A O 1
ATOM 2685 N N . ASP A 1 344 ? -55.768 1.937 74.191 1.00 46.97 344 ASP A N 1
ATOM 2686 C CA . ASP A 1 344 ? -54.959 1.745 75.411 1.00 46.97 344 ASP A CA 1
ATOM 2687 C C . ASP A 1 344 ? -54.837 0.344 76.052 1.00 46.97 344 ASP A C 1
ATOM 2689 O O . ASP A 1 344 ? -55.598 -0.577 75.783 1.00 46.97 344 ASP A O 1
ATOM 2693 N N . ASP A 1 345 ? -53.802 0.271 76.900 1.00 49.56 345 ASP A N 1
ATOM 2694 C CA . ASP A 1 345 ? -53.478 -0.623 78.033 1.00 49.56 345 ASP A CA 1
ATOM 2695 C C . ASP A 1 345 ? -53.615 -2.159 77.954 1.00 49.56 345 ASP A C 1
ATOM 2697 O O . ASP A 1 345 ? -54.349 -2.778 78.715 1.00 49.56 345 ASP A O 1
ATOM 2701 N N . GLN A 1 346 ? -52.724 -2.795 77.176 1.00 49.09 346 GLN A N 1
ATOM 2702 C CA . GLN A 1 346 ? -52.370 -4.229 77.285 1.00 49.09 346 GLN A CA 1
ATOM 2703 C C . GLN A 1 346 ? -50.831 -4.471 77.245 1.00 49.09 346 GLN A C 1
ATOM 2705 O O . GLN A 1 346 ? -50.348 -5.453 76.691 1.00 49.09 346 GLN A O 1
ATOM 2710 N N . LYS A 1 347 ? -50.029 -3.528 77.761 1.00 53.72 347 LYS A N 1
ATOM 2711 C CA . LYS A 1 347 ? -48.675 -3.240 77.224 1.00 53.72 347 LYS A CA 1
ATOM 2712 C C . LYS A 1 347 ? -47.493 -3.969 77.886 1.00 53.72 347 LYS A C 1
ATOM 2714 O O . LYS A 1 347 ? -46.443 -4.121 77.273 1.00 53.72 347 LYS A O 1
ATOM 2719 N N . SER A 1 348 ? -47.603 -4.374 79.149 1.00 49.72 348 SER A N 1
ATOM 2720 C CA . SER A 1 348 ? -46.434 -4.789 79.949 1.00 49.72 348 SER A CA 1
ATOM 2721 C C . SER A 1 348 ? -45.893 -6.182 79.608 1.00 49.72 348 SER A C 1
ATOM 2723 O O . SER A 1 348 ? -44.680 -6.377 79.620 1.00 49.72 348 SER A O 1
ATOM 2725 N N . ALA A 1 349 ? -46.762 -7.136 79.258 1.00 53.84 349 ALA A N 1
ATOM 2726 C CA . ALA A 1 349 ? -46.343 -8.468 78.813 1.00 53.84 349 ALA A CA 1
ATOM 2727 C C . ALA A 1 349 ? -45.811 -8.456 77.368 1.00 53.84 349 ALA A C 1
ATOM 2729 O O . ALA A 1 349 ? -44.834 -9.139 77.063 1.00 53.84 349 ALA A O 1
ATOM 2730 N N . THR A 1 350 ? -46.400 -7.631 76.492 1.00 60.31 350 THR A N 1
ATOM 2731 C CA . THR A 1 350 ? -45.908 -7.449 75.120 1.00 60.31 350 THR A CA 1
ATOM 2732 C C . THR A 1 350 ? -44.530 -6.797 75.112 1.00 60.31 350 THR A C 1
ATOM 2734 O O . THR A 1 350 ? -43.664 -7.300 74.409 1.00 60.31 350 THR A O 1
ATOM 2737 N N . PHE A 1 351 ? -44.266 -5.789 75.958 1.00 60.00 351 PHE A N 1
ATOM 2738 C CA . PHE A 1 351 ? -42.935 -5.169 76.061 1.00 60.00 351 PHE A CA 1
ATOM 2739 C C . PHE A 1 351 ? -41.811 -6.155 76.430 1.00 60.00 351 PHE A C 1
ATOM 2741 O O . PHE A 1 351 ? -40.665 -5.917 76.060 1.00 60.00 351 PHE A O 1
ATOM 2748 N N . ALA A 1 352 ? -42.091 -7.254 77.140 1.00 63.75 352 ALA A N 1
ATOM 2749 C CA . ALA A 1 352 ? -41.072 -8.258 77.459 1.00 63.75 352 ALA A CA 1
ATOM 2750 C C . ALA A 1 352 ? -40.688 -9.097 76.225 1.00 63.75 352 ALA A C 1
ATOM 2752 O O . ALA A 1 352 ? -39.507 -9.199 75.893 1.00 63.75 352 ALA A O 1
ATOM 2753 N N . VAL A 1 353 ? -41.686 -9.624 75.507 1.00 75.00 353 VAL A N 1
ATOM 2754 C CA . VAL A 1 353 ? -41.492 -10.378 74.252 1.00 75.00 353 VAL A CA 1
ATOM 2755 C C . VAL A 1 353 ? -40.915 -9.476 73.157 1.00 75.00 353 VAL A C 1
ATOM 2757 O O . VAL A 1 353 ? -40.014 -9.872 72.423 1.00 75.00 353 VAL A O 1
ATOM 2760 N N . GLU A 1 354 ? -41.385 -8.233 73.080 1.00 76.31 354 GLU A N 1
ATOM 2761 C CA . GLU A 1 354 ? -40.893 -7.210 72.160 1.00 76.31 354 GLU A CA 1
ATOM 2762 C C . GLU A 1 354 ? -39.444 -6.817 72.472 1.00 76.31 354 GLU A C 1
ATOM 2764 O O . GLU A 1 354 ? -38.671 -6.608 71.548 1.00 76.31 354 GLU A O 1
ATOM 2769 N N . ARG A 1 355 ? -39.018 -6.805 73.743 1.00 74.38 355 ARG A N 1
ATOM 2770 C CA . ARG A 1 355 ? -37.611 -6.575 74.108 1.00 74.38 355 ARG A CA 1
ATOM 2771 C C . ARG A 1 355 ? -36.701 -7.741 73.719 1.00 74.38 355 ARG A C 1
ATOM 2773 O O . ARG A 1 355 ? -35.571 -7.493 73.309 1.00 74.38 355 ARG A O 1
ATOM 2780 N N . GLU A 1 356 ? -37.171 -8.986 73.814 1.00 76.81 356 GLU A N 1
ATOM 2781 C CA . GLU A 1 356 ? -36.422 -10.150 73.313 1.00 76.81 356 GLU A CA 1
ATOM 2782 C C . GLU A 1 356 ? -36.341 -10.138 71.778 1.00 76.81 356 GLU A C 1
ATOM 2784 O O . GLU A 1 356 ? -35.267 -10.353 71.214 1.00 76.81 356 GLU A O 1
ATOM 2789 N N . ARG A 1 357 ? -37.452 -9.812 71.103 1.00 87.12 357 ARG A N 1
ATOM 2790 C CA . ARG A 1 357 ? -37.501 -9.606 69.650 1.00 87.12 357 ARG A CA 1
ATOM 2791 C C . ARG A 1 357 ? -36.538 -8.501 69.217 1.00 87.12 357 ARG A C 1
ATOM 2793 O O . ARG A 1 357 ? -35.656 -8.774 68.423 1.00 87.12 357 ARG A O 1
ATOM 2800 N N . LEU A 1 358 ? -36.624 -7.305 69.798 1.00 82.00 358 LEU A N 1
ATOM 2801 C CA . LEU A 1 358 ? -35.711 -6.192 69.514 1.00 82.00 358 LEU A CA 1
ATOM 2802 C C . LEU A 1 358 ? -34.247 -6.536 69.825 1.00 82.00 358 LEU A C 1
ATOM 2804 O O . LEU A 1 358 ? -33.351 -5.982 69.198 1.00 82.00 358 LEU A O 1
ATOM 2808 N N . GLY A 1 359 ? -33.984 -7.451 70.763 1.00 85.69 359 GLY A N 1
ATOM 2809 C CA . GLY A 1 359 ? -32.653 -8.024 70.972 1.00 85.69 359 GLY A CA 1
ATOM 2810 C C . GLY A 1 359 ? -32.172 -8.827 69.760 1.00 85.69 359 GLY A C 1
ATOM 2811 O O . GLY A 1 359 ? -31.075 -8.581 69.266 1.00 85.69 359 GLY A O 1
ATOM 2812 N N . LYS A 1 360 ? -33.010 -9.736 69.246 1.00 88.38 360 LYS A N 1
ATOM 2813 C CA . LYS A 1 360 ? -32.727 -10.532 68.037 1.00 88.38 360 LYS A CA 1
ATOM 2814 C C . LYS A 1 360 ? -32.608 -9.649 66.794 1.00 88.38 360 LYS A C 1
ATOM 2816 O O . LYS A 1 360 ? -31.610 -9.756 66.092 1.00 88.38 360 LYS A O 1
ATOM 2821 N N . ASP A 1 361 ? -33.546 -8.725 66.592 1.00 85.50 361 ASP A N 1
ATOM 2822 C CA . ASP A 1 361 ? -33.552 -7.770 65.480 1.00 85.50 361 ASP A CA 1
ATOM 2823 C C . ASP A 1 361 ? -32.283 -6.883 65.508 1.00 85.50 361 ASP A C 1
ATOM 2825 O O . ASP A 1 361 ? -31.708 -6.582 64.466 1.00 85.50 361 ASP A O 1
ATOM 2829 N N . ASN A 1 362 ? -31.780 -6.499 66.691 1.00 86.31 362 ASN A N 1
ATOM 2830 C CA . ASN A 1 362 ? -30.538 -5.725 66.837 1.00 86.31 362 ASN A CA 1
ATOM 2831 C C . ASN A 1 362 ? -29.283 -6.565 66.526 1.00 86.31 362 ASN A C 1
ATOM 2833 O O . ASN A 1 362 ? -28.394 -6.089 65.823 1.00 86.31 362 ASN A O 1
ATOM 2837 N N . GLU A 1 363 ? -29.209 -7.824 66.971 1.00 90.50 363 GLU A N 1
ATOM 2838 C CA . GLU A 1 363 ? -28.119 -8.724 66.558 1.00 90.50 363 GLU A CA 1
ATOM 2839 C C . GLU A 1 363 ? -28.167 -9.047 65.054 1.00 90.50 363 GLU A C 1
ATOM 2841 O O . GLU A 1 363 ? -27.124 -9.082 64.399 1.00 90.50 363 GLU A O 1
ATOM 2846 N N . GLU A 1 364 ? -29.356 -9.191 64.463 1.00 92.75 364 GLU A N 1
ATOM 2847 C CA . GLU A 1 364 ? -29.516 -9.354 63.015 1.00 92.75 364 GLU A CA 1
ATOM 2848 C C . GLU A 1 364 ? -29.095 -8.092 62.246 1.00 92.75 364 GLU A C 1
ATOM 2850 O O . GLU A 1 364 ? -28.381 -8.195 61.245 1.00 92.75 364 GLU A O 1
ATOM 2855 N N . LEU A 1 365 ? -29.438 -6.896 62.741 1.00 90.69 365 LEU A N 1
ATOM 2856 C CA . LEU A 1 365 ? -28.975 -5.622 62.184 1.00 90.69 365 LEU A CA 1
ATOM 2857 C C . LEU A 1 365 ? -27.453 -5.464 62.286 1.00 90.69 365 LEU A C 1
ATOM 2859 O O . LEU A 1 365 ? -26.834 -5.045 61.309 1.00 90.69 365 LEU A O 1
ATOM 2863 N N . LYS A 1 366 ? -26.819 -5.854 63.402 1.00 92.88 366 LYS A N 1
ATOM 2864 C CA . LYS A 1 366 ? -25.348 -5.895 63.514 1.00 92.88 366 LYS A CA 1
ATOM 2865 C C . LYS A 1 366 ? -24.739 -6.875 62.513 1.00 92.88 366 LYS A C 1
ATOM 2867 O O . LYS A 1 366 ? -23.803 -6.517 61.804 1.00 92.88 366 LYS A O 1
ATOM 2872 N N . ALA A 1 367 ? -25.287 -8.085 62.403 1.00 92.88 367 ALA A N 1
ATOM 2873 C CA . ALA A 1 367 ? -24.829 -9.082 61.437 1.00 92.88 367 ALA A CA 1
ATOM 2874 C C . ALA A 1 367 ? -25.047 -8.629 59.980 1.00 92.88 367 ALA A C 1
ATOM 2876 O O . ALA A 1 367 ? -24.269 -8.982 59.094 1.00 92.88 367 ALA A O 1
ATOM 2877 N N . SER A 1 368 ? -26.094 -7.848 59.708 1.00 92.75 368 SER A N 1
ATOM 2878 C CA . SER A 1 368 ? -26.337 -7.209 58.411 1.00 92.75 368 SER A CA 1
ATOM 2879 C C . SER A 1 368 ? -25.323 -6.092 58.135 1.00 92.75 368 SER A C 1
ATOM 2881 O O . SER A 1 368 ? -24.703 -6.076 57.074 1.00 92.75 368 SER A O 1
ATOM 2883 N N . LEU A 1 369 ? -25.055 -5.224 59.117 1.00 93.38 369 LEU A N 1
ATOM 2884 C CA . LEU A 1 369 ? -24.072 -4.143 59.020 1.00 93.38 369 LEU A CA 1
ATOM 2885 C C . LEU A 1 369 ? -22.645 -4.674 58.801 1.00 93.38 369 LEU A C 1
ATOM 2887 O O . LEU A 1 369 ? -21.930 -4.157 57.945 1.00 93.38 369 LEU A O 1
ATOM 2891 N N . CYS A 1 370 ? -22.246 -5.739 59.504 1.00 93.00 370 CYS A N 1
ATOM 2892 C CA . CYS A 1 370 ? -20.960 -6.405 59.278 1.00 93.00 370 CYS A CA 1
ATOM 2893 C C . CYS A 1 370 ? -20.858 -6.964 57.850 1.00 93.00 370 CYS A C 1
ATOM 2895 O O . CYS A 1 370 ? -19.893 -6.655 57.151 1.00 93.00 370 CYS A O 1
ATOM 2897 N N . ARG A 1 371 ? -21.881 -7.693 57.374 1.00 94.19 371 ARG A N 1
ATOM 2898 C CA . ARG A 1 371 ? -21.941 -8.197 55.987 1.00 94.19 371 ARG A CA 1
ATOM 2899 C C . ARG A 1 371 ? -21.893 -7.065 54.954 1.00 94.19 371 ARG A C 1
ATOM 2901 O O . ARG A 1 371 ? -21.206 -7.191 53.944 1.00 94.19 371 ARG A O 1
ATOM 2908 N N . SER A 1 372 ? -22.568 -5.945 55.218 1.00 92.44 372 SER A N 1
ATOM 2909 C CA . SER A 1 372 ? -22.529 -4.750 54.367 1.00 92.44 372 SER A CA 1
ATOM 2910 C C . SER A 1 372 ? -21.131 -4.124 54.327 1.00 92.44 372 SER A C 1
ATOM 2912 O O . SER A 1 372 ? -20.648 -3.792 53.249 1.00 92.44 372 SER A O 1
ATOM 2914 N N . SER A 1 373 ? -20.446 -4.014 55.471 1.00 93.62 373 SER A N 1
ATOM 2915 C CA . SER A 1 373 ? -19.074 -3.489 55.543 1.00 93.62 373 SER A CA 1
ATOM 2916 C C . SER A 1 373 ? -18.062 -4.398 54.831 1.00 93.62 373 SER A C 1
ATOM 2918 O O . SER A 1 373 ? -17.125 -3.918 54.194 1.00 93.62 373 SER A O 1
ATOM 2920 N N . GLU A 1 374 ? -18.241 -5.719 54.892 1.00 93.88 374 GLU A N 1
ATOM 2921 C CA . GLU A 1 374 ? -17.424 -6.676 54.134 1.00 93.88 374 GLU A CA 1
ATOM 2922 C C . GLU A 1 374 ? -17.666 -6.572 52.621 1.00 93.88 374 GLU A C 1
ATOM 2924 O O . GLU A 1 374 ? -16.707 -6.566 51.842 1.00 93.88 374 GLU A O 1
ATOM 2929 N N . ALA A 1 375 ? -18.924 -6.419 52.196 1.00 93.75 375 ALA A N 1
ATOM 2930 C CA . ALA A 1 375 ? -19.274 -6.180 50.798 1.00 93.75 375 ALA A CA 1
ATOM 2931 C C . ALA A 1 375 ? -18.694 -4.851 50.277 1.00 93.75 375 ALA A C 1
ATOM 2933 O O . ALA A 1 375 ? -18.124 -4.816 49.186 1.00 93.75 375 ALA A O 1
ATOM 2934 N N . GLU A 1 376 ? -18.756 -3.782 51.074 1.00 93.31 376 GLU A N 1
ATOM 2935 C CA . GLU A 1 376 ? -18.157 -2.480 50.762 1.00 93.31 376 GLU A CA 1
ATOM 2936 C C . GLU A 1 376 ? -16.630 -2.580 50.610 1.00 93.31 376 GLU A C 1
ATOM 2938 O O . GLU A 1 376 ? -16.083 -2.154 49.593 1.00 93.31 376 GLU A O 1
ATOM 2943 N N . LYS A 1 377 ? -15.931 -3.237 51.548 1.00 96.00 377 LYS A N 1
ATOM 2944 C CA . LYS A 1 377 ? -14.480 -3.499 51.445 1.00 96.00 377 LYS A CA 1
ATOM 2945 C C . LYS A 1 377 ? -14.120 -4.274 50.175 1.00 96.00 377 LYS A C 1
ATOM 2947 O O . LYS A 1 377 ? -13.115 -3.968 49.525 1.00 96.00 377 LYS A O 1
ATOM 2952 N N . LYS A 1 378 ? -14.941 -5.257 49.786 1.00 96.00 378 LYS A N 1
ATOM 2953 C CA . LYS A 1 378 ? -14.767 -6.015 48.537 1.00 96.00 378 LYS A CA 1
ATOM 2954 C C . LYS A 1 378 ? -14.983 -5.136 47.297 1.00 96.00 378 LYS A C 1
ATOM 2956 O O . LYS A 1 378 ? -14.204 -5.235 46.346 1.00 96.00 378 LYS A O 1
ATOM 2961 N N . HIS A 1 379 ? -15.976 -4.246 47.311 1.00 94.50 379 HIS A N 1
ATOM 2962 C CA . HIS A 1 379 ? -16.182 -3.261 46.246 1.00 94.50 379 HIS A CA 1
ATOM 2963 C C . HIS A 1 379 ? -15.008 -2.281 46.133 1.00 94.50 379 HIS A C 1
ATOM 2965 O O . HIS A 1 379 ? -14.482 -2.108 45.036 1.00 94.50 379 HIS A O 1
ATOM 2971 N N . LEU A 1 380 ? -14.525 -1.721 47.246 1.00 96.38 380 LEU A N 1
ATOM 2972 C CA . LEU A 1 380 ? -13.357 -0.832 47.263 1.00 96.38 380 LEU A CA 1
ATOM 2973 C C . LEU A 1 380 ? -12.097 -1.525 46.716 1.00 96.38 380 LEU A C 1
ATOM 2975 O O . LEU A 1 380 ? -11.407 -0.961 45.871 1.00 96.38 380 LEU A O 1
ATOM 2979 N N . SER A 1 381 ? -11.852 -2.782 47.104 1.00 95.69 381 SER A N 1
ATOM 2980 C CA . SER A 1 381 ? -10.746 -3.592 46.560 1.00 95.69 381 SER A CA 1
ATOM 2981 C C . SER A 1 381 ? -10.875 -3.820 45.046 1.00 95.69 381 SER A C 1
ATOM 2983 O O . SER A 1 381 ? -9.878 -3.841 44.327 1.00 95.69 381 SER A O 1
ATOM 2985 N N . THR A 1 382 ? -12.107 -3.960 44.544 1.00 95.56 382 THR A N 1
ATOM 2986 C CA . THR A 1 382 ? -12.390 -4.127 43.109 1.00 95.56 382 THR A CA 1
ATOM 2987 C C . THR A 1 382 ? -12.155 -2.825 42.337 1.00 95.56 382 THR A C 1
ATOM 2989 O O . THR A 1 382 ? -11.533 -2.848 41.277 1.00 95.56 382 THR A O 1
ATOM 2992 N N . ILE A 1 383 ? -12.590 -1.685 42.885 1.00 94.50 383 ILE A N 1
ATOM 2993 C CA . ILE A 1 383 ? -12.363 -0.350 42.309 1.00 94.50 383 ILE A CA 1
ATOM 2994 C C . ILE A 1 383 ? -10.862 -0.037 42.245 1.00 94.50 383 ILE A C 1
ATOM 2996 O O . ILE A 1 383 ? -10.382 0.472 41.234 1.00 94.50 383 ILE A O 1
ATOM 3000 N N . GLU A 1 384 ? -10.099 -0.381 43.283 1.00 97.00 384 GLU A N 1
ATOM 3001 C CA . GLU A 1 384 ? -8.654 -0.143 43.303 1.00 97.00 384 GLU A CA 1
ATOM 3002 C C . GLU A 1 384 ? -7.910 -1.035 42.292 1.00 97.00 384 GLU A C 1
ATOM 3004 O O . GLU A 1 384 ? -7.055 -0.555 41.547 1.00 97.00 384 GLU A O 1
ATOM 3009 N N . ALA A 1 385 ? -8.305 -2.306 42.152 1.00 94.81 385 ALA A N 1
ATOM 3010 C CA . ALA A 1 385 ? -7.786 -3.175 41.093 1.00 94.81 385 ALA A CA 1
ATOM 3011 C C . ALA A 1 385 ? -8.095 -2.630 39.681 1.00 94.81 385 ALA A C 1
ATOM 3013 O O . ALA A 1 385 ? -7.233 -2.674 38.798 1.00 94.81 385 ALA A O 1
ATOM 3014 N N . GLN A 1 386 ? -9.292 -2.069 39.470 1.00 96.00 386 GLN A N 1
ATOM 3015 C CA . GLN A 1 386 ? -9.671 -1.410 38.215 1.00 96.00 386 GLN A CA 1
ATOM 3016 C C . GLN A 1 386 ? -8.862 -0.131 37.954 1.00 96.00 386 GLN A C 1
ATOM 3018 O O . GLN A 1 386 ? -8.445 0.087 36.819 1.00 96.00 386 GLN A O 1
ATOM 3023 N N . ARG A 1 387 ? -8.573 0.683 38.979 1.00 96.69 387 ARG A N 1
ATOM 3024 C CA . ARG A 1 387 ? -7.683 1.854 38.858 1.00 96.69 387 ARG A CA 1
ATOM 3025 C C . ARG A 1 387 ? -6.276 1.454 38.433 1.00 96.69 387 ARG A C 1
ATOM 3027 O O . ARG A 1 387 ? -5.772 1.983 37.448 1.00 96.69 387 ARG A O 1
ATOM 3034 N N . ILE A 1 388 ? -5.688 0.454 39.092 1.00 97.19 388 ILE A N 1
ATOM 3035 C CA . ILE A 1 388 ? -4.360 -0.074 38.740 1.00 97.19 388 ILE A CA 1
ATOM 3036 C C . ILE A 1 388 ? -4.341 -0.601 37.294 1.00 97.19 388 ILE A C 1
ATOM 3038 O O . ILE A 1 388 ? -3.360 -0.400 36.576 1.00 97.19 388 ILE A O 1
ATOM 3042 N N . ALA A 1 389 ? -5.411 -1.257 36.834 1.00 94.81 389 ALA A N 1
ATOM 3043 C CA . ALA A 1 389 ? -5.537 -1.688 35.441 1.00 94.81 389 ALA A CA 1
ATOM 3044 C C . ALA A 1 389 ? -5.659 -0.498 34.467 1.00 94.81 389 ALA A C 1
ATOM 3046 O O . ALA A 1 389 ? -4.991 -0.480 33.431 1.00 94.81 389 ALA A O 1
ATOM 3047 N N . ALA A 1 390 ? -6.449 0.521 34.815 1.00 95.44 390 ALA A N 1
ATOM 3048 C CA . ALA A 1 390 ? -6.605 1.732 34.015 1.00 95.44 390 ALA A CA 1
ATOM 3049 C C . ALA A 1 390 ? -5.287 2.514 33.893 1.00 95.44 390 ALA A C 1
ATOM 3051 O O . ALA A 1 390 ? -4.932 2.934 32.794 1.00 95.44 390 ALA A O 1
ATOM 3052 N N . ASP A 1 391 ? -4.513 2.650 34.969 1.00 97.38 391 ASP A N 1
ATOM 3053 C CA . ASP A 1 391 ? -3.233 3.366 34.937 1.00 97.38 391 ASP A CA 1
ATOM 3054 C C . ASP A 1 391 ? -2.147 2.599 34.165 1.00 97.38 391 ASP A C 1
ATOM 3056 O O . ASP A 1 391 ? -1.357 3.218 33.450 1.00 97.38 391 ASP A O 1
ATOM 3060 N N . LYS A 1 392 ? -2.176 1.257 34.181 1.00 97.56 392 LYS A N 1
ATOM 3061 C CA . LYS A 1 392 ? -1.376 0.418 33.265 1.00 97.56 392 LYS A CA 1
ATOM 3062 C C . LYS A 1 392 ? -1.773 0.598 31.797 1.00 97.56 392 LYS A C 1
ATOM 3064 O O . LYS A 1 392 ? -0.907 0.606 30.929 1.00 97.56 392 LYS A O 1
ATOM 3069 N N . SER A 1 393 ? -3.065 0.751 31.497 1.00 94.69 393 SER A N 1
ATOM 3070 C CA . SER A 1 393 ? -3.506 1.008 30.118 1.00 94.69 393 SER A CA 1
ATOM 3071 C C . SER A 1 393 ? -3.105 2.409 29.636 1.00 94.69 393 SER A C 1
ATOM 3073 O O . SER A 1 393 ? -2.626 2.548 28.514 1.00 94.69 393 SER A O 1
ATOM 3075 N N . LYS A 1 394 ? -3.183 3.432 30.501 1.00 97.88 394 LYS A N 1
ATOM 3076 C CA . LYS A 1 394 ? -2.706 4.793 30.200 1.00 97.88 394 LYS A CA 1
ATOM 3077 C C . LYS A 1 394 ? -1.204 4.830 29.924 1.00 97.88 394 LYS A C 1
ATOM 3079 O O . LYS A 1 394 ? -0.787 5.504 28.988 1.00 97.88 394 LYS A O 1
ATOM 3084 N N . SER A 1 395 ? -0.387 4.122 30.711 1.00 97.31 395 SER A N 1
ATOM 3085 C CA . SER A 1 395 ? 1.065 4.106 30.493 1.00 97.31 395 SER A CA 1
ATOM 3086 C C . SER A 1 395 ? 1.458 3.389 29.198 1.00 97.31 395 SER A C 1
ATOM 3088 O O . SER A 1 395 ? 2.388 3.840 28.530 1.00 97.31 395 SER A O 1
ATOM 3090 N N . LEU A 1 396 ? 0.717 2.346 28.801 1.00 97.94 396 LEU A N 1
ATOM 3091 C CA . LEU A 1 396 ? 0.863 1.693 27.497 1.00 97.94 396 LEU A CA 1
ATOM 3092 C C . LEU A 1 396 ? 0.471 2.626 26.339 1.00 97.94 396 LEU A C 1
ATOM 3094 O O . LEU A 1 396 ? 1.224 2.742 25.377 1.00 97.94 396 LEU A O 1
ATOM 3098 N N . ILE A 1 397 ? -0.660 3.335 26.440 1.00 96.06 397 ILE A N 1
ATOM 3099 C CA . ILE A 1 397 ? -1.082 4.327 25.432 1.00 96.06 397 ILE A CA 1
ATOM 3100 C C . ILE A 1 397 ? -0.002 5.405 25.268 1.00 96.06 397 ILE A C 1
ATOM 3102 O O . ILE A 1 397 ? 0.489 5.616 24.163 1.00 96.06 397 ILE A O 1
ATOM 3106 N N . ALA A 1 398 ? 0.474 5.982 26.374 1.00 97.06 398 ALA A N 1
ATOM 3107 C CA . ALA A 1 398 ? 1.543 6.980 26.369 1.00 97.06 398 ALA A CA 1
ATOM 3108 C C . ALA A 1 398 ? 2.918 6.430 25.927 1.00 97.06 398 ALA A C 1
ATOM 3110 O O . ALA A 1 398 ? 3.861 7.202 25.749 1.00 97.06 398 ALA A O 1
ATOM 3111 N N . GLN A 1 399 ? 3.092 5.110 25.795 1.00 98.06 399 GLN A N 1
ATOM 3112 C CA . GLN A 1 399 ? 4.246 4.506 25.122 1.00 98.06 399 GLN A CA 1
ATOM 3113 C C . GLN A 1 399 ? 4.020 4.435 23.609 1.00 98.06 399 GLN A C 1
ATOM 3115 O O . GLN A 1 399 ? 4.862 4.926 22.862 1.00 98.06 399 GLN A O 1
ATOM 3120 N N . LEU A 1 400 ? 2.878 3.906 23.169 1.00 97.19 400 LEU A N 1
ATOM 3121 C CA . LEU A 1 400 ? 2.530 3.790 21.750 1.00 97.19 400 LEU A CA 1
ATOM 3122 C C . LEU A 1 400 ? 2.452 5.159 21.051 1.00 97.19 400 LEU A C 1
ATOM 3124 O O . LEU A 1 400 ? 2.863 5.288 19.902 1.00 97.19 400 LEU A O 1
ATOM 3128 N N . GLU A 1 401 ? 1.991 6.200 21.749 1.00 98.12 401 GLU A N 1
ATOM 3129 C CA . GLU A 1 401 ? 2.011 7.583 21.250 1.00 98.12 401 GLU A CA 1
ATOM 3130 C C . GLU A 1 401 ? 3.442 8.085 20.993 1.00 98.12 401 GLU A C 1
ATOM 3132 O O . GLU A 1 401 ? 3.700 8.691 19.954 1.00 98.12 401 GLU A O 1
ATOM 3137 N N . ARG A 1 402 ? 4.399 7.767 21.879 1.00 97.88 402 ARG A N 1
ATOM 3138 C CA . ARG A 1 402 ? 5.820 8.116 21.690 1.00 97.88 402 ARG A CA 1
ATOM 3139 C C . ARG A 1 402 ? 6.460 7.341 20.540 1.00 97.88 402 ARG A C 1
ATOM 3141 O O . ARG A 1 402 ? 7.219 7.928 19.778 1.00 97.88 402 ARG A O 1
ATOM 3148 N N . GLU A 1 403 ? 6.139 6.058 20.395 1.00 97.94 403 GLU A N 1
ATOM 3149 C CA . GLU A 1 403 ? 6.610 5.236 19.270 1.00 97.94 403 GLU A CA 1
ATOM 3150 C C . GLU A 1 403 ? 6.050 5.756 17.930 1.00 97.94 403 GLU A C 1
ATOM 3152 O O . GLU A 1 403 ? 6.782 5.854 16.946 1.00 97.94 403 GLU A O 1
ATOM 3157 N N . LEU A 1 404 ? 4.784 6.192 17.891 1.00 97.88 404 LEU A N 1
ATOM 3158 C CA . LEU A 1 404 ? 4.200 6.866 16.723 1.00 97.88 404 LEU A CA 1
ATOM 3159 C C . LEU A 1 404 ? 4.893 8.198 16.401 1.00 97.88 404 LEU A C 1
ATOM 3161 O O . LEU A 1 404 ? 5.160 8.473 15.228 1.00 97.88 404 LEU A O 1
ATOM 3165 N N . ASP A 1 405 ? 5.200 9.013 17.410 1.00 97.94 405 ASP A N 1
ATOM 3166 C CA . ASP A 1 405 ? 5.934 10.271 17.228 1.00 97.94 405 ASP A CA 1
ATOM 3167 C C . ASP A 1 405 ? 7.384 10.061 16.761 1.00 97.94 405 ASP A C 1
ATOM 3169 O O . ASP A 1 405 ? 7.896 10.879 15.997 1.00 97.94 405 ASP A O 1
ATOM 3173 N N . GLU A 1 406 ? 8.028 8.950 17.132 1.00 97.94 406 GLU A N 1
ATOM 3174 C CA . GLU A 1 406 ? 9.360 8.569 16.641 1.00 97.94 406 GLU A CA 1
ATOM 3175 C C . GLU A 1 406 ? 9.338 8.013 15.202 1.00 97.94 406 GLU A C 1
ATOM 3177 O O . GLU A 1 406 ? 10.288 8.219 14.439 1.00 97.94 406 GLU A O 1
ATOM 3182 N N . LEU A 1 407 ? 8.251 7.354 14.787 1.00 97.06 407 LEU A N 1
ATOM 3183 C CA . LEU A 1 407 ? 8.092 6.821 13.426 1.00 97.06 407 LEU A CA 1
ATOM 3184 C C . LEU A 1 407 ? 7.691 7.889 12.392 1.00 97.06 407 LEU A C 1
ATOM 3186 O O . LEU A 1 407 ? 8.095 7.794 11.231 1.00 97.06 407 LEU A O 1
ATOM 3190 N N . ARG A 1 408 ? 6.949 8.932 12.790 1.00 97.81 408 ARG A N 1
ATOM 3191 C CA . ARG A 1 408 ? 6.563 10.063 11.915 1.00 97.81 408 ARG A CA 1
ATOM 3192 C C . ARG A 1 408 ? 7.737 10.689 11.134 1.00 97.81 408 ARG A C 1
ATOM 3194 O O . ARG A 1 408 ? 7.649 10.720 9.907 1.00 97.81 408 ARG A O 1
ATOM 3201 N N . PRO A 1 409 ? 8.855 11.122 11.755 1.00 97.06 409 PRO A N 1
ATOM 3202 C CA . PRO A 1 409 ? 9.982 11.690 11.012 1.00 97.06 409 PRO A CA 1
ATOM 3203 C C . PRO A 1 409 ? 10.690 10.667 10.110 1.00 97.06 409 PRO A C 1
ATOM 3205 O O . PRO A 1 409 ? 11.257 11.047 9.088 1.00 97.06 409 PRO A O 1
ATOM 3208 N N . GLN A 1 410 ? 10.642 9.367 10.433 1.00 97.50 410 GLN A N 1
ATOM 3209 C CA . GLN A 1 410 ? 11.198 8.326 9.559 1.00 97.50 410 GLN A CA 1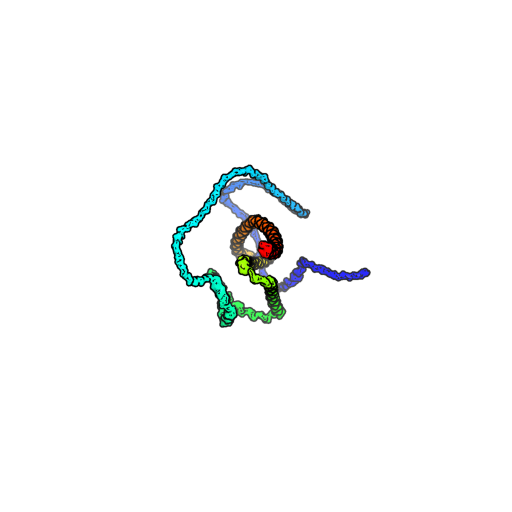
ATOM 3210 C C . GLN A 1 410 ? 10.387 8.198 8.264 1.00 97.50 410 GLN A C 1
ATOM 3212 O O . GLN A 1 410 ? 10.970 8.056 7.189 1.00 97.50 410 GLN A O 1
ATOM 3217 N N . LEU A 1 411 ? 9.057 8.311 8.350 1.00 97.19 411 LEU A N 1
ATOM 3218 C CA . LEU A 1 411 ? 8.174 8.338 7.184 1.00 97.19 411 LEU A CA 1
ATOM 3219 C C . LEU A 1 411 ? 8.466 9.543 6.275 1.00 97.19 411 LEU A C 1
ATOM 3221 O O . LEU A 1 411 ? 8.480 9.391 5.056 1.00 97.19 411 LEU A O 1
ATOM 3225 N N . ASP A 1 412 ? 8.742 10.719 6.839 1.00 96.81 412 ASP A N 1
ATOM 3226 C CA . ASP A 1 412 ? 9.065 11.908 6.040 1.00 96.81 412 ASP A CA 1
ATOM 3227 C C . ASP A 1 412 ? 10.438 11.793 5.349 1.00 96.81 412 ASP A C 1
ATOM 3229 O O . ASP A 1 412 ? 10.558 12.128 4.171 1.00 96.81 412 ASP A O 1
ATOM 3233 N N . VAL A 1 413 ? 11.442 11.194 6.004 1.00 97.75 413 VAL A N 1
ATOM 3234 C CA . VAL A 1 413 ? 12.729 10.843 5.363 1.00 97.75 413 VAL A CA 1
ATOM 3235 C C . VAL A 1 413 ? 12.554 9.806 4.243 1.00 97.75 413 VAL A C 1
ATOM 3237 O O . VAL A 1 413 ? 13.307 9.815 3.267 1.00 97.75 413 VAL A O 1
ATOM 3240 N N . LEU A 1 414 ? 11.583 8.893 4.355 1.00 97.00 414 LEU A N 1
ATOM 3241 C CA . LEU A 1 414 ? 11.262 7.951 3.278 1.00 97.00 414 LEU A CA 1
ATOM 3242 C C . LEU A 1 414 ? 10.581 8.648 2.090 1.00 97.00 414 LEU A C 1
ATOM 3244 O O . LEU A 1 414 ? 10.951 8.354 0.957 1.00 97.00 414 LEU A O 1
ATOM 3248 N N . LYS A 1 415 ? 9.681 9.614 2.325 1.00 97.31 415 LYS A N 1
ATOM 3249 C CA . LYS A 1 415 ? 9.093 10.443 1.253 1.00 97.31 415 LYS A CA 1
ATOM 3250 C C . LYS A 1 415 ? 10.153 11.255 0.507 1.00 97.31 415 LYS A C 1
ATOM 3252 O O . LYS A 1 415 ? 10.168 11.231 -0.715 1.00 97.31 415 LYS A O 1
ATOM 3257 N N . GLU A 1 416 ? 11.084 11.901 1.213 1.00 97.88 416 GLU A N 1
ATOM 3258 C CA . GLU A 1 416 ? 12.182 12.655 0.576 1.00 97.88 416 GLU A CA 1
ATOM 3259 C C . GLU A 1 416 ? 13.044 11.748 -0.327 1.00 97.88 416 GLU A C 1
ATOM 3261 O O . GLU A 1 416 ? 13.457 12.131 -1.424 1.00 97.88 416 GLU A O 1
ATOM 3266 N N . LYS A 1 417 ? 13.296 10.505 0.109 1.00 97.88 417 LYS A N 1
ATOM 3267 C CA . LYS A 1 417 ? 14.004 9.505 -0.704 1.00 97.88 417 LYS A CA 1
ATOM 3268 C C . LYS A 1 417 ? 13.198 9.075 -1.927 1.00 97.88 417 LYS A C 1
ATOM 3270 O O . LYS A 1 417 ? 13.792 8.948 -2.994 1.00 97.88 417 LYS A O 1
ATOM 3275 N N . ASP A 1 418 ? 11.892 8.874 -1.785 1.00 97.81 418 ASP A N 1
ATOM 3276 C CA . ASP A 1 418 ? 11.000 8.527 -2.893 1.00 97.81 418 ASP A CA 1
ATOM 3277 C C . ASP A 1 418 ? 10.934 9.658 -3.934 1.00 97.81 418 ASP A C 1
ATOM 3279 O O . ASP A 1 418 ? 11.174 9.431 -5.119 1.00 97.81 418 ASP A O 1
ATOM 3283 N N . GLU A 1 419 ? 10.754 10.909 -3.502 1.00 98.06 419 GLU A N 1
ATOM 3284 C CA . GLU A 1 419 ? 10.824 12.092 -4.371 1.00 98.06 419 GLU A CA 1
ATOM 3285 C C . GLU A 1 419 ? 12.170 12.181 -5.109 1.00 98.06 419 GLU A C 1
ATOM 3287 O O . GLU A 1 419 ? 12.220 12.475 -6.308 1.00 98.06 419 GLU A O 1
ATOM 3292 N N . ARG A 1 420 ? 13.277 11.862 -4.425 1.00 97.94 420 ARG A N 1
ATOM 3293 C CA . ARG A 1 420 ? 14.615 11.823 -5.028 1.00 97.94 420 ARG A CA 1
ATOM 3294 C C . ARG A 1 420 ? 14.788 10.695 -6.048 1.00 97.94 420 ARG A C 1
ATOM 3296 O O . ARG A 1 420 ? 15.436 10.926 -7.069 1.00 97.94 420 ARG A O 1
ATOM 3303 N N . ILE A 1 421 ? 14.229 9.509 -5.807 1.00 97.12 421 ILE A N 1
ATOM 3304 C CA . ILE A 1 421 ? 14.224 8.400 -6.776 1.00 97.12 421 ILE A CA 1
ATOM 3305 C C . ILE A 1 421 ? 13.424 8.813 -8.017 1.00 97.12 421 ILE A C 1
ATOM 3307 O O . ILE A 1 421 ? 13.964 8.790 -9.121 1.00 97.12 421 ILE A O 1
ATOM 3311 N N . ASN A 1 422 ? 12.210 9.336 -7.827 1.00 97.50 422 ASN A N 1
ATOM 3312 C CA . ASN A 1 422 ? 11.351 9.852 -8.897 1.00 97.50 422 ASN A CA 1
ATOM 3313 C C . ASN A 1 422 ? 12.020 10.957 -9.747 1.00 97.50 422 ASN A C 1
ATOM 3315 O O . ASN A 1 422 ? 11.722 11.094 -10.936 1.00 97.50 422 ASN A O 1
ATOM 3319 N N . MET A 1 423 ? 12.909 11.778 -9.171 1.00 98.19 423 MET A N 1
ATOM 3320 C CA . MET A 1 423 ? 13.725 12.733 -9.939 1.00 98.19 423 MET A CA 1
ATOM 3321 C C . MET A 1 423 ? 14.811 12.034 -10.768 1.00 98.19 423 MET A C 1
ATOM 3323 O O . MET A 1 423 ? 14.936 12.310 -11.961 1.00 98.19 423 MET A O 1
ATOM 3327 N N . LEU A 1 424 ? 15.558 11.100 -10.171 1.00 97.50 424 LEU A N 1
ATOM 3328 C CA . LEU A 1 424 ? 16.617 10.358 -10.865 1.00 97.50 424 LEU A CA 1
ATOM 3329 C C . LEU A 1 424 ? 16.071 9.504 -12.019 1.00 97.50 424 LEU A C 1
ATOM 3331 O O . LEU A 1 424 ? 16.703 9.422 -13.069 1.00 97.50 424 LEU A O 1
ATOM 3335 N N . GLU A 1 425 ? 14.883 8.918 -11.874 1.00 97.50 425 GLU A N 1
ATOM 3336 C CA . GLU A 1 425 ? 14.217 8.179 -12.952 1.00 97.50 425 GLU A CA 1
ATOM 3337 C C . GLU A 1 425 ? 13.865 9.079 -14.145 1.00 97.50 425 GLU A C 1
ATOM 3339 O O . GLU A 1 425 ? 14.094 8.700 -15.295 1.00 97.50 425 GLU A O 1
ATOM 3344 N N . LYS A 1 426 ? 13.385 10.306 -13.897 1.00 97.81 426 LYS A N 1
ATOM 3345 C CA . LYS A 1 426 ? 13.118 11.296 -14.957 1.00 97.81 426 LYS A CA 1
ATOM 3346 C C . LYS A 1 426 ? 14.401 11.691 -15.695 1.00 97.81 426 LYS A C 1
ATOM 3348 O O . LYS A 1 426 ? 14.396 11.756 -16.927 1.00 97.81 426 LYS A O 1
ATOM 3353 N N . ASP A 1 427 ? 15.505 11.879 -14.973 1.00 97.38 427 ASP A N 1
ATOM 3354 C CA . ASP A 1 427 ? 16.819 12.160 -15.567 1.00 97.38 427 ASP A CA 1
ATOM 3355 C C . ASP A 1 427 ? 17.364 10.965 -16.374 1.00 97.38 427 ASP A C 1
ATOM 3357 O O . ASP A 1 427 ? 17.928 11.143 -17.461 1.00 97.38 427 ASP A O 1
ATOM 3361 N N . LEU A 1 428 ? 17.153 9.731 -15.903 1.00 97.50 428 LEU A N 1
ATOM 3362 C CA . LEU A 1 428 ? 17.508 8.505 -16.627 1.00 97.50 428 LEU A CA 1
ATOM 3363 C C . LEU A 1 428 ? 16.683 8.328 -17.910 1.00 97.50 428 LEU A C 1
ATOM 3365 O O . LEU A 1 428 ? 17.241 8.002 -18.958 1.00 97.50 428 LEU A O 1
ATOM 3369 N N . VAL A 1 429 ? 15.379 8.618 -17.886 1.00 97.00 429 VAL A N 1
ATOM 3370 C CA . VAL A 1 429 ? 14.550 8.641 -19.106 1.00 97.00 429 VAL A CA 1
ATOM 3371 C C . VAL A 1 429 ? 15.056 9.716 -20.074 1.00 97.00 429 VAL A C 1
ATOM 3373 O O . VAL A 1 429 ? 15.296 9.427 -21.249 1.00 97.00 429 VAL A O 1
ATOM 3376 N N . GLY A 1 430 ? 15.326 10.929 -19.580 1.00 96.94 430 GLY A N 1
ATOM 3377 C CA . GLY A 1 430 ? 15.848 12.029 -20.392 1.00 96.94 430 GLY A CA 1
ATOM 3378 C C . GLY A 1 430 ? 17.228 11.758 -21.009 1.00 96.94 430 GLY A C 1
ATOM 3379 O O . GLY A 1 430 ? 17.500 12.199 -22.130 1.00 96.94 430 GLY A O 1
ATOM 3380 N N . THR A 1 431 ? 18.105 11.018 -20.325 1.00 97.56 431 THR A N 1
ATOM 3381 C CA . THR A 1 431 ? 19.403 10.583 -20.876 1.00 97.56 431 THR A CA 1
ATOM 3382 C C . THR A 1 431 ? 19.257 9.419 -21.854 1.00 97.56 431 THR A C 1
ATOM 3384 O O . THR A 1 431 ? 19.882 9.461 -22.915 1.00 97.56 431 THR A O 1
ATOM 3387 N N . ARG A 1 432 ? 18.365 8.453 -21.598 1.00 97.25 432 ARG A N 1
ATOM 3388 C CA . ARG A 1 432 ? 18.026 7.379 -22.550 1.00 97.25 432 ARG A CA 1
ATOM 3389 C C . ARG A 1 432 ? 17.494 7.931 -23.875 1.00 97.25 432 ARG A C 1
ATOM 3391 O O . ARG A 1 432 ? 17.904 7.471 -24.937 1.00 97.25 432 ARG A O 1
ATOM 3398 N N . ASP A 1 433 ? 16.642 8.953 -23.839 1.00 97.56 433 ASP A N 1
ATOM 3399 C CA . ASP A 1 433 ? 16.099 9.568 -25.057 1.00 97.56 433 ASP A CA 1
ATOM 3400 C C . ASP A 1 433 ? 17.111 10.485 -25.772 1.00 97.56 433 ASP A C 1
ATOM 3402 O O . ASP A 1 433 ? 17.035 10.682 -26.986 1.00 97.56 433 ASP A O 1
ATOM 3406 N N . LYS A 1 434 ? 18.116 11.026 -25.065 1.00 97.75 434 LYS A N 1
ATOM 3407 C CA . LYS A 1 434 ? 19.309 11.612 -25.711 1.00 97.75 434 LYS A CA 1
ATOM 3408 C C . LYS A 1 434 ? 20.123 10.531 -26.428 1.00 97.75 434 LYS A C 1
ATOM 3410 O O . LYS A 1 434 ? 20.417 10.714 -27.603 1.00 97.75 434 LYS A O 1
ATOM 3415 N N . LEU A 1 435 ? 20.406 9.403 -25.772 1.00 97.88 435 LEU A N 1
ATOM 3416 C CA . LEU A 1 435 ? 21.161 8.293 -26.362 1.00 97.88 435 LEU A CA 1
ATOM 3417 C C . LEU A 1 435 ? 20.467 7.719 -27.607 1.00 97.88 435 LEU A C 1
ATOM 3419 O O . LEU A 1 435 ? 21.121 7.547 -28.627 1.00 97.88 435 LEU A O 1
ATOM 3423 N N . ARG A 1 436 ? 19.143 7.517 -27.567 1.00 97.81 436 ARG A N 1
ATOM 3424 C CA . ARG A 1 436 ? 18.342 7.098 -28.736 1.00 97.81 436 ARG A CA 1
ATOM 3425 C C . ARG A 1 436 ? 18.504 8.038 -29.933 1.00 97.81 436 ARG A C 1
ATOM 3427 O O . ARG A 1 436 ? 18.696 7.566 -31.044 1.00 97.81 436 ARG A O 1
ATOM 3434 N N . ARG A 1 437 ? 18.476 9.361 -29.717 1.00 98.00 437 ARG A N 1
ATOM 3435 C CA . ARG A 1 437 ? 18.728 10.345 -30.789 1.00 98.00 437 ARG A CA 1
ATOM 3436 C C . ARG A 1 437 ? 20.161 10.289 -31.317 1.00 98.00 437 ARG A C 1
ATOM 3438 O O . ARG A 1 437 ? 20.360 10.472 -32.509 1.00 98.00 437 ARG A O 1
ATOM 3445 N N . CYS A 1 438 ? 21.146 10.036 -30.454 1.00 97.56 438 CYS A N 1
ATOM 3446 C CA . CYS A 1 438 ? 22.528 9.844 -30.893 1.00 97.56 438 CYS A CA 1
ATOM 3447 C C . CYS A 1 438 ? 22.694 8.570 -31.731 1.00 97.56 438 CYS A C 1
ATOM 3449 O O . CYS A 1 438 ? 23.401 8.627 -32.726 1.00 97.56 438 CYS A O 1
ATOM 3451 N N . LEU A 1 439 ? 22.031 7.466 -31.366 1.00 97.69 439 LEU A N 1
ATOM 3452 C CA . LEU A 1 439 ? 22.049 6.221 -32.141 1.00 97.69 439 LEU A CA 1
ATOM 3453 C C . LEU A 1 439 ? 21.423 6.418 -33.526 1.00 97.69 439 LEU A C 1
ATOM 3455 O O . LEU A 1 439 ? 22.105 6.181 -34.510 1.00 97.69 439 LEU A O 1
ATOM 3459 N N . LEU A 1 440 ? 20.222 7.005 -33.608 1.00 97.75 440 LEU A N 1
ATOM 3460 C CA . LEU A 1 440 ? 19.596 7.343 -34.896 1.00 97.75 440 LEU A CA 1
ATOM 3461 C C . LEU A 1 440 ? 20.501 8.213 -35.786 1.00 97.75 440 LEU A C 1
ATOM 3463 O O . LEU A 1 440 ? 20.535 8.038 -36.998 1.00 97.75 440 LEU A O 1
ATOM 3467 N N . HIS A 1 441 ? 21.263 9.138 -35.196 1.00 98.06 441 HIS A N 1
ATOM 3468 C CA . HIS A 1 441 ? 22.216 9.947 -35.955 1.00 98.06 441 HIS A CA 1
ATOM 3469 C C . HIS A 1 441 ? 23.478 9.173 -36.384 1.00 98.06 441 HIS A C 1
ATOM 3471 O O . HIS A 1 441 ? 24.091 9.524 -37.388 1.00 98.06 441 HIS A O 1
ATOM 3477 N N . VAL A 1 442 ? 23.881 8.129 -35.652 1.00 97.75 442 VAL A N 1
ATOM 3478 C CA . VAL A 1 442 ? 24.925 7.199 -36.110 1.00 97.75 442 VAL A CA 1
ATOM 3479 C C . VAL A 1 442 ? 24.401 6.380 -37.287 1.00 97.75 442 VAL A C 1
ATOM 3481 O O . VAL A 1 442 ? 25.075 6.354 -38.311 1.00 97.75 442 VAL A O 1
ATOM 3484 N N . ASP A 1 443 ? 23.180 5.845 -37.204 1.00 97.06 443 ASP A N 1
ATOM 3485 C CA . ASP A 1 443 ? 22.535 5.103 -38.298 1.00 97.06 443 ASP A CA 1
ATOM 3486 C C . ASP A 1 443 ? 22.458 5.963 -39.587 1.00 97.06 443 ASP A C 1
ATOM 3488 O O . ASP A 1 443 ? 22.869 5.530 -40.664 1.00 97.06 443 ASP A O 1
ATOM 3492 N N . GLU A 1 444 ? 22.049 7.239 -39.475 1.00 98.06 444 GLU A N 1
ATOM 3493 C CA . GLU A 1 444 ? 22.068 8.223 -40.580 1.00 98.06 444 GLU A CA 1
ATOM 3494 C C . GLU A 1 444 ? 23.467 8.453 -41.187 1.00 98.06 444 GLU A C 1
ATOM 3496 O O . GLU A 1 444 ? 23.599 8.780 -42.372 1.00 98.06 444 GLU A O 1
ATOM 3501 N N . LEU A 1 445 ? 24.524 8.391 -40.371 1.00 97.56 445 LEU A N 1
ATOM 3502 C CA . LEU A 1 445 ? 25.905 8.576 -40.823 1.00 97.56 445 LEU A CA 1
ATOM 3503 C C . LEU A 1 445 ? 26.463 7.301 -41.463 1.00 97.56 445 LEU A C 1
ATOM 3505 O O . LEU A 1 445 ? 27.242 7.410 -42.412 1.00 97.56 445 LEU A O 1
ATOM 3509 N N . GLU A 1 446 ? 26.047 6.125 -40.991 1.00 97.50 446 GLU A N 1
ATOM 3510 C CA . GLU A 1 446 ? 26.378 4.830 -41.585 1.00 97.50 446 GLU A CA 1
ATOM 3511 C C . GLU A 1 446 ? 25.739 4.684 -42.975 1.00 97.50 446 GLU A C 1
ATOM 3513 O O . GLU A 1 446 ? 26.478 4.442 -43.931 1.00 97.50 446 GLU A O 1
ATOM 3518 N N . GLU A 1 447 ? 24.442 4.990 -43.147 1.00 97.75 447 GLU A N 1
ATOM 3519 C CA . GLU A 1 447 ? 23.788 5.040 -44.474 1.00 97.75 447 GLU A CA 1
ATOM 3520 C C . GLU A 1 447 ? 24.527 5.977 -45.448 1.00 97.75 447 GLU A C 1
ATOM 3522 O O . GLU A 1 447 ? 24.795 5.631 -46.602 1.00 97.75 447 GLU A O 1
ATOM 3527 N N . ARG A 1 448 ? 24.908 7.180 -44.993 1.00 97.75 448 ARG A N 1
ATOM 3528 C CA . ARG A 1 448 ? 25.657 8.140 -45.826 1.00 97.75 448 ARG A CA 1
ATOM 3529 C C . ARG A 1 448 ? 27.048 7.631 -46.192 1.00 97.75 448 ARG A C 1
ATOM 3531 O O . ARG A 1 448 ? 27.536 7.934 -47.283 1.00 97.75 448 ARG A O 1
ATOM 3538 N N . LEU A 1 449 ? 27.710 6.903 -45.296 1.00 97.56 449 LEU A N 1
ATOM 3539 C CA . LEU A 1 449 ? 29.029 6.324 -45.543 1.00 97.56 449 LEU A CA 1
ATOM 3540 C C . LEU A 1 449 ? 28.944 5.140 -46.512 1.00 97.56 449 LEU A C 1
ATOM 3542 O O . LEU A 1 449 ? 29.795 5.026 -47.400 1.00 97.56 449 LEU A O 1
ATOM 3546 N N . GLU A 1 450 ? 27.906 4.311 -46.404 1.00 97.81 450 GLU A N 1
ATOM 3547 C CA . GLU A 1 450 ? 27.604 3.247 -47.360 1.00 97.81 450 GLU A CA 1
ATOM 3548 C C . GLU A 1 450 ? 27.328 3.835 -48.750 1.00 97.81 450 GLU A C 1
ATOM 3550 O O . GLU A 1 450 ? 28.052 3.515 -49.694 1.00 97.81 450 GLU A O 1
ATOM 3555 N N . GLN A 1 451 ? 26.428 4.821 -48.861 1.00 98.00 451 GLN A N 1
ATOM 3556 C CA . GLN A 1 451 ? 26.154 5.540 -50.113 1.00 98.00 451 GLN A CA 1
ATOM 3557 C C . GLN A 1 451 ? 27.432 6.121 -50.747 1.00 98.00 451 GLN A C 1
ATOM 3559 O O . GLN A 1 451 ? 27.663 5.984 -51.951 1.00 98.00 451 GLN A O 1
ATOM 3564 N N . LYS A 1 452 ? 28.314 6.751 -49.954 1.00 97.75 452 LYS A N 1
ATOM 3565 C CA . LYS A 1 452 ? 29.596 7.278 -50.462 1.00 97.75 452 LYS A CA 1
ATOM 3566 C C . LYS A 1 452 ? 30.565 6.177 -50.891 1.00 97.75 452 LYS A C 1
ATOM 3568 O O . LYS A 1 452 ? 31.346 6.384 -51.821 1.00 97.75 452 LYS A O 1
ATOM 3573 N N . THR A 1 453 ? 30.501 5.011 -50.258 1.00 97.81 453 THR A N 1
ATOM 3574 C CA . THR A 1 453 ? 31.292 3.832 -50.628 1.00 97.81 453 THR A CA 1
ATOM 3575 C C . THR A 1 453 ? 30.788 3.222 -51.939 1.00 97.81 453 THR A C 1
ATOM 3577 O O . THR A 1 453 ? 31.599 2.886 -52.807 1.00 97.81 453 THR A O 1
ATOM 3580 N N . GLU A 1 454 ? 29.472 3.154 -52.147 1.00 97.69 454 GLU A N 1
ATOM 3581 C CA . GLU A 1 454 ? 28.862 2.760 -53.422 1.00 97.69 454 GLU A CA 1
ATOM 3582 C C . GLU A 1 454 ? 29.224 3.726 -54.558 1.00 97.69 454 GLU A C 1
ATOM 3584 O O . GLU A 1 454 ? 29.700 3.284 -55.606 1.00 97.69 454 GLU A O 1
ATOM 3589 N N . GLU A 1 455 ? 29.089 5.041 -54.344 1.00 97.62 455 GLU A N 1
ATOM 3590 C CA . GLU A 1 455 ? 29.502 6.074 -55.307 1.00 97.62 455 GLU A CA 1
ATOM 3591 C C . GLU A 1 455 ? 30.983 5.927 -55.698 1.00 97.62 455 GLU A C 1
ATOM 3593 O O . GLU A 1 455 ? 31.329 5.942 -56.885 1.00 97.62 455 GLU A O 1
ATOM 3598 N N . ALA A 1 456 ? 31.869 5.743 -54.712 1.00 96.88 456 ALA A N 1
ATOM 3599 C CA . ALA A 1 456 ? 33.301 5.562 -54.940 1.00 96.88 456 ALA A CA 1
ATOM 3600 C C . ALA A 1 456 ? 33.610 4.266 -55.711 1.00 96.88 456 ALA A C 1
ATOM 3602 O O . ALA A 1 456 ? 34.449 4.267 -56.618 1.00 96.88 456 ALA A O 1
ATOM 3603 N N . ASN A 1 457 ? 32.909 3.170 -55.409 1.00 97.06 457 ASN A N 1
ATOM 3604 C CA . ASN A 1 457 ? 33.032 1.907 -56.136 1.00 97.06 457 ASN A CA 1
ATOM 3605 C C . ASN A 1 457 ? 32.508 2.020 -57.577 1.00 97.06 457 ASN A C 1
ATOM 3607 O O . ASN A 1 457 ? 33.174 1.561 -58.509 1.00 97.06 457 ASN A O 1
ATOM 3611 N N . ALA A 1 458 ? 31.376 2.692 -57.794 1.00 97.62 458 ALA A N 1
ATOM 3612 C CA . ALA A 1 458 ? 30.840 2.963 -59.125 1.00 97.62 458 ALA A CA 1
ATOM 3613 C C . ALA A 1 458 ? 31.817 3.811 -59.960 1.00 97.62 458 ALA A C 1
ATOM 3615 O O . ALA A 1 458 ? 32.120 3.459 -61.106 1.00 97.62 458 ALA A O 1
ATOM 3616 N N . ALA A 1 459 ? 32.387 4.869 -59.374 1.00 96.81 459 ALA A N 1
ATOM 3617 C CA . ALA A 1 459 ? 33.422 5.683 -60.007 1.00 96.81 459 ALA A CA 1
ATOM 3618 C C . ALA A 1 459 ? 34.676 4.853 -60.339 1.00 96.81 459 ALA A C 1
ATOM 3620 O O . ALA A 1 459 ? 35.171 4.909 -61.466 1.00 96.81 459 ALA A O 1
ATOM 3621 N N . LYS A 1 460 ? 35.157 4.016 -59.410 1.00 97.31 460 LYS A N 1
ATOM 3622 C CA . LYS A 1 460 ? 36.292 3.098 -59.625 1.00 97.31 460 LYS A CA 1
ATOM 3623 C C . LYS A 1 460 ? 36.050 2.152 -60.806 1.00 97.31 460 LYS A C 1
ATOM 3625 O O . LYS A 1 460 ? 36.930 2.011 -61.655 1.00 97.31 460 LYS A O 1
ATOM 3630 N N . VAL A 1 461 ? 34.855 1.566 -60.916 1.00 97.50 461 VAL A N 1
ATOM 3631 C CA . VAL A 1 461 ? 34.468 0.711 -62.054 1.00 97.50 461 VAL A CA 1
ATOM 3632 C C . VAL A 1 461 ? 34.422 1.506 -63.366 1.00 97.50 461 VAL A C 1
ATOM 3634 O O . VAL A 1 461 ? 34.882 1.010 -64.397 1.00 97.50 461 VAL A O 1
ATOM 3637 N N . GLN A 1 462 ? 33.926 2.749 -63.362 1.00 96.06 462 GLN A N 1
ATOM 3638 C CA . GLN A 1 462 ? 33.967 3.619 -64.547 1.00 96.06 462 GLN A CA 1
ATOM 3639 C C . GLN A 1 462 ? 35.407 3.956 -64.970 1.00 96.06 462 GLN A C 1
ATOM 3641 O O . GLN A 1 462 ? 35.730 3.867 -66.158 1.00 96.06 462 GLN A O 1
ATOM 3646 N N . PHE A 1 463 ? 36.292 4.280 -64.020 1.00 96.25 463 PHE A N 1
ATOM 3647 C CA . PHE A 1 463 ? 37.710 4.523 -64.294 1.00 96.25 463 PHE A CA 1
ATOM 3648 C C . PHE A 1 463 ? 38.412 3.280 -64.850 1.00 96.25 463 PHE A C 1
ATOM 3650 O O . PHE A 1 463 ? 39.135 3.398 -65.836 1.00 96.25 463 PHE A O 1
ATOM 3657 N N . GLN A 1 464 ? 38.154 2.090 -64.297 1.00 96.06 464 GLN A N 1
ATOM 3658 C CA . GLN A 1 464 ? 38.692 0.827 -64.817 1.00 96.06 464 GLN A CA 1
ATOM 3659 C C . GLN A 1 464 ? 38.220 0.549 -66.253 1.00 96.06 464 GLN A C 1
ATOM 3661 O O . GLN A 1 464 ? 39.046 0.264 -67.119 1.00 96.06 464 GLN A O 1
ATOM 3666 N N . LYS A 1 465 ? 36.920 0.717 -66.545 1.00 96.38 465 LYS A N 1
ATOM 3667 C CA . LYS A 1 465 ? 36.372 0.588 -67.910 1.00 96.38 465 LYS A CA 1
ATOM 3668 C C . LYS A 1 465 ? 37.029 1.569 -68.888 1.00 96.38 465 LYS A C 1
ATOM 3670 O O . LYS A 1 465 ? 37.407 1.180 -69.992 1.00 96.38 465 LYS A O 1
ATOM 3675 N N . ARG A 1 466 ? 37.204 2.834 -68.485 1.00 95.94 466 ARG A N 1
ATOM 3676 C CA . ARG A 1 466 ? 37.879 3.859 -69.299 1.00 95.94 466 ARG A CA 1
ATOM 3677 C C . ARG A 1 466 ? 39.366 3.549 -69.500 1.00 95.94 466 ARG A C 1
ATOM 3679 O O . ARG A 1 466 ? 39.870 3.769 -70.597 1.00 95.94 466 ARG A O 1
ATOM 3686 N N . GLY A 1 467 ? 40.042 3.029 -68.476 1.00 95.50 467 GLY A N 1
ATOM 3687 C CA . GLY A 1 467 ? 41.430 2.570 -68.541 1.00 95.50 467 GLY A CA 1
ATOM 3688 C C . GLY A 1 467 ? 41.608 1.457 -69.569 1.00 95.50 467 GLY A C 1
ATOM 3689 O O . GLY A 1 467 ? 42.353 1.642 -70.527 1.00 95.50 467 GLY A O 1
ATOM 3690 N N . ALA A 1 468 ? 40.838 0.372 -69.444 1.00 96.50 468 ALA A N 1
ATOM 3691 C CA . ALA A 1 468 ? 40.866 -0.758 -70.376 1.00 96.50 468 ALA A CA 1
ATOM 3692 C C . ALA A 1 468 ? 40.557 -0.342 -71.829 1.00 96.50 468 ALA A C 1
ATOM 3694 O O . ALA A 1 468 ? 41.215 -0.792 -72.765 1.00 96.50 468 ALA A O 1
ATOM 3695 N N . PHE A 1 469 ? 39.602 0.574 -72.037 1.00 96.56 469 PHE A N 1
ATOM 3696 C CA . PHE A 1 469 ? 39.311 1.127 -73.366 1.00 96.56 469 PHE A CA 1
ATOM 3697 C C . PHE A 1 469 ? 40.488 1.926 -73.953 1.00 96.56 469 PHE A C 1
ATOM 3699 O O . PHE A 1 469 ? 40.800 1.802 -75.140 1.00 96.56 469 PHE A O 1
ATOM 3706 N N . LEU A 1 470 ? 41.158 2.753 -73.144 1.00 96.50 470 LEU A N 1
ATOM 3707 C CA . LEU A 1 470 ? 42.335 3.507 -73.586 1.00 96.50 470 LEU A CA 1
ATOM 3708 C C . LEU A 1 470 ? 43.520 2.578 -73.872 1.00 96.50 470 LEU A C 1
ATOM 3710 O O . LEU A 1 470 ? 44.168 2.736 -74.903 1.00 96.50 470 LEU A O 1
ATOM 3714 N N . GLU A 1 471 ? 43.752 1.581 -73.023 1.00 95.81 471 GLU A N 1
ATOM 3715 C CA . GLU A 1 471 ? 44.761 0.538 -73.210 1.00 95.81 471 GLU A CA 1
ATOM 3716 C C . GLU A 1 471 ? 44.536 -0.238 -74.520 1.00 95.81 471 GLU A C 1
ATOM 3718 O O . GLU A 1 471 ? 45.440 -0.325 -75.353 1.00 95.81 471 GLU A O 1
ATOM 3723 N N . GLN A 1 472 ? 43.304 -0.689 -74.784 1.00 96.81 472 GLN A N 1
ATOM 3724 C CA . GLN A 1 472 ? 42.933 -1.339 -76.046 1.00 96.81 472 GLN A CA 1
ATOM 3725 C C . GLN A 1 472 ? 43.191 -0.436 -77.266 1.00 96.81 472 GLN A C 1
ATOM 3727 O O . GLN A 1 472 ? 43.673 -0.908 -78.302 1.00 96.81 472 GLN A O 1
ATOM 3732 N N . ARG A 1 473 ? 42.916 0.873 -77.159 1.00 95.94 473 ARG A N 1
ATOM 3733 C CA . ARG A 1 473 ? 43.238 1.847 -78.218 1.00 95.94 473 ARG A CA 1
ATOM 3734 C C . ARG A 1 473 ? 44.743 2.010 -78.424 1.00 95.94 473 ARG A C 1
ATOM 3736 O O . ARG A 1 473 ? 45.166 2.088 -79.577 1.00 95.94 473 ARG A O 1
ATOM 3743 N N . VAL A 1 474 ? 45.544 2.035 -77.356 1.00 96.25 474 VAL A N 1
ATOM 3744 C CA . VAL A 1 474 ? 47.013 2.095 -77.447 1.00 96.25 474 VAL A CA 1
ATOM 3745 C C . VAL A 1 474 ? 47.565 0.836 -78.114 1.00 96.25 474 VAL A C 1
ATOM 3747 O O . VAL A 1 474 ? 48.325 0.957 -79.073 1.00 96.25 474 VAL A O 1
ATOM 3750 N N . PHE A 1 475 ? 47.126 -0.360 -77.707 1.00 97.19 475 PHE A N 1
ATOM 3751 C CA . PHE A 1 475 ? 47.520 -1.612 -78.365 1.00 97.19 475 PHE A CA 1
ATOM 3752 C C . PHE A 1 475 ? 47.126 -1.651 -79.847 1.00 97.19 475 PHE A C 1
ATOM 3754 O O . PHE A 1 475 ? 47.919 -2.083 -80.684 1.00 97.19 475 PHE A O 1
ATOM 3761 N N . SER A 1 476 ? 45.939 -1.146 -80.194 1.00 96.69 476 SER A N 1
ATOM 3762 C CA . SER A 1 476 ? 45.485 -1.058 -81.589 1.00 96.69 476 SER A CA 1
ATOM 3763 C C . SER A 1 476 ? 46.360 -0.109 -82.419 1.00 96.69 476 SER A C 1
ATOM 3765 O O . SER A 1 476 ? 46.774 -0.452 -83.526 1.00 96.69 476 SER A O 1
ATOM 3767 N N . ALA A 1 477 ? 46.696 1.068 -81.879 1.00 95.12 477 ALA A N 1
ATOM 3768 C CA . ALA A 1 477 ? 47.587 2.026 -82.533 1.00 95.12 477 ALA A CA 1
ATOM 3769 C C . ALA A 1 477 ? 49.018 1.477 -82.689 1.00 95.12 477 ALA A C 1
ATOM 3771 O O . ALA A 1 477 ? 49.633 1.636 -83.743 1.00 95.12 477 ALA A O 1
ATOM 3772 N N . GLU A 1 478 ? 49.528 0.773 -81.678 1.00 96.62 478 GLU A N 1
ATOM 3773 C CA . GLU A 1 478 ? 50.831 0.101 -81.702 1.00 96.62 478 GLU A CA 1
ATOM 3774 C C . GLU A 1 478 ? 50.876 -1.034 -82.742 1.00 96.62 478 GLU A C 1
ATOM 3776 O O . GLU A 1 478 ? 51.858 -1.164 -83.475 1.00 96.62 478 GLU A O 1
ATOM 3781 N N . ALA A 1 479 ? 49.798 -1.813 -82.884 1.00 96.50 479 ALA A N 1
ATOM 3782 C CA . ALA A 1 479 ? 49.678 -2.828 -83.930 1.00 96.50 479 ALA A CA 1
ATOM 3783 C C . ALA A 1 479 ? 49.697 -2.207 -85.341 1.00 96.50 479 ALA A C 1
ATOM 3785 O O . ALA A 1 479 ? 50.421 -2.687 -86.220 1.00 96.50 479 ALA A O 1
ATOM 3786 N N . VAL A 1 480 ? 48.978 -1.096 -85.550 1.00 97.38 480 VAL A N 1
ATOM 3787 C CA . VAL A 1 480 ? 49.024 -0.327 -86.808 1.00 97.38 480 VAL A CA 1
ATOM 3788 C C . VAL A 1 480 ? 50.432 0.222 -87.064 1.00 97.38 480 VAL A C 1
ATOM 3790 O O . VAL A 1 480 ? 50.944 0.073 -88.175 1.00 97.38 480 VAL A O 1
ATOM 3793 N N . ARG A 1 481 ? 51.104 0.779 -86.046 1.00 97.50 481 ARG A N 1
ATOM 3794 C CA . ARG A 1 481 ? 52.487 1.276 -86.147 1.00 97.50 481 ARG A CA 1
ATOM 3795 C C . ARG A 1 481 ? 53.454 0.175 -86.587 1.00 97.50 481 ARG A C 1
ATOM 3797 O O . ARG A 1 481 ? 54.242 0.401 -87.502 1.00 97.50 481 ARG A O 1
ATOM 3804 N N . ARG A 1 482 ? 53.373 -1.021 -85.991 1.00 96.56 482 ARG A N 1
ATOM 3805 C CA . ARG A 1 482 ? 54.188 -2.189 -86.384 1.00 96.56 482 ARG A CA 1
ATOM 3806 C C . ARG A 1 482 ? 53.883 -2.651 -87.810 1.00 96.56 482 ARG A C 1
ATOM 3808 O O . ARG A 1 482 ? 54.808 -2.932 -88.564 1.00 96.56 482 ARG A O 1
ATOM 3815 N N . CYS A 1 483 ? 52.611 -2.674 -88.215 1.00 96.94 483 CYS A N 1
ATOM 3816 C CA . CYS A 1 483 ? 52.222 -3.013 -89.587 1.00 96.94 483 CYS A CA 1
ATOM 3817 C C . CYS A 1 483 ? 52.800 -2.020 -90.613 1.00 96.94 483 CYS A C 1
ATOM 3819 O O . CYS A 1 483 ? 53.370 -2.437 -91.623 1.00 96.94 483 CYS A O 1
ATOM 3821 N N . LEU A 1 484 ? 52.703 -0.713 -90.341 1.00 96.12 484 LEU A N 1
ATOM 3822 C CA . LEU A 1 484 ? 53.285 0.335 -91.184 1.00 96.12 484 LEU A CA 1
ATOM 3823 C C . LEU A 1 484 ? 54.814 0.240 -91.234 1.00 96.12 484 LEU A C 1
ATOM 3825 O O . LEU A 1 484 ? 55.380 0.288 -92.322 1.00 96.12 484 LEU A O 1
ATOM 3829 N N . HIS A 1 485 ? 55.474 0.034 -90.092 1.00 95.94 485 HIS A N 1
ATOM 3830 C CA . HIS A 1 485 ? 56.923 -0.159 -90.023 1.00 95.94 485 HIS A CA 1
ATOM 3831 C C . HIS A 1 485 ? 57.380 -1.346 -90.885 1.00 95.94 485 HIS A C 1
ATOM 3833 O O . HIS A 1 485 ? 58.235 -1.176 -91.749 1.00 95.94 485 HIS A O 1
ATOM 3839 N N . ASN A 1 486 ? 56.730 -2.508 -90.754 1.00 96.56 486 ASN A N 1
ATOM 3840 C CA . ASN A 1 486 ? 57.035 -3.687 -91.570 1.00 96.56 486 ASN A CA 1
ATOM 3841 C C . ASN A 1 486 ? 56.824 -3.427 -93.074 1.00 96.56 486 ASN A C 1
ATOM 3843 O O . ASN A 1 486 ? 57.635 -3.861 -93.892 1.00 96.56 486 ASN A O 1
ATOM 3847 N N . LYS A 1 487 ? 55.770 -2.688 -93.458 1.00 96.56 487 LYS A N 1
ATOM 3848 C CA . LYS A 1 487 ? 55.553 -2.271 -94.856 1.00 96.56 487 LYS A CA 1
ATOM 3849 C C . LYS A 1 487 ? 56.676 -1.363 -95.366 1.00 96.56 487 LYS A C 1
ATOM 3851 O O . LYS A 1 487 ? 57.155 -1.586 -96.473 1.00 96.56 487 LYS A O 1
ATOM 3856 N N . VAL A 1 488 ? 57.117 -0.387 -94.571 1.00 95.62 488 VAL A N 1
ATOM 3857 C CA . VAL A 1 488 ? 58.237 0.504 -94.923 1.00 95.62 488 VAL A CA 1
ATOM 3858 C C . VAL A 1 488 ? 59.536 -0.289 -95.080 1.00 95.62 488 VAL A C 1
ATOM 3860 O O . VAL A 1 488 ? 60.199 -0.146 -96.102 1.00 95.62 488 VAL A O 1
ATOM 3863 N N . CYS A 1 489 ? 59.865 -1.190 -94.150 1.00 94.12 489 CYS A N 1
ATOM 3864 C CA . CYS A 1 489 ? 61.045 -2.053 -94.267 1.00 94.12 489 CYS A CA 1
ATOM 3865 C C . CYS A 1 489 ? 60.995 -2.945 -95.520 1.00 94.12 489 CYS A C 1
ATOM 3867 O O . CYS A 1 489 ? 61.999 -3.080 -96.215 1.00 94.12 489 CYS A O 1
ATOM 3869 N N . ASN A 1 490 ? 59.829 -3.503 -95.861 1.00 94.00 490 ASN A N 1
ATOM 3870 C CA . ASN A 1 490 ? 59.658 -4.281 -97.091 1.00 94.00 490 ASN A CA 1
ATOM 3871 C C . ASN A 1 490 ? 59.850 -3.430 -98.356 1.00 94.00 490 ASN A C 1
ATOM 3873 O O . ASN A 1 490 ? 60.492 -3.892 -99.296 1.00 94.00 490 ASN A O 1
ATOM 3877 N N . LEU A 1 491 ? 59.349 -2.190 -98.376 1.00 93.62 491 LEU A N 1
ATOM 3878 C CA . LEU A 1 491 ? 59.566 -1.251 -99.482 1.00 93.62 491 LEU A CA 1
ATOM 3879 C C . LEU A 1 491 ? 61.041 -0.844 -99.609 1.00 93.62 491 LEU A C 1
ATOM 3881 O O . LEU A 1 491 ? 61.565 -0.844 -100.718 1.00 93.62 491 LEU A O 1
ATOM 3885 N N . MET A 1 492 ? 61.734 -0.576 -98.498 1.00 91.31 492 MET A N 1
ATOM 3886 C CA . MET A 1 492 ? 63.176 -0.290 -98.501 1.00 91.31 492 MET A CA 1
ATOM 3887 C C . MET A 1 492 ? 63.996 -1.486 -99.004 1.00 91.31 492 MET A C 1
ATOM 3889 O O . MET A 1 492 ? 64.906 -1.310 -99.809 1.00 91.31 492 MET A O 1
ATOM 3893 N N . ASN A 1 493 ? 63.647 -2.709 -98.593 1.00 90.38 493 ASN A N 1
ATOM 3894 C CA . ASN A 1 493 ? 64.285 -3.929 -99.093 1.00 90.38 493 ASN A CA 1
ATOM 3895 C C . ASN A 1 493 ? 64.022 -4.146 -100.592 1.00 90.38 493 ASN A C 1
ATOM 3897 O O . ASN A 1 493 ? 64.928 -4.556 -101.314 1.00 90.38 493 ASN A O 1
ATOM 3901 N N . LEU A 1 494 ? 62.809 -3.850 -101.075 1.00 89.81 494 LEU A N 1
ATOM 3902 C CA . LEU A 1 494 ? 62.482 -3.897 -102.502 1.00 89.81 494 LEU A CA 1
ATOM 3903 C C . LEU A 1 494 ? 63.285 -2.850 -103.288 1.00 89.81 494 LEU A C 1
ATOM 3905 O O . LEU A 1 494 ? 63.847 -3.170 -104.329 1.00 89.81 494 LEU A O 1
ATOM 3909 N N . GLN A 1 495 ? 63.394 -1.626 -102.767 1.00 88.44 495 GLN A N 1
ATOM 3910 C CA . GLN A 1 495 ? 64.181 -0.553 -103.371 1.00 88.44 495 GLN A CA 1
ATOM 3911 C C . GLN A 1 495 ? 65.674 -0.905 -103.423 1.00 88.44 495 GLN A C 1
ATOM 3913 O O . GLN A 1 495 ? 66.295 -0.714 -104.463 1.00 88.44 495 GLN A O 1
ATOM 3918 N N . MET A 1 496 ? 66.245 -1.470 -102.351 1.00 88.44 496 MET A N 1
ATOM 3919 C CA . MET A 1 496 ? 67.634 -1.943 -102.370 1.00 88.44 496 MET A CA 1
ATOM 3920 C C . MET A 1 496 ? 67.848 -3.070 -103.385 1.00 88.44 496 MET A C 1
ATOM 3922 O O . MET A 1 496 ? 68.868 -3.054 -104.064 1.00 88.44 496 MET A O 1
ATOM 3926 N N . ARG A 1 497 ? 66.893 -3.999 -103.551 1.00 86.19 497 ARG A N 1
ATOM 3927 C CA . ARG A 1 497 ? 66.961 -5.011 -104.622 1.00 86.19 497 ARG A CA 1
ATOM 3928 C C . ARG A 1 497 ? 66.945 -4.377 -106.010 1.00 86.19 497 ARG A C 1
ATOM 3930 O O . ARG A 1 497 ? 67.833 -4.670 -106.789 1.00 86.19 497 ARG A O 1
ATOM 3937 N N . ILE A 1 498 ? 66.024 -3.450 -106.283 1.00 85.69 498 ILE A N 1
ATOM 3938 C CA . ILE A 1 498 ? 65.950 -2.745 -107.578 1.00 85.69 498 ILE A CA 1
ATOM 3939 C C . ILE A 1 498 ? 67.255 -1.991 -107.888 1.00 85.69 498 ILE A C 1
ATOM 3941 O O . ILE A 1 498 ? 67.705 -1.997 -109.027 1.00 85.69 498 ILE A O 1
ATOM 3945 N N . VAL A 1 499 ? 67.884 -1.363 -106.887 1.00 82.50 499 VAL A N 1
ATOM 3946 C CA . VAL A 1 499 ? 69.190 -0.697 -107.056 1.00 82.50 499 VAL A CA 1
ATOM 3947 C C . VAL A 1 499 ? 70.309 -1.711 -107.332 1.00 82.50 499 VAL A C 1
ATOM 3949 O O . VAL A 1 499 ? 71.167 -1.452 -108.173 1.00 82.50 499 VAL A O 1
ATOM 3952 N N . PHE A 1 500 ? 70.294 -2.865 -106.659 1.00 83.69 500 PHE A N 1
ATOM 3953 C CA . PHE A 1 500 ? 71.294 -3.922 -106.833 1.00 83.69 500 PHE A CA 1
ATOM 3954 C C . PHE A 1 500 ? 71.144 -4.667 -108.172 1.00 83.69 500 PHE A C 1
ATOM 3956 O O . PHE A 1 500 ? 72.142 -4.993 -108.795 1.00 83.69 500 PHE A O 1
ATOM 3963 N N . ASP A 1 501 ? 69.913 -4.863 -108.655 1.00 78.06 501 ASP A N 1
ATOM 3964 C CA . ASP A 1 501 ? 69.597 -5.472 -109.957 1.00 78.06 501 ASP A CA 1
ATOM 3965 C C . ASP A 1 501 ? 69.830 -4.506 -111.148 1.00 78.06 501 ASP A C 1
ATOM 3967 O O . ASP A 1 501 ? 69.574 -4.860 -112.302 1.00 78.06 501 ASP A O 1
ATOM 3971 N N . HIS A 1 502 ? 70.259 -3.263 -110.890 1.00 69.38 502 HIS A N 1
ATOM 3972 C CA . HIS A 1 502 ? 70.568 -2.224 -111.889 1.00 69.38 502 HIS A CA 1
ATOM 3973 C C . HIS A 1 502 ? 72.000 -1.662 -111.759 1.00 69.38 502 HIS A C 1
ATOM 3975 O O . HIS A 1 502 ? 72.307 -0.636 -112.372 1.00 69.38 502 HIS A O 1
ATOM 3981 N N . SER A 1 503 ? 72.859 -2.324 -110.974 1.00 57.53 503 SER A N 1
ATOM 3982 C CA . SER A 1 503 ? 74.291 -2.018 -110.810 1.00 57.53 503 SER A CA 1
ATOM 3983 C C . SER A 1 503 ? 75.157 -3.141 -111.381 1.00 57.53 503 SER A C 1
ATOM 3985 O O . SER A 1 503 ? 76.180 -2.805 -112.015 1.00 57.53 503 SER A O 1
#

Foldseek 3Di:
DDDDDDDDDDDDPDPPDPPPPPPPPDDDDDDDDDDDDDDDADDDDDDDDDDDDDDDDDDDDDDDDDDDDDDDDDDDDDDDDDDDDDDDDDDDDDDDDDDDDDDDDDDDDDDDDDDDDDDDDDDDDDDDPPPPVDVVVVVVCVVVPDDVVVVVVVVVPDDVVVVVVVVVPPPDDDDPDDDDDDDDPPPPPPPPPPPPPDPVVVVVVVVVVVVVVVVVVVVVVVVVVVVVVVVVVVVVVVVVVVVVVVVVVVVPPPDDPDPPPPCVVVVVVVVVVVVVVVVVVVVVVVVVVVVVVVVVVVVVVVVVVVVVVVVVVVVVVVVVVVVVVVVVVVVVVVVVVVVNNPDDDPPDVVVVVVVVVVVVVVVVVVVVVVVVVVVVVVVVVVVVVVVVVVVVVVVVVVVVVVVVVVVVVVVVVVVVVVVVVVVVVVVVVVVVVVVVVVVVVVVVVVVVVVVVVVVVVVVVVVVVVVVVVVVVVVVVVVVVVVVVVVVVVVVVVVVVVVVVVVD

Organism: NCBI:txid2077276

Secondary structure (DSSP, 8-state):
--------PPP-TT---SGGGSTTS-------------------------------------------------------PPP----PPP--------------------------------------------HHHHHHHHHHS--HHHHHHHHHHS-HHHHHHHTTSSS-S---------S-SSGGGSSSS-TTSS-HHHHHHHHHHHHHHHHHHHHHHHHHHHHHHHHHHHHHHHHHHHHHHHHHHHTT--S-TT-TTTHHHHHHHHHHHHHHHHHHHHHHHHHHHHHHHHHHHHHHHHHHHHHHHHHHHHHHHHHHHHHHHHHHHHHHHHHHHHHHTTS---HHHHHHHHHHHHHHHHHHHHHHHHHHHHHHHHHHHHHHHHHHHHHHHHHHHHHHHHHHHHHHHHHHHHHHHHHHHHHHHHHHHHHHHHHHHHHHHHHHHHHHHHHHHHHHHHHHHHHHHHHHHHHHHHHHHHHHHHHHHHHHHHHHHHHHHHHHTT-

Sequence (503 aa):
MESDRRGSPLYQPGSGRVLSHFASIATPDARKDQWPRGAARSVSRPPRQSAPKVFDDFVLDNQTESSDRSSELSAETAEPKSYAMSFSPPRHSLKKSRRELSTARATFRSSSSGLRAGSRVETAVETVEEESHSPVAASVEFLMSRDPEEEEKVLNAKSDKEKAYLYKKVGVEEEKGTGCRGKALTCFGWLVEQHLNEPADYQQAKKIQALCREVTGLVMQLGQRDTLINSLHEERDRSARVINELKLSQGLSSSNVSEAMRSTGELRDVEQQLQAALREKQQALEREASVVKQLKDLQLLYEKCEAARSALSDGLDRAEEQTTALHAQWVQEKKELLASVKKDDQKSATFAVERERLGKDNEELKASLCRSSEAEKKHLSTIEAQRIAADKSKSLIAQLERELDELRPQLDVLKEKDERINMLEKDLVGTRDKLRRCLLHVDELEERLEQKTEEANAAKVQFQKRGAFLEQRVFSAEAVRRCLHNKVCNLMNLQMRIVFDHS

Radius of gyration: 57.66 Å; chains: 1; bounding box: 139×82×203 Å

pLDDT: mean 71.97, std 23.72, range [31.58, 98.19]